Protein AF-0000000074154759 (afdb_homodimer)

Structure (mmCIF, N/CA/C/O backbone):
data_AF-0000000074154759-model_v1
#
loop_
_entity.id
_entity.type
_entity.pdbx_description
1 polymer 'GMP synthase'
#
loop_
_atom_site.group_PDB
_atom_site.id
_atom_site.type_symbol
_atom_site.label_atom_id
_atom_site.label_alt_id
_atom_site.label_comp_id
_atom_site.label_asym_id
_atom_site.label_entity_id
_atom_site.label_seq_id
_atom_site.pdbx_PDB_ins_code
_atom_site.Cartn_x
_atom_site.Cartn_y
_atom_site.Cartn_z
_atom_site.occupancy
_atom_site.B_iso_or_equiv
_atom_site.auth_seq_id
_atom_site.auth_comp_id
_atom_site.auth_asym_id
_atom_site.auth_atom_id
_atom_site.pdbx_PDB_model_num
ATOM 1 N N . MET A 1 1 ? -10.648 -2.057 -8.203 1 88.88 1 MET A N 1
ATOM 2 C CA . MET A 1 1 ? -9.641 -1.154 -7.652 1 88.88 1 MET A CA 1
ATOM 3 C C . MET A 1 1 ? -8.32 -1.276 -8.414 1 88.88 1 MET A C 1
ATOM 5 O O . MET A 1 1 ? -7.918 -2.379 -8.789 1 88.88 1 MET A O 1
ATOM 9 N N . VAL A 1 2 ? -7.684 -0.11 -8.609 1 91 2 VAL A N 1
ATOM 10 C CA . VAL A 1 2 ? -6.406 -0.071 -9.312 1 91 2 VAL A CA 1
ATOM 11 C C . VAL A 1 2 ? -5.352 0.592 -8.43 1 91 2 VAL A C 1
ATOM 13 O O . VAL A 1 2 ? -5.57 1.688 -7.906 1 91 2 VAL A O 1
ATOM 16 N N . LEU A 1 3 ? -4.312 -0.133 -8.219 1 93 3 LEU A N 1
ATOM 17 C CA . LEU A 1 3 ? -3.158 0.415 -7.512 1 93 3 LEU A CA 1
ATOM 18 C C . LEU A 1 3 ? -1.951 0.517 -8.438 1 93 3 LEU A C 1
ATOM 20 O O . LEU A 1 3 ? -1.693 -0.392 -9.234 1 93 3 LEU A O 1
ATOM 24 N N . THR A 1 4 ? -1.245 1.668 -8.352 1 92.81 4 THR A N 1
ATOM 25 C CA . THR A 1 4 ? -0.117 1.892 -9.25 1 92.81 4 THR A CA 1
ATOM 26 C C . THR A 1 4 ? 1.083 2.439 -8.484 1 92.81 4 THR A C 1
ATOM 28 O O . THR A 1 4 ? 0.926 3.262 -7.578 1 92.81 4 THR A O 1
ATOM 31 N N . TYR A 1 5 ? 2.193 1.927 -8.805 1 92.94 5 TYR A N 1
ATOM 32 C CA . TYR A 1 5 ? 3.492 2.473 -8.422 1 92.94 5 TYR A CA 1
ATOM 33 C C . TYR A 1 5 ? 4.305 2.854 -9.656 1 92.94 5 TYR A C 1
ATOM 35 O O . TYR A 1 5 ? 4.367 2.092 -10.625 1 92.94 5 TYR A O 1
ATOM 43 N N . LYS A 1 6 ? 4.91 4.055 -9.609 1 92.56 6 LYS A N 1
ATOM 44 C CA . LYS A 1 6 ? 5.91 4.457 -10.586 1 92.56 6 LYS A CA 1
ATOM 45 C C . LYS A 1 6 ? 7.156 5.012 -9.906 1 92.56 6 LYS A C 1
ATOM 47 O O . LYS A 1 6 ? 7.059 5.785 -8.953 1 92.56 6 LYS A O 1
ATOM 52 N N . PRO A 1 7 ? 8.305 4.578 -10.469 1 86.81 7 PRO A N 1
ATOM 53 C CA . PRO A 1 7 ? 9.531 5.184 -9.938 1 86.81 7 PRO A CA 1
ATOM 54 C C . PRO A 1 7 ? 9.5 6.711 -10 1 86.81 7 PRO A C 1
ATOM 56 O O . PRO A 1 7 ? 10.023 7.375 -9.102 1 86.81 7 PRO A O 1
ATOM 59 N N . SER A 1 8 ? 8.984 7.195 -11.031 1 88.31 8 SER A N 1
ATOM 60 C CA . SER A 1 8 ? 8.773 8.625 -11.188 1 88.31 8 SER A CA 1
ATOM 61 C C . SER A 1 8 ? 7.551 8.914 -12.055 1 88.31 8 SER A C 1
ATOM 63 O O . SER A 1 8 ? 7.047 8.016 -12.734 1 88.31 8 SER A O 1
ATOM 65 N N . HIS A 1 9 ? 7.066 10.117 -11.992 1 85.19 9 HIS A N 1
ATOM 66 C CA . HIS A 1 9 ? 5.906 10.477 -12.797 1 85.19 9 HIS A CA 1
ATOM 67 C C . HIS A 1 9 ? 6.211 10.359 -14.289 1 85.19 9 HIS A C 1
ATOM 69 O O . HIS A 1 9 ? 5.297 10.211 -15.102 1 85.19 9 HIS A O 1
ATOM 75 N N . GLU A 1 10 ? 7.48 10.367 -14.641 1 87.31 10 GLU A N 1
ATOM 76 C CA . GLU A 1 10 ? 7.887 10.344 -16.031 1 87.31 10 GLU A CA 1
ATOM 77 C C . GLU A 1 10 ? 8.133 8.914 -16.516 1 87.31 10 GLU A C 1
ATOM 79 O O . GLU A 1 10 ? 8.453 8.695 -17.688 1 87.31 10 GLU A O 1
ATOM 84 N N . THR A 1 11 ? 7.91 7.945 -15.648 1 90.19 11 THR A N 1
ATOM 85 C CA . THR A 1 11 ? 8.133 6.562 -16.047 1 90.19 11 THR A CA 1
ATOM 86 C C . THR A 1 11 ? 7.277 6.199 -17.266 1 90.19 11 THR A C 1
ATOM 88 O O . THR A 1 11 ? 6.051 6.285 -17.203 1 90.19 11 THR A O 1
ATOM 91 N N . PRO A 1 12 ? 7.914 5.805 -18.328 1 90 12 PRO A N 1
ATOM 92 C CA . PRO A 1 12 ? 7.137 5.461 -19.516 1 90 12 PRO A CA 1
ATOM 93 C C . PRO A 1 12 ? 6.266 4.223 -19.312 1 90 12 PRO A C 1
ATOM 95 O O . PRO A 1 12 ? 6.605 3.35 -18.516 1 90 12 PRO A O 1
ATOM 98 N N . SER A 1 13 ? 5.215 4.16 -20.125 1 88.25 13 SER A N 1
ATOM 99 C CA . SER A 1 13 ? 4.258 3.064 -20.016 1 88.25 13 SER A CA 1
ATOM 100 C C . SER A 1 13 ? 4.93 1.717 -20.266 1 88.25 13 SER A C 1
ATOM 102 O O . SER A 1 13 ? 4.547 0.71 -19.656 1 88.25 13 SER A O 1
ATOM 104 N N . LYS A 1 14 ? 5.953 1.696 -21.141 1 90.81 14 LYS A N 1
ATOM 105 C CA . LYS A 1 14 ? 6.617 0.443 -21.484 1 90.81 14 LYS A CA 1
ATOM 106 C C . LYS A 1 14 ? 7.395 -0.113 -20.297 1 90.81 14 LYS A C 1
ATOM 108 O O . LYS A 1 14 ? 7.754 -1.292 -20.281 1 90.81 14 LYS A O 1
ATOM 113 N N . ASP A 1 15 ? 7.637 0.733 -19.328 1 93.94 15 ASP A N 1
ATOM 114 C CA . ASP A 1 15 ? 8.398 0.323 -18.141 1 93.94 15 ASP A CA 1
ATOM 115 C C . ASP A 1 15 ? 7.473 0.095 -16.953 1 93.94 15 ASP A C 1
ATOM 117 O O . ASP A 1 15 ? 7.926 0.062 -15.805 1 93.94 15 ASP A O 1
ATOM 121 N N . VAL A 1 16 ? 6.152 0.006 -17.234 1 96.31 16 VAL A N 1
ATOM 122 C CA . VAL A 1 16 ? 5.16 -0.319 -16.219 1 96.31 16 VAL A CA 1
ATOM 123 C C . VAL A 1 16 ? 4.535 -1.679 -16.516 1 96.31 16 VAL A C 1
ATOM 125 O O . VAL A 1 16 ? 3.971 -1.884 -17.594 1 96.31 16 VAL A O 1
ATOM 128 N N . VAL A 1 17 ? 4.699 -2.607 -15.641 1 97.69 17 VAL A N 1
ATOM 129 C CA . VAL A 1 17 ? 4.051 -3.908 -15.773 1 97.69 17 VAL A CA 1
ATOM 130 C C . VAL A 1 17 ? 2.604 -3.816 -15.297 1 97.69 17 VAL A C 1
ATOM 132 O O . VAL A 1 17 ? 2.344 -3.479 -14.141 1 97.69 17 VAL A O 1
ATOM 135 N N . LYS A 1 18 ? 1.678 -4.117 -16.172 1 97.81 18 LYS A N 1
ATOM 136 C CA . LYS A 1 18 ? 0.251 -4.078 -15.852 1 97.81 18 LYS A CA 1
ATOM 137 C C . LYS A 1 18 ? -0.306 -5.484 -15.656 1 97.81 18 LYS A C 1
ATOM 139 O O . LYS A 1 18 ? -0.358 -6.273 -16.609 1 97.81 18 LYS A O 1
ATOM 144 N N . LEU A 1 19 ? -0.792 -5.766 -14.43 1 97.75 19 LEU A N 1
ATOM 145 C CA . LEU A 1 19 ? -1.246 -7.109 -14.086 1 97.75 19 LEU A CA 1
ATOM 146 C C . LEU A 1 19 ? -2.715 -7.098 -13.68 1 97.75 19 LEU A C 1
ATOM 148 O O . LEU A 1 19 ? -3.15 -6.211 -12.938 1 97.75 19 LEU A O 1
ATOM 152 N N . MET A 1 20 ? -3.502 -8.023 -14.195 1 97.88 20 MET A N 1
ATOM 153 C CA . MET A 1 20 ? -4.801 -8.367 -13.625 1 97.88 20 MET A CA 1
ATOM 154 C C . MET A 1 20 ? -4.66 -9.453 -12.562 1 97.88 20 MET A C 1
ATOM 156 O O . MET A 1 20 ? -4.215 -10.562 -12.859 1 97.88 20 MET A O 1
ATOM 160 N N . VAL A 1 21 ? -4.965 -9.039 -11.328 1 97.06 21 VAL A N 1
ATOM 161 C CA . VAL A 1 21 ? -4.984 -10.039 -10.273 1 97.06 21 VAL A CA 1
ATOM 162 C C . VAL A 1 21 ? -6.371 -10.672 -10.18 1 97.06 21 VAL A C 1
ATOM 164 O O . VAL A 1 21 ? -7.355 -9.984 -9.906 1 97.06 21 VAL A O 1
ATOM 167 N N . LEU A 1 22 ? -6.449 -11.93 -10.477 1 97.69 22 LEU A N 1
ATOM 168 C CA . LEU A 1 22 ? -7.684 -12.695 -10.312 1 97.69 22 LEU A CA 1
ATOM 169 C C . LEU A 1 22 ? -7.77 -13.297 -8.906 1 97.69 22 LEU A C 1
ATOM 171 O O . LEU A 1 22 ? -7.055 -14.25 -8.594 1 97.69 22 LEU A O 1
ATOM 175 N N . GLU A 1 23 ? -8.617 -12.648 -8.141 1 94.88 23 GLU A N 1
ATOM 176 C CA . GLU A 1 23 ? -8.805 -13.102 -6.762 1 94.88 23 GLU A CA 1
ATOM 177 C C . GLU A 1 23 ? -9.766 -14.289 -6.695 1 94.88 23 GLU A C 1
ATOM 179 O O . GLU A 1 23 ? -10.922 -14.18 -7.113 1 94.88 23 GLU A O 1
ATOM 184 N N . THR A 1 24 ? -9.312 -15.352 -6.086 1 95.69 24 THR A N 1
ATOM 185 C CA . THR A 1 24 ? -10.047 -16.609 -6.18 1 95.69 24 THR A CA 1
ATOM 186 C C . THR A 1 24 ? -10.523 -17.062 -4.801 1 95.69 24 THR A C 1
ATOM 188 O O . THR A 1 24 ? -10.836 -18.234 -4.605 1 95.69 24 THR A O 1
ATOM 191 N N . ASP A 1 25 ? -10.477 -16.172 -3.883 1 87.19 25 ASP A N 1
ATOM 192 C CA . ASP A 1 25 ? -10.984 -16.453 -2.543 1 87.19 25 ASP A CA 1
ATOM 193 C C . ASP A 1 25 ? -11.875 -15.328 -2.041 1 87.19 25 ASP A C 1
ATOM 195 O O . ASP A 1 25 ? -11.914 -14.25 -2.639 1 87.19 25 ASP A O 1
ATOM 199 N N . GLU A 1 26 ? -12.703 -15.625 -1.028 1 71.56 26 GLU A N 1
ATOM 200 C CA . GLU A 1 26 ? -13.594 -14.594 -0.491 1 71.56 26 GLU A CA 1
ATOM 201 C C . GLU A 1 26 ? -12.805 -13.516 0.238 1 71.56 26 GLU A C 1
ATOM 203 O O . GLU A 1 26 ? -11.883 -13.812 1.002 1 71.56 26 GLU A O 1
ATOM 208 N N . PRO A 1 27 ? -13.188 -12.266 -0.217 1 59.5 27 PRO A N 1
ATOM 209 C CA . PRO A 1 27 ? -12.602 -11.18 0.575 1 59.5 27 PRO A CA 1
ATOM 210 C C . PRO A 1 27 ? -13.008 -11.234 2.047 1 59.5 27 PRO A C 1
ATOM 212 O O . PRO A 1 27 ? -14.133 -11.641 2.365 1 59.5 27 PRO A O 1
ATOM 215 N N . HIS A 1 28 ? -12.195 -11.438 2.916 1 56.72 28 HIS A N 1
ATOM 216 C CA . HIS A 1 28 ? -12.57 -11.445 4.324 1 56.72 28 HIS A CA 1
ATOM 217 C C . HIS A 1 28 ? -12.883 -10.039 4.824 1 56.72 28 HIS A C 1
ATOM 219 O O . HIS A 1 28 ? -12.133 -9.102 4.547 1 56.72 28 HIS A O 1
ATOM 225 N N . ALA A 1 29 ? -14.164 -9.734 5.043 1 47.53 29 ALA A N 1
ATOM 226 C CA . ALA A 1 29 ? -14.648 -8.438 5.496 1 47.53 29 ALA A CA 1
ATOM 227 C C . ALA A 1 29 ? -13.883 -7.969 6.73 1 47.53 29 ALA A C 1
ATOM 229 O O . ALA A 1 29 ? -13.672 -6.77 6.918 1 47.53 29 ALA A O 1
ATOM 230 N N . ASP A 1 30 ? -14.094 -8.594 7.875 1 43.84 30 ASP A N 1
ATOM 231 C CA . ASP A 1 30 ? -14.156 -8.125 9.258 1 43.84 30 ASP A CA 1
ATOM 232 C C . ASP A 1 30 ? -12.883 -7.371 9.633 1 43.84 30 ASP A C 1
ATOM 234 O O . ASP A 1 30 ? -12.852 -6.668 10.648 1 43.84 30 ASP A O 1
ATOM 238 N N . THR A 1 31 ? -11.648 -8.008 9.68 1 43.19 31 THR A N 1
ATOM 239 C CA . THR A 1 31 ? -10.766 -7.691 10.797 1 43.19 31 THR A CA 1
ATOM 240 C C . THR A 1 31 ? -9.938 -6.445 10.484 1 43.19 31 THR A C 1
ATOM 242 O O . THR A 1 31 ? -9.57 -6.203 9.336 1 43.19 31 THR A O 1
ATOM 245 N N . ILE A 1 32 ? -10.109 -5.539 11.391 1 43.41 32 ILE A N 1
ATOM 246 C CA . ILE A 1 32 ? -9.102 -4.492 11.508 1 43.41 32 ILE A CA 1
ATOM 247 C C . ILE A 1 32 ? -7.73 -5.051 11.133 1 43.41 32 ILE A C 1
ATOM 249 O O . ILE A 1 32 ? -7.148 -5.836 11.883 1 43.41 32 ILE A O 1
ATOM 253 N N . GLU A 1 33 ? -7.488 -5.188 9.766 1 57.12 33 GLU A N 1
ATOM 254 C CA . GLU A 1 33 ? -6.273 -5.867 9.32 1 57.12 33 GLU A CA 1
ATOM 255 C C . GLU A 1 33 ? -5.043 -4.988 9.523 1 57.12 33 GLU A C 1
ATOM 257 O O . GLU A 1 33 ? -4.98 -3.871 9.008 1 57.12 33 GLU A O 1
ATOM 262 N N . SER A 1 34 ? -4.266 -5.359 10.594 1 53.44 34 SER A N 1
ATOM 263 C CA . SER A 1 34 ? -3.016 -4.664 10.883 1 53.44 34 SER A CA 1
ATOM 264 C C . SER A 1 34 ? -2.133 -4.578 9.641 1 53.44 34 SER A C 1
ATOM 266 O O . SER A 1 34 ? -1.365 -3.627 9.484 1 53.44 34 SER A O 1
ATOM 268 N N . ARG A 1 35 ? -2.404 -5.504 8.711 1 60.44 35 ARG A N 1
ATOM 269 C CA . ARG A 1 35 ? -1.49 -5.574 7.578 1 60.44 35 ARG A CA 1
ATOM 270 C C . ARG A 1 35 ? -2.135 -5 6.32 1 60.44 35 ARG A C 1
ATOM 272 O O . ARG A 1 35 ? -1.486 -4.891 5.277 1 60.44 35 ARG A O 1
ATOM 279 N N . GLY A 1 36 ? -3.324 -4.727 6.469 1 67 36 GLY A N 1
ATOM 280 C CA . GLY A 1 36 ? -4.031 -4.355 5.254 1 67 36 GLY A CA 1
ATOM 281 C C . GLY A 1 36 ? -4.727 -5.527 4.586 1 67 36 GLY A C 1
ATOM 282 O O . GLY A 1 36 ? -4.637 -6.66 5.062 1 67 36 GLY A O 1
ATOM 283 N N . SER A 1 37 ? -5.449 -5.223 3.479 1 74.69 37 SER A N 1
ATOM 284 C CA . SER A 1 37 ? -6.117 -6.266 2.709 1 74.69 37 SER A CA 1
ATOM 285 C C . SER A 1 37 ? -5.113 -7.094 1.913 1 74.69 37 SER A C 1
ATOM 287 O O . SER A 1 37 ? -3.971 -6.672 1.716 1 74.69 37 SER A O 1
ATOM 289 N N . PHE A 1 38 ? -5.508 -8.297 1.526 1 80.56 38 PHE A N 1
ATOM 290 C CA . PHE A 1 38 ? -4.664 -9.156 0.706 1 80.56 38 PHE A CA 1
ATOM 291 C C . PHE A 1 38 ? -4.164 -8.414 -0.524 1 80.56 38 PHE A C 1
ATOM 293 O O . PHE A 1 38 ? -2.98 -8.5 -0.867 1 80.56 38 PHE A O 1
ATOM 300 N N . GLY A 1 39 ? -5.082 -7.688 -1.196 1 81.69 39 GLY A N 1
ATOM 301 C CA . GLY A 1 39 ? -4.715 -6.922 -2.375 1 81.69 39 GLY A CA 1
ATOM 302 C C . GLY A 1 39 ? -3.633 -5.891 -2.102 1 81.69 39 GLY A C 1
ATOM 303 O O . GLY A 1 39 ? -2.711 -5.723 -2.902 1 81.69 39 GLY A O 1
ATOM 304 N N . GLU A 1 40 ? -3.713 -5.242 -0.998 1 83.44 40 GLU A N 1
ATOM 305 C CA . GLU A 1 40 ? -2.715 -4.25 -0.615 1 83.44 40 GLU A CA 1
ATOM 306 C C . GLU A 1 40 ? -1.362 -4.898 -0.341 1 83.44 40 GLU A C 1
ATOM 308 O O . GLU A 1 40 ? -0.319 -4.355 -0.707 1 83.44 40 GLU A O 1
ATOM 313 N N . ILE A 1 41 ? -1.459 -5.996 0.314 1 84.75 41 ILE A N 1
ATOM 314 C CA . ILE A 1 41 ? -0.223 -6.699 0.637 1 84.75 41 ILE A CA 1
ATOM 315 C C . ILE A 1 41 ? 0.45 -7.176 -0.649 1 84.75 41 ILE A C 1
ATOM 317 O O . ILE A 1 41 ? 1.663 -7.023 -0.814 1 84.75 41 ILE A O 1
ATOM 321 N N . LEU A 1 42 ? -0.335 -7.719 -1.476 1 90.56 42 LEU A N 1
ATOM 322 C CA . LEU A 1 42 ? 0.191 -8.164 -2.762 1 90.56 42 LEU A CA 1
ATOM 323 C C . LEU A 1 42 ? 0.827 -7.004 -3.52 1 90.56 42 LEU A C 1
ATOM 325 O O . LEU A 1 42 ? 1.948 -7.121 -4.02 1 90.56 42 LEU A O 1
ATOM 329 N N . PHE A 1 43 ? 0.159 -5.91 -3.549 1 91.94 43 PHE A N 1
ATOM 330 C CA . PHE A 1 43 ? 0.673 -4.73 -4.234 1 91.94 43 PHE A CA 1
ATOM 331 C C . PHE A 1 43 ? 1.977 -4.262 -3.598 1 91.94 43 PHE A C 1
ATOM 333 O O . PHE A 1 43 ? 2.902 -3.85 -4.301 1 91.94 43 PHE A O 1
ATOM 340 N N . HIS A 1 44 ? 1.992 -4.324 -2.324 1 88.56 44 HIS A N 1
ATOM 341 C CA . HIS A 1 44 ? 3.201 -3.936 -1.607 1 88.56 44 HIS A CA 1
ATOM 342 C C . HIS A 1 44 ? 4.406 -4.746 -2.078 1 88.56 44 HIS A C 1
ATOM 344 O O . HIS A 1 44 ? 5.469 -4.188 -2.355 1 88.56 44 HIS A O 1
ATOM 350 N N . HIS A 1 45 ? 4.199 -6.016 -2.17 1 92.62 45 HIS A N 1
ATOM 351 C CA . HIS A 1 45 ? 5.293 -6.871 -2.619 1 92.62 45 HIS A CA 1
ATOM 352 C C . HIS A 1 45 ? 5.688 -6.547 -4.059 1 92.62 45 HIS A C 1
ATOM 354 O O . HIS A 1 45 ? 6.875 -6.477 -4.379 1 92.62 45 HIS A O 1
ATOM 360 N N . MET A 1 46 ? 4.758 -6.312 -4.879 1 94.56 46 MET A N 1
ATOM 361 C CA . MET A 1 46 ? 5.02 -6.055 -6.289 1 94.56 46 MET A CA 1
ATOM 362 C C . MET A 1 46 ? 5.738 -4.723 -6.473 1 94.56 46 MET A C 1
ATOM 364 O O . MET A 1 46 ? 6.672 -4.621 -7.273 1 94.56 46 MET A O 1
ATOM 368 N N . PHE A 1 47 ? 5.254 -3.762 -5.773 1 90.75 47 PHE A N 1
ATOM 369 C CA . PHE A 1 47 ? 5.871 -2.449 -5.914 1 90.75 47 PHE A CA 1
ATOM 370 C C . PHE A 1 47 ? 7.301 -2.467 -5.387 1 90.75 47 PHE A C 1
ATOM 372 O O . PHE A 1 47 ? 8.195 -1.857 -5.98 1 90.75 47 PHE A O 1
ATOM 379 N N . LYS A 1 48 ? 7.562 -3.16 -4.266 1 90.88 48 LYS A N 1
ATOM 380 C CA . LYS A 1 48 ? 8.922 -3.303 -3.746 1 90.88 48 LYS A CA 1
ATOM 381 C C . LYS A 1 48 ? 9.828 -3.99 -4.762 1 90.88 48 LYS A C 1
ATOM 383 O O . LYS A 1 48 ? 10.977 -3.588 -4.949 1 90.88 48 LYS A O 1
ATOM 388 N N . ALA A 1 49 ? 9.297 -4.996 -5.328 1 94.19 49 ALA A N 1
ATOM 389 C CA . ALA A 1 49 ? 10.039 -5.699 -6.371 1 94.19 49 ALA A CA 1
ATOM 390 C C . ALA A 1 49 ? 10.344 -4.773 -7.547 1 94.19 49 ALA A C 1
ATOM 392 O O . ALA A 1 49 ? 11.438 -4.812 -8.109 1 94.19 49 ALA A O 1
ATOM 393 N N . GLY A 1 50 ? 9.391 -3.988 -7.965 1 94.62 50 GLY A N 1
ATOM 394 C CA . GLY A 1 50 ? 9.602 -3.021 -9.031 1 94.62 50 GLY A CA 1
ATOM 395 C C . GLY A 1 50 ? 10.688 -2.016 -8.711 1 94.62 50 GLY A C 1
ATOM 396 O O . GLY A 1 50 ? 11.516 -1.699 -9.57 1 94.62 50 GLY A O 1
ATOM 397 N N . GLN A 1 51 ? 10.695 -1.562 -7.496 1 91.19 51 GLN A N 1
ATOM 398 C CA . GLN A 1 51 ? 11.711 -0.619 -7.027 1 91.19 51 GLN A CA 1
ATOM 399 C C . GLN A 1 51 ? 13.102 -1.238 -7.074 1 91.19 51 GLN A C 1
ATOM 401 O O . GLN A 1 51 ? 14.078 -0.559 -7.398 1 91.19 51 GLN A O 1
ATOM 406 N N . ALA A 1 52 ? 13.18 -2.52 -6.805 1 92 52 ALA A N 1
ATOM 407 C CA . ALA A 1 52 ? 14.461 -3.203 -6.664 1 92 52 ALA A CA 1
ATOM 408 C C . ALA A 1 52 ? 14.961 -3.719 -8.008 1 92 52 ALA A C 1
ATOM 410 O O . ALA A 1 52 ? 16.125 -4.133 -8.133 1 92 52 ALA A O 1
ATOM 411 N N . HIS A 1 53 ? 14.062 -3.703 -9.016 1 94.56 53 HIS A N 1
ATOM 412 C CA . HIS A 1 53 ? 14.43 -4.199 -10.336 1 94.56 53 HIS A CA 1
ATOM 413 C C . HIS A 1 53 ? 15.469 -3.301 -10.992 1 94.56 53 HIS A C 1
ATOM 415 O O . HIS A 1 53 ? 15.539 -2.105 -10.703 1 94.56 53 HIS A O 1
ATOM 421 N N . HIS A 1 54 ? 16.281 -3.902 -11.891 1 93.38 54 HIS A N 1
ATOM 422 C CA . HIS A 1 54 ? 17.312 -3.164 -12.602 1 93.38 54 HIS A CA 1
ATOM 423 C C . HIS A 1 54 ? 17.109 -3.229 -14.109 1 93.38 54 HIS A C 1
ATOM 425 O O . HIS A 1 54 ? 17.375 -4.258 -14.734 1 93.38 54 HIS A O 1
ATOM 431 N N . PRO A 1 55 ? 16.719 -2.064 -14.711 1 93.94 55 PRO A N 1
ATOM 432 C CA . PRO A 1 55 ? 16.281 -0.805 -14.109 1 93.94 55 PRO A CA 1
ATOM 433 C C . PRO A 1 55 ? 14.945 -0.935 -13.383 1 93.94 55 PRO A C 1
ATOM 435 O O . PRO A 1 55 ? 14.227 -1.919 -13.578 1 93.94 55 PRO A O 1
ATOM 438 N N . PRO A 1 56 ? 14.586 0.098 -12.547 1 94.38 56 PRO A N 1
ATOM 439 C CA . PRO A 1 56 ? 13.305 0.038 -11.836 1 94.38 56 PRO A CA 1
ATOM 440 C C . PRO A 1 56 ? 12.109 -0.021 -12.773 1 94.38 56 PRO A C 1
ATOM 442 O O . PRO A 1 56 ? 12.133 0.578 -13.852 1 94.38 56 PRO A O 1
ATOM 445 N N . LEU A 1 57 ? 11.07 -0.729 -12.336 1 95.94 57 LEU A N 1
ATOM 446 C CA . LEU A 1 57 ? 9.836 -0.888 -13.109 1 95.94 57 LEU A CA 1
ATOM 447 C C . LEU A 1 57 ? 8.648 -0.283 -12.367 1 95.94 57 LEU A C 1
ATOM 449 O O . LEU A 1 57 ? 8.57 -0.365 -11.141 1 95.94 57 LEU A O 1
ATOM 453 N N . GLY A 1 58 ? 7.762 0.324 -13.141 1 96.19 58 GLY A N 1
ATOM 454 C CA . GLY A 1 58 ? 6.441 0.621 -12.602 1 96.19 58 GLY A CA 1
ATOM 455 C C . GLY A 1 58 ? 5.543 -0.597 -12.531 1 96.19 58 GLY A C 1
ATOM 456 O O . GLY A 1 58 ? 5.762 -1.582 -13.242 1 96.19 58 GLY A O 1
ATOM 457 N N . ILE A 1 59 ? 4.578 -0.522 -11.617 1 97 59 ILE A N 1
ATOM 458 C CA . ILE A 1 59 ? 3.625 -1.608 -11.422 1 97 59 ILE A CA 1
ATOM 459 C C . ILE A 1 59 ? 2.203 -1.054 -11.422 1 97 59 ILE A C 1
ATOM 461 O O . ILE A 1 59 ? 1.917 -0.06 -10.75 1 97 59 ILE A O 1
ATOM 465 N N . GLU A 1 60 ? 1.379 -1.624 -12.156 1 96.69 60 GLU A N 1
ATOM 466 C CA . GLU A 1 60 ? -0.059 -1.381 -12.094 1 96.69 60 GLU A CA 1
ATOM 467 C C . GLU A 1 60 ? -0.832 -2.684 -11.914 1 96.69 60 GLU A C 1
ATOM 469 O O . GLU A 1 60 ? -0.671 -3.621 -12.695 1 96.69 60 GLU A O 1
ATOM 474 N N . VAL A 1 61 ? -1.63 -2.703 -10.875 1 95.94 61 VAL A N 1
ATOM 475 C CA . VAL A 1 61 ? -2.393 -3.916 -10.594 1 95.94 61 VAL A CA 1
ATOM 476 C C . VAL A 1 61 ? -3.879 -3.582 -10.508 1 95.94 61 VAL A C 1
ATOM 478 O O . VAL A 1 61 ? -4.27 -2.619 -9.844 1 95.94 61 VAL A O 1
ATOM 481 N N . ASP A 1 62 ? -4.668 -4.336 -11.211 1 95.31 62 ASP A N 1
ATOM 482 C CA . ASP A 1 62 ? -6.121 -4.359 -11.07 1 95.31 62 ASP A CA 1
ATOM 483 C C . ASP A 1 62 ? -6.594 -5.672 -10.453 1 95.31 62 ASP A C 1
ATOM 485 O O . ASP A 1 62 ? -5.98 -6.719 -10.656 1 95.31 62 ASP A O 1
ATOM 489 N N . TYR A 1 63 ? -7.629 -5.531 -9.672 1 92.94 63 TYR A N 1
ATOM 490 C CA . TYR A 1 63 ? -8.117 -6.707 -8.969 1 92.94 63 TYR A CA 1
ATOM 491 C C . TYR A 1 63 ? -9.523 -7.074 -9.43 1 92.94 63 TYR A C 1
ATOM 493 O O . TYR A 1 63 ? -10.359 -6.195 -9.648 1 92.94 63 TYR A O 1
ATOM 501 N N . GLN A 1 64 ? -9.734 -8.359 -9.609 1 93.62 64 GLN A N 1
ATOM 502 C CA . GLN A 1 64 ? -11.055 -8.883 -9.938 1 93.62 64 GLN A CA 1
ATOM 503 C C . GLN A 1 64 ? -11.359 -10.148 -9.141 1 93.62 64 GLN A C 1
ATOM 505 O O . GLN A 1 64 ? -10.625 -11.133 -9.227 1 93.62 64 GLN A O 1
ATOM 510 N N . HIS A 1 65 ? -12.398 -10.047 -8.32 1 94 65 HIS A N 1
ATOM 511 C CA . HIS A 1 65 ? -12.914 -11.258 -7.684 1 94 65 HIS A CA 1
ATOM 512 C C . HIS A 1 65 ? -13.656 -12.133 -8.688 1 94 65 HIS A C 1
ATOM 514 O O . HIS A 1 65 ? -14.625 -11.688 -9.312 1 94 65 HIS A O 1
ATOM 520 N N . VAL A 1 66 ? -13.266 -13.438 -8.789 1 96.81 66 VAL A N 1
ATOM 521 C CA . VAL A 1 66 ? -13.758 -14.164 -9.953 1 96.81 66 VAL A CA 1
ATOM 522 C C . VAL A 1 66 ? -14.594 -15.359 -9.5 1 96.81 66 VAL A C 1
ATOM 524 O O . VAL A 1 66 ? -15.078 -16.141 -10.328 1 96.81 66 VAL A O 1
ATOM 527 N N . VAL A 1 67 ? -14.773 -15.516 -8.172 1 96.56 67 VAL A N 1
ATOM 528 C CA . VAL A 1 67 ? -15.602 -16.609 -7.668 1 96.56 67 VAL A CA 1
ATOM 529 C C . VAL A 1 67 ? -17.078 -16.266 -7.848 1 96.56 67 VAL A C 1
ATOM 531 O O . VAL A 1 67 ? -17.703 -15.695 -6.949 1 96.56 67 VAL A O 1
ATOM 534 N N . THR A 1 68 ? -17.688 -16.703 -8.883 1 95.56 68 THR A N 1
ATOM 535 C CA . THR A 1 68 ? -19.031 -16.25 -9.273 1 95.56 68 THR A CA 1
ATOM 536 C C . THR A 1 68 ? -20.062 -16.75 -8.281 1 95.56 68 THR A C 1
ATOM 538 O O . THR A 1 68 ? -21.078 -16.094 -8.055 1 95.56 68 THR A O 1
ATOM 541 N N . GLU A 1 69 ? -19.875 -17.922 -7.742 1 94.19 69 GLU A N 1
ATOM 542 C CA . GLU A 1 69 ? -20.844 -18.453 -6.77 1 94.19 69 GLU A CA 1
ATOM 543 C C . GLU A 1 69 ? -20.828 -17.625 -5.484 1 94.19 69 GLU A C 1
ATOM 545 O O . GLU A 1 69 ? -21.719 -17.766 -4.648 1 94.19 69 GLU A O 1
ATOM 550 N N . LYS A 1 70 ? -19.859 -16.812 -5.355 1 92.75 70 LYS A N 1
ATOM 551 C CA . LYS A 1 70 ? -19.812 -15.898 -4.219 1 92.75 70 LYS A CA 1
ATOM 552 C C . LYS A 1 70 ? -19.938 -14.445 -4.672 1 92.75 70 LYS A C 1
ATOM 554 O O . LYS A 1 70 ? -19.359 -13.547 -4.062 1 92.75 70 LYS A O 1
ATOM 559 N N . GLY A 1 71 ? -20.469 -14.203 -5.82 1 92.56 71 GLY A N 1
ATOM 560 C CA . GLY A 1 71 ? -20.781 -12.867 -6.293 1 92.56 71 GLY A CA 1
ATOM 561 C C . GLY A 1 71 ? -19.688 -12.273 -7.16 1 92.56 71 GLY A C 1
ATOM 562 O O . GLY A 1 71 ? -19.766 -11.117 -7.578 1 92.56 71 GLY A O 1
ATOM 563 N N . GLY A 1 72 ? -18.672 -13.031 -7.445 1 94.5 72 GLY A N 1
ATOM 564 C CA . GLY A 1 72 ? -17.609 -12.562 -8.328 1 94.5 72 GLY A CA 1
ATOM 565 C C . GLY A 1 72 ? -18.016 -12.516 -9.781 1 94.5 72 GLY A C 1
ATOM 566 O O . GLY A 1 72 ? -19.078 -13.023 -10.148 1 94.5 72 GLY A O 1
ATOM 567 N N . ILE A 1 73 ? -17.203 -11.812 -10.562 1 96.06 73 ILE A N 1
ATOM 568 C CA . ILE A 1 73 ? -17.422 -11.688 -11.992 1 96.06 73 ILE A CA 1
ATOM 569 C C . ILE A 1 73 ? -16.156 -12.039 -12.75 1 96.06 73 ILE A C 1
ATOM 571 O O . ILE A 1 73 ? -15.086 -11.469 -12.484 1 96.06 73 ILE A O 1
ATOM 575 N N . LEU A 1 74 ? -16.266 -12.961 -13.648 1 97.25 74 LEU A N 1
ATOM 576 C CA . LEU A 1 74 ? -15.133 -13.297 -14.508 1 97.25 74 LEU A CA 1
ATOM 577 C C . LEU A 1 74 ? -14.922 -12.219 -15.562 1 97.25 74 LEU A C 1
ATOM 579 O O . LEU A 1 74 ? -15.875 -11.781 -16.219 1 97.25 74 LEU A O 1
ATOM 583 N N . PRO A 1 75 ? -13.711 -11.789 -15.703 1 97.5 75 PRO A N 1
ATOM 584 C CA . PRO A 1 75 ? -13.477 -10.867 -16.828 1 97.5 75 PRO A CA 1
ATOM 585 C C . PRO A 1 75 ? -13.656 -11.531 -18.188 1 97.5 75 PRO A C 1
ATOM 587 O O . PRO A 1 75 ? -13.562 -12.758 -18.297 1 97.5 75 PRO A O 1
ATOM 590 N N . THR A 1 76 ? -13.961 -10.68 -19.141 1 97.5 76 THR A N 1
ATOM 591 C CA . THR A 1 76 ? -14 -11.156 -20.516 1 97.5 76 THR A CA 1
ATOM 592 C C . THR A 1 76 ? -12.617 -11.086 -21.156 1 97.5 76 THR A C 1
ATOM 594 O O . THR A 1 76 ? -11.695 -10.484 -20.594 1 97.5 76 THR A O 1
ATOM 597 N N . PHE A 1 77 ? -12.523 -11.758 -22.297 1 98 77 PHE A N 1
ATOM 598 C CA . PHE A 1 77 ? -11.297 -11.68 -23.078 1 98 77 PHE A CA 1
ATOM 599 C C . PHE A 1 77 ? -10.922 -10.234 -23.344 1 98 77 PHE A C 1
ATOM 601 O O . PHE A 1 77 ? -9.758 -9.852 -23.188 1 98 77 PHE A O 1
ATOM 608 N N . ASP A 1 78 ? -11.875 -9.398 -23.641 1 97.38 78 ASP A N 1
ATOM 609 C CA . ASP A 1 78 ? -11.641 -8 -24 1 97.38 78 ASP A CA 1
ATOM 610 C C . ASP A 1 78 ? -11.203 -7.191 -22.781 1 97.38 78 ASP A C 1
ATOM 612 O O . ASP A 1 78 ? -10.406 -6.258 -22.906 1 97.38 78 ASP A O 1
ATOM 616 N N . ASP A 1 79 ? -11.711 -7.586 -21.656 1 96.69 79 ASP A N 1
ATOM 617 C CA . ASP A 1 79 ? -11.328 -6.914 -20.422 1 96.69 79 ASP A CA 1
ATOM 618 C C . ASP A 1 79 ? -9.828 -7.051 -20.156 1 96.69 79 ASP A C 1
ATOM 620 O O . ASP A 1 79 ? -9.234 -6.227 -19.453 1 96.69 79 ASP A O 1
ATOM 624 N N . MET A 1 80 ? -9.203 -8.055 -20.781 1 97.88 80 MET A N 1
ATOM 625 C CA . MET A 1 80 ? -7.812 -8.383 -20.5 1 97.88 80 MET A CA 1
ATOM 626 C C . MET A 1 80 ? -6.875 -7.672 -21.469 1 97.88 80 MET A C 1
ATOM 628 O O . MET A 1 80 ? -5.652 -7.75 -21.328 1 97.88 80 MET A O 1
ATOM 632 N N . ALA A 1 81 ? -7.348 -6.852 -22.375 1 97.19 81 ALA A N 1
ATOM 633 C CA . ALA A 1 81 ? -6.586 -6.277 -23.484 1 97.19 81 ALA A CA 1
ATOM 634 C C . ALA A 1 81 ? -5.504 -5.328 -22.969 1 97.19 81 ALA A C 1
ATOM 636 O O . ALA A 1 81 ? -4.43 -5.23 -23.562 1 97.19 81 ALA A O 1
ATOM 637 N N . ARG A 1 82 ? -5.695 -4.723 -21.938 1 95.19 82 ARG A N 1
ATOM 638 C CA . ARG A 1 82 ? -4.789 -3.666 -21.5 1 95.19 82 ARG A CA 1
ATOM 639 C C . ARG A 1 82 ? -3.688 -4.223 -20.609 1 95.19 82 ARG A C 1
ATOM 641 O O . ARG A 1 82 ? -2.75 -3.51 -20.25 1 95.19 82 ARG A O 1
ATOM 648 N N . PHE A 1 83 ? -3.805 -5.445 -20.25 1 98 83 PHE A N 1
ATOM 649 C CA . PHE A 1 83 ? -2.865 -6 -19.281 1 98 83 PHE A CA 1
ATOM 650 C C . PHE A 1 83 ? -1.734 -6.738 -19.984 1 98 83 PHE A C 1
ATOM 652 O O . PHE A 1 83 ? -1.927 -7.285 -21.078 1 98 83 PHE A O 1
ATOM 659 N N . ASP A 1 84 ? -0.542 -6.715 -19.344 1 98.31 84 ASP A N 1
ATOM 660 C CA . ASP A 1 84 ? 0.616 -7.461 -19.828 1 98.31 84 ASP A CA 1
ATOM 661 C C . ASP A 1 84 ? 0.549 -8.922 -19.406 1 98.31 84 ASP A C 1
ATOM 663 O O . ASP A 1 84 ? 1.202 -9.781 -20 1 98.31 84 ASP A O 1
ATOM 667 N N . GLY A 1 85 ? -0.147 -9.195 -18.344 1 98.62 85 GLY A N 1
ATOM 668 C CA . GLY A 1 85 ? -0.296 -10.539 -17.797 1 98.62 85 GLY A CA 1
ATOM 669 C C . GLY A 1 85 ? -1.287 -10.602 -16.641 1 98.62 85 GLY A C 1
ATOM 670 O O . GLY A 1 85 ? -1.99 -9.625 -16.375 1 98.62 85 GLY A O 1
ATOM 671 N N . LEU A 1 86 ? -1.425 -11.789 -16.047 1 98.75 86 LEU A N 1
ATOM 672 C CA . LEU A 1 86 ? -2.32 -11.977 -14.906 1 98.75 86 LEU A CA 1
ATOM 673 C C . LEU A 1 86 ? -1.604 -12.688 -13.758 1 98.75 86 LEU A C 1
ATOM 675 O O . LEU A 1 86 ? -0.525 -13.25 -13.953 1 98.75 86 LEU A O 1
ATOM 679 N N . LEU A 1 87 ? -2.127 -12.508 -12.617 1 98.5 87 LEU A N 1
ATOM 680 C CA . LEU A 1 87 ? -1.74 -13.258 -11.43 1 98.5 87 LEU A CA 1
ATOM 681 C C . LEU A 1 87 ? -2.959 -13.891 -10.766 1 98.5 87 LEU A C 1
ATOM 683 O O . LEU A 1 87 ? -3.889 -13.195 -10.359 1 98.5 87 LEU A O 1
ATOM 687 N N . ILE A 1 88 ? -2.967 -15.211 -10.734 1 98.38 88 ILE A N 1
ATOM 688 C CA . ILE A 1 88 ? -4.043 -15.93 -10.055 1 98.38 88 ILE A CA 1
ATOM 689 C C . ILE A 1 88 ? -3.635 -16.234 -8.617 1 98.38 88 ILE A C 1
ATOM 691 O O . ILE A 1 88 ? -2.566 -16.797 -8.367 1 98.38 88 ILE A O 1
ATOM 695 N N . THR A 1 89 ? -4.48 -15.891 -7.648 1 96.5 89 THR A N 1
ATOM 696 C CA . THR A 1 89 ? -4.156 -16.016 -6.23 1 96.5 89 THR A CA 1
ATOM 697 C C . THR A 1 89 ? -4.426 -17.438 -5.738 1 96.5 89 THR A C 1
ATOM 699 O O . THR A 1 89 ? -4.891 -18.281 -6.5 1 96.5 89 THR A O 1
ATOM 702 N N . GLY A 1 90 ? -4.055 -17.672 -4.473 1 94.94 90 GLY A N 1
ATOM 703 C CA . GLY A 1 90 ? -4.488 -18.891 -3.809 1 94.94 90 GLY A CA 1
ATOM 704 C C . GLY A 1 90 ? -5.98 -18.922 -3.535 1 94.94 90 GLY A C 1
ATOM 705 O O . GLY A 1 90 ? -6.664 -17.906 -3.664 1 94.94 90 GLY A O 1
ATOM 706 N N . SER A 1 91 ? -6.418 -20.109 -3.148 1 94.5 91 SER A N 1
ATOM 707 C CA . SER A 1 91 ? -7.84 -20.312 -2.887 1 94.5 91 SER A CA 1
ATOM 708 C C . SER A 1 91 ? -8.07 -21.438 -1.896 1 94.5 91 SER A C 1
ATOM 710 O O . SER A 1 91 ? -7.223 -22.328 -1.747 1 94.5 91 SER A O 1
ATOM 712 N N . VAL A 1 92 ? -9.195 -21.344 -1.225 1 90.62 92 VAL A N 1
ATOM 713 C CA . VAL A 1 92 ? -9.625 -22.469 -0.414 1 90.62 92 VAL A CA 1
ATOM 714 C C . VAL A 1 92 ? -10.242 -23.547 -1.311 1 90.62 92 VAL A C 1
ATOM 716 O O . VAL A 1 92 ? -10.422 -24.688 -0.887 1 90.62 92 VAL A O 1
ATOM 719 N N . TYR A 1 93 ? -10.547 -23.25 -2.564 1 95.06 93 TYR A N 1
ATOM 720 C CA . TYR A 1 93 ? -11.102 -24.203 -3.52 1 95.06 93 TYR A CA 1
ATOM 721 C C . TYR A 1 93 ? -10.016 -25.125 -4.066 1 95.06 93 TYR A C 1
ATOM 723 O O . TYR A 1 93 ? -8.828 -24.781 -4.043 1 95.06 93 TYR A O 1
ATOM 731 N N . ASP A 1 94 ? -10.492 -26.219 -4.555 1 96.62 94 ASP A N 1
ATOM 732 C CA . ASP A 1 94 ? -9.578 -27.172 -5.18 1 96.62 94 ASP A CA 1
ATOM 733 C C . ASP A 1 94 ? -9.398 -26.875 -6.668 1 96.62 94 ASP A C 1
ATOM 735 O O . ASP A 1 94 ? -10.375 -26.891 -7.426 1 96.62 94 ASP A O 1
ATOM 739 N N . ALA A 1 95 ? -8.164 -26.688 -7.066 1 98.06 95 ALA A N 1
ATOM 740 C CA . ALA A 1 95 ? -7.887 -26.359 -8.461 1 98.06 95 ALA A CA 1
ATOM 741 C C . ALA A 1 95 ? -8.312 -27.5 -9.383 1 98.06 95 ALA A C 1
ATOM 743 O O . ALA A 1 95 ? -8.539 -27.297 -10.578 1 98.06 95 ALA A O 1
ATOM 744 N N . HIS A 1 96 ? -8.375 -28.703 -8.852 1 97.69 96 HIS A N 1
ATOM 745 C CA . HIS A 1 96 ? -8.781 -29.844 -9.656 1 97.69 96 HIS A CA 1
ATOM 746 C C . HIS A 1 96 ? -10.297 -30.031 -9.609 1 97.69 96 HIS A C 1
ATOM 748 O O . HIS A 1 96 ? -10.828 -30.953 -10.234 1 97.69 96 HIS A O 1
ATOM 754 N N . GLY A 1 97 ? -10.969 -29.188 -8.945 1 96.25 97 GLY A N 1
ATOM 755 C CA . GLY A 1 97 ? -12.406 -29.297 -8.789 1 96.25 97 GLY A CA 1
ATOM 756 C C . GLY A 1 97 ? -13.18 -28.953 -10.047 1 96.25 97 GLY A C 1
ATOM 757 O O . GLY A 1 97 ? -12.586 -28.5 -11.039 1 96.25 97 GLY A O 1
ATOM 758 N N . GLY A 1 98 ? -14.562 -29.203 -9.961 1 97.25 98 GLY A N 1
ATOM 759 C CA . GLY A 1 98 ? -15.422 -28.984 -11.109 1 97.25 98 GLY A CA 1
ATOM 760 C C . GLY A 1 98 ? -16.406 -27.844 -10.922 1 97.25 98 GLY A C 1
ATOM 761 O O . GLY A 1 98 ? -17.438 -27.781 -11.594 1 97.25 98 GLY A O 1
ATOM 762 N N . ASN A 1 99 ? -16.078 -26.953 -9.984 1 97.19 99 ASN A N 1
ATOM 763 C CA . ASN A 1 99 ? -16.922 -25.766 -9.836 1 97.19 99 ASN A CA 1
ATOM 764 C C . ASN A 1 99 ? -17.031 -25 -11.148 1 97.19 99 ASN A C 1
ATOM 766 O O . ASN A 1 99 ? -16.047 -24.828 -11.867 1 97.19 99 ASN A O 1
ATOM 770 N N . GLN A 1 100 ? -18.219 -24.516 -11.406 1 97.75 100 GLN A N 1
ATOM 771 C CA . GLN A 1 100 ? -18.469 -23.875 -12.688 1 97.75 100 GLN A CA 1
ATOM 772 C C . GLN A 1 100 ? -17.531 -22.688 -12.906 1 97.75 100 GLN A C 1
ATOM 774 O O . GLN A 1 100 ? -17.047 -22.469 -14.008 1 97.75 100 GLN A O 1
ATOM 779 N N . TRP A 1 101 ? -17.312 -21.844 -11.859 1 97.56 101 TRP A N 1
ATOM 780 C CA . TRP A 1 101 ? -16.469 -20.672 -12.031 1 97.56 101 TRP A CA 1
ATOM 781 C C . TRP A 1 101 ? -15.039 -21.078 -12.367 1 97.56 101 TRP A C 1
ATOM 783 O O . TRP A 1 101 ? -14.328 -20.359 -13.086 1 97.56 101 TRP A O 1
ATOM 793 N N . ILE A 1 102 ? -14.562 -22.203 -11.883 1 98.31 102 ILE A N 1
ATOM 794 C CA . ILE A 1 102 ? -13.234 -22.719 -12.18 1 98.31 102 ILE A CA 1
ATOM 795 C C . ILE A 1 102 ? -13.156 -23.125 -13.648 1 98.31 102 ILE A C 1
ATOM 797 O O . ILE A 1 102 ? -12.195 -22.797 -14.344 1 98.31 102 ILE A O 1
ATOM 801 N N . LEU A 1 103 ? -14.203 -23.844 -14.062 1 98.56 103 LEU A N 1
ATOM 802 C CA . LEU A 1 103 ? -14.25 -24.281 -15.453 1 98.56 103 LEU A CA 1
ATOM 803 C C . LEU A 1 103 ? -14.312 -23.078 -16.391 1 98.56 103 LEU A C 1
ATOM 805 O O . LEU A 1 103 ? -13.656 -23.062 -17.438 1 98.56 103 LEU A O 1
ATOM 809 N N . ASP A 1 104 ? -15.117 -22.078 -16.031 1 98.44 104 ASP A N 1
ATOM 810 C CA . ASP A 1 104 ? -15.203 -20.859 -16.812 1 98.44 104 ASP A CA 1
ATOM 811 C C . ASP A 1 104 ? -13.859 -20.125 -16.844 1 98.44 104 ASP A C 1
ATOM 813 O O . ASP A 1 104 ? -13.469 -19.594 -17.891 1 98.44 104 ASP A O 1
ATOM 817 N N . LEU A 1 105 ? -13.188 -20.062 -15.703 1 98.69 105 LEU A N 1
ATOM 818 C CA . LEU A 1 105 ? -11.875 -19.438 -15.648 1 98.69 105 LEU A CA 1
ATOM 819 C C . LEU A 1 105 ? -10.883 -20.156 -16.547 1 98.69 105 LEU A C 1
ATOM 821 O O . LEU A 1 105 ? -10.117 -19.531 -17.281 1 98.69 105 LEU A O 1
ATOM 825 N N . LEU A 1 106 ? -10.898 -21.484 -16.531 1 98.75 106 LEU A N 1
ATOM 826 C CA . LEU A 1 106 ? -10.031 -22.266 -17.391 1 98.75 106 LEU A CA 1
ATOM 827 C C . LEU A 1 106 ? -10.281 -21.938 -18.859 1 98.75 106 LEU A C 1
ATOM 829 O O . LEU A 1 106 ? -9.344 -21.859 -19.656 1 98.75 106 LEU A O 1
ATOM 833 N N . SER A 1 107 ? -11.539 -21.781 -19.188 1 98.62 107 SER A N 1
ATOM 834 C CA . SER A 1 107 ? -11.891 -21.422 -20.562 1 98.62 107 SER A CA 1
ATOM 835 C C . SER A 1 107 ? -11.297 -20.078 -20.953 1 98.62 107 SER A C 1
ATOM 837 O O . SER A 1 107 ? -10.742 -19.938 -22.047 1 98.62 107 SER A O 1
ATOM 839 N N . LEU A 1 108 ? -11.43 -19.078 -20.094 1 98.75 108 LEU A N 1
ATOM 840 C CA . LEU A 1 108 ? -10.852 -17.766 -20.344 1 98.75 108 LEU A CA 1
ATOM 841 C C . LEU A 1 108 ? -9.336 -17.859 -20.484 1 98.75 108 LEU A C 1
ATOM 843 O O . LEU A 1 108 ? -8.75 -17.266 -21.391 1 98.75 108 LEU A O 1
ATOM 847 N N . LEU A 1 109 ? -8.719 -18.609 -19.609 1 98.81 109 LEU A N 1
ATOM 848 C CA . LEU A 1 109 ? -7.27 -18.75 -19.625 1 98.81 109 LEU A CA 1
ATOM 849 C C . LEU A 1 109 ? -6.801 -19.406 -20.922 1 98.81 109 LEU A C 1
ATOM 851 O O . LEU A 1 109 ? -5.785 -19 -21.484 1 98.81 109 LEU A O 1
ATOM 855 N N . LYS A 1 110 ? -7.523 -20.391 -21.328 1 98.69 110 LYS A N 1
ATOM 856 C CA . LYS A 1 110 ? -7.188 -21.062 -22.578 1 98.69 110 LYS A CA 1
ATOM 857 C C . LYS A 1 110 ? -7.27 -20.094 -23.766 1 98.69 110 LYS A C 1
ATOM 859 O O . LYS A 1 110 ? -6.41 -20.109 -24.641 1 98.69 110 LYS A O 1
ATOM 864 N N . GLU A 1 111 ? -8.312 -19.328 -23.75 1 98.62 111 GLU A N 1
ATOM 865 C CA . GLU A 1 111 ? -8.477 -18.328 -24.812 1 98.62 111 GLU A CA 1
ATOM 866 C C . GLU A 1 111 ? -7.324 -17.328 -24.812 1 98.62 111 GLU A C 1
ATOM 868 O O . GLU A 1 111 ? -6.762 -17.031 -25.875 1 98.62 111 GLU A O 1
ATOM 873 N N . LEU A 1 112 ? -6.98 -16.828 -23.656 1 98.75 112 LEU A N 1
ATOM 874 C CA . LEU A 1 112 ? -5.867 -15.891 -23.547 1 98.75 112 LEU A CA 1
ATOM 875 C C . LEU A 1 112 ? -4.562 -16.547 -23.984 1 98.75 112 LEU A C 1
ATOM 877 O O . LEU A 1 112 ? -3.77 -15.938 -24.703 1 98.75 112 LEU A O 1
ATOM 881 N N . TRP A 1 113 ? -4.379 -17.781 -23.562 1 98.62 113 TRP A N 1
ATOM 882 C CA . TRP A 1 113 ? -3.158 -18.516 -23.875 1 98.62 113 TRP A CA 1
ATOM 883 C C . TRP A 1 113 ? -2.994 -18.656 -25.391 1 98.62 113 TRP A C 1
ATOM 885 O O . TRP A 1 113 ? -1.887 -18.516 -25.906 1 98.62 113 TRP A O 1
ATOM 895 N N . THR A 1 114 ? -4.031 -18.875 -26.016 1 98.06 114 THR A N 1
ATOM 896 C CA . THR A 1 114 ? -4.016 -19.172 -27.438 1 98.06 114 THR A CA 1
ATOM 897 C C . THR A 1 114 ? -3.938 -17.906 -28.266 1 98.06 114 THR A C 1
ATOM 899 O O . THR A 1 114 ? -3.203 -17.844 -29.266 1 98.06 114 THR A O 1
ATOM 902 N N . LYS A 1 115 ? -4.629 -16.922 -27.859 1 98.19 115 LYS A N 1
ATOM 903 C CA . LYS A 1 115 ? -4.832 -15.766 -28.734 1 98.19 115 LYS A CA 1
ATOM 904 C C . LYS A 1 115 ? -3.875 -14.633 -28.375 1 98.19 115 LYS A C 1
ATOM 906 O O . LYS A 1 115 ? -3.721 -13.68 -29.156 1 98.19 115 LYS A O 1
ATOM 911 N N . ARG A 1 116 ? -3.203 -14.734 -27.281 1 98.06 116 ARG A N 1
ATOM 912 C CA . ARG A 1 116 ? -2.266 -13.695 -26.859 1 98.06 116 ARG A CA 1
ATOM 913 C C . ARG A 1 116 ? -0.886 -14.281 -26.594 1 98.06 116 ARG A C 1
ATOM 915 O O . ARG A 1 116 ? -0.51 -14.469 -25.438 1 98.06 116 ARG A O 1
ATOM 922 N N . PRO A 1 117 ? -0.068 -14.367 -27.594 1 95.88 117 PRO A N 1
ATOM 923 C CA . PRO A 1 117 ? 1.229 -15.031 -27.438 1 95.88 117 PRO A CA 1
ATOM 924 C C . PRO A 1 117 ? 2.186 -14.242 -26.547 1 95.88 117 PRO A C 1
ATOM 926 O O . PRO A 1 117 ? 3.098 -14.82 -25.953 1 95.88 117 PRO A O 1
ATOM 929 N N . ASP A 1 118 ? 1.945 -12.93 -26.328 1 96.62 118 ASP A N 1
ATOM 930 C CA . ASP A 1 118 ? 2.857 -12.102 -25.547 1 96.62 118 ASP A CA 1
ATOM 931 C C . ASP A 1 118 ? 2.355 -11.93 -24.109 1 96.62 118 ASP A C 1
ATOM 933 O O . ASP A 1 118 ? 2.994 -11.258 -23.297 1 96.62 118 ASP A O 1
ATOM 937 N N . PHE A 1 119 ? 1.227 -12.539 -23.812 1 98.31 119 PHE A N 1
ATOM 938 C CA . PHE A 1 119 ? 0.603 -12.414 -22.5 1 98.31 119 PHE A CA 1
ATOM 939 C C . PHE A 1 119 ? 1.288 -13.32 -21.484 1 98.31 119 PHE A C 1
ATOM 941 O O . PHE A 1 119 ? 1.625 -14.469 -21.797 1 98.31 119 PHE A O 1
ATOM 948 N N . HIS A 1 120 ? 1.551 -12.812 -20.281 1 98.75 120 HIS A N 1
ATOM 949 C CA . HIS A 1 120 ? 2.248 -13.578 -19.25 1 98.75 120 HIS A CA 1
ATOM 950 C C . HIS A 1 120 ? 1.272 -14.148 -18.234 1 98.75 120 HIS A C 1
ATOM 952 O O . HIS A 1 120 ? 0.318 -13.477 -17.828 1 98.75 120 HIS A O 1
ATOM 958 N N . PHE A 1 121 ? 1.512 -15.391 -17.828 1 98.88 121 PHE A N 1
ATOM 959 C CA . PHE A 1 121 ? 0.667 -16.094 -16.859 1 98.88 121 PHE A CA 1
ATOM 960 C C . PHE A 1 121 ? 1.429 -16.375 -15.578 1 98.88 121 PHE A C 1
ATOM 962 O O . PHE A 1 121 ? 2.498 -16.984 -15.602 1 98.88 121 PHE A O 1
ATOM 969 N N . THR A 1 122 ? 0.89 -15.867 -14.508 1 98.81 122 THR A N 1
ATOM 970 C CA . THR A 1 122 ? 1.477 -16.141 -13.203 1 98.81 122 THR A CA 1
ATOM 971 C C . THR A 1 122 ? 0.409 -16.594 -12.219 1 98.81 122 THR A C 1
ATOM 973 O O . THR A 1 122 ? -0.768 -16.266 -12.359 1 98.81 122 THR A O 1
ATOM 976 N N . GLY A 1 123 ? 0.792 -17.438 -11.281 1 98.62 123 GLY A N 1
ATOM 977 C CA . GLY A 1 123 ? -0.12 -17.984 -10.289 1 98.62 123 GLY A CA 1
ATOM 978 C C . GLY A 1 123 ? 0.588 -18.5 -9.047 1 98.62 123 GLY A C 1
ATOM 979 O O . GLY A 1 123 ? 1.708 -19 -9.133 1 98.62 123 GLY A O 1
ATOM 980 N N . VAL A 1 124 ? -0.126 -18.359 -7.926 1 98 124 VAL A N 1
ATOM 981 C CA . VAL A 1 124 ? 0.432 -18.859 -6.668 1 98 124 VAL A CA 1
ATOM 982 C C . VAL A 1 124 ? -0.554 -19.812 -6.004 1 98 124 VAL A C 1
ATOM 984 O O . VAL A 1 124 ? -1.768 -19.609 -6.062 1 98 124 VAL A O 1
ATOM 987 N N . CYS A 1 125 ? -0.008 -20.891 -5.422 1 97.5 125 CYS A N 1
ATOM 988 C CA . CYS A 1 125 ? -0.782 -21.922 -4.738 1 97.5 125 CYS A CA 1
ATOM 989 C C . CYS A 1 125 ? -1.886 -22.453 -5.641 1 97.5 125 CYS A C 1
ATOM 991 O O . CYS A 1 125 ? -1.605 -23.094 -6.656 1 97.5 125 CYS A O 1
ATOM 993 N N . PHE A 1 126 ? -3.143 -22.078 -5.398 1 98 126 PHE A N 1
ATOM 994 C CA . PHE A 1 126 ? -4.238 -22.469 -6.277 1 98 126 PHE A CA 1
ATOM 995 C C . PHE A 1 126 ? -3.949 -22.047 -7.715 1 98 126 PHE A C 1
ATOM 997 O O . PHE A 1 126 ? -4.164 -22.828 -8.648 1 98 126 PHE A O 1
ATOM 1004 N N . GLY A 1 127 ? -3.5 -20.859 -7.941 1 98.69 127 GLY A N 1
ATOM 1005 C CA . GLY A 1 127 ? -3.178 -20.359 -9.266 1 98.69 127 GLY A CA 1
ATOM 1006 C C . GLY A 1 127 ? -2.109 -21.172 -9.969 1 98.69 127 GLY A C 1
ATOM 1007 O O . GLY A 1 127 ? -2.186 -21.391 -11.18 1 98.69 127 GLY A O 1
ATOM 1008 N N . HIS A 1 128 ? -1.097 -21.578 -9.203 1 98.81 128 HIS A N 1
ATOM 1009 C CA . HIS A 1 128 ? -0.07 -22.484 -9.711 1 98.81 128 HIS A CA 1
ATOM 1010 C C . HIS A 1 128 ? -0.68 -23.781 -10.203 1 98.81 128 HIS A C 1
ATOM 1012 O O . HIS A 1 128 ? -0.402 -24.219 -11.32 1 98.81 128 HIS A O 1
ATOM 1018 N N . GLN A 1 129 ? -1.496 -24.312 -9.414 1 98.81 129 GLN A N 1
ATOM 1019 C CA . GLN A 1 129 ? -2.127 -25.594 -9.719 1 98.81 129 GLN A CA 1
ATOM 1020 C C . GLN A 1 129 ? -3.064 -25.469 -10.914 1 98.81 129 GLN A C 1
ATOM 1022 O O . GLN A 1 129 ? -3.078 -26.344 -11.789 1 98.81 129 GLN A O 1
ATOM 1027 N N . LEU A 1 130 ? -3.768 -24.359 -10.953 1 98.88 130 LEU A N 1
ATOM 1028 C CA . LEU A 1 130 ? -4.742 -24.172 -12.023 1 98.88 130 LEU A CA 1
ATOM 1029 C C . LEU A 1 130 ? -4.047 -24.016 -13.375 1 98.88 130 LEU A C 1
ATOM 1031 O O . LEU A 1 130 ? -4.496 -24.578 -14.375 1 98.88 130 LEU A O 1
ATOM 1035 N N . LEU A 1 131 ? -3.027 -23.266 -13.398 1 98.88 131 LEU A N 1
ATOM 1036 C CA . LEU A 1 131 ? -2.297 -23.078 -14.648 1 98.88 131 LEU A CA 1
ATOM 1037 C C . LEU A 1 131 ? -1.627 -24.359 -15.094 1 98.88 131 LEU A C 1
ATOM 1039 O O . LEU A 1 131 ? -1.52 -24.625 -16.297 1 98.88 131 LEU A O 1
ATOM 1043 N N . ALA A 1 132 ? -1.171 -25.156 -14.141 1 98.81 132 ALA A N 1
ATOM 1044 C CA . ALA A 1 132 ? -0.668 -26.484 -14.484 1 98.81 132 ALA A CA 1
ATOM 1045 C C . ALA A 1 132 ? -1.769 -27.344 -15.102 1 98.81 132 ALA A C 1
ATOM 1047 O O . ALA A 1 132 ? -1.543 -28.031 -16.094 1 98.81 132 ALA A O 1
ATOM 1048 N N . ARG A 1 133 ? -2.887 -27.281 -14.508 1 98.75 133 ARG A N 1
ATOM 1049 C CA . ARG A 1 133 ? -4.039 -28 -15.031 1 98.75 133 ARG A CA 1
ATOM 1050 C C . ARG A 1 133 ? -4.375 -27.547 -16.438 1 98.75 133 ARG A C 1
ATOM 1052 O O . ARG A 1 133 ? -4.703 -28.359 -17.312 1 98.75 133 ARG A O 1
ATOM 1059 N N . LEU A 1 134 ? -4.359 -26.281 -16.703 1 98.69 134 LEU A N 1
ATOM 1060 C CA . LEU A 1 134 ? -4.59 -25.734 -18.031 1 98.69 134 LEU A CA 1
ATOM 1061 C C . LEU A 1 134 ? -3.705 -26.438 -19.062 1 98.69 134 LEU A C 1
ATOM 1063 O O . LEU A 1 134 ? -4.148 -26.719 -20.172 1 98.69 134 LEU A O 1
ATOM 1067 N N . LEU A 1 135 ? -2.49 -26.75 -18.656 1 98.56 135 LEU A N 1
ATOM 1068 C CA . LEU A 1 135 ? -1.51 -27.328 -19.562 1 98.56 135 LEU A CA 1
ATOM 1069 C C . LEU A 1 135 ? -1.533 -28.844 -19.484 1 98.56 135 LEU A C 1
ATOM 1071 O O . LEU A 1 135 ? -0.607 -29.516 -19.953 1 98.56 135 LEU A O 1
ATOM 1075 N N . GLY A 1 136 ? -2.52 -29.391 -18.766 1 98.19 136 GLY A N 1
ATOM 1076 C CA . GLY A 1 136 ? -2.803 -30.812 -18.844 1 98.19 136 GLY A CA 1
ATOM 1077 C C . GLY A 1 136 ? -2.176 -31.609 -17.719 1 98.19 136 GLY A C 1
ATOM 1078 O O . GLY A 1 136 ? -2.236 -32.844 -17.703 1 98.19 136 GLY A O 1
ATOM 1079 N N . ALA A 1 137 ? -1.528 -30.922 -16.812 1 98.12 137 ALA A N 1
ATOM 1080 C CA . ALA A 1 137 ? -0.958 -31.625 -15.664 1 98.12 137 ALA A CA 1
ATOM 1081 C C . ALA A 1 137 ? -2.053 -32.094 -14.711 1 98.12 137 ALA A C 1
ATOM 1083 O O . ALA A 1 137 ? -3.105 -31.469 -14.594 1 98.12 137 ALA A O 1
ATOM 1084 N N . GLU A 1 138 ? -1.75 -33.188 -14.039 1 97.12 138 GLU A N 1
ATOM 1085 C CA . GLU A 1 138 ? -2.648 -33.656 -13 1 97.12 138 GLU A CA 1
ATOM 1086 C C . GLU A 1 138 ? -2.428 -32.938 -11.688 1 97.12 138 GLU A C 1
ATOM 1088 O O . GLU A 1 138 ? -1.286 -32.688 -11.297 1 97.12 138 GLU A O 1
ATOM 1093 N N . VAL A 1 139 ? -3.488 -32.531 -11.062 1 98.19 139 VAL A N 1
ATOM 1094 C CA . VAL A 1 139 ? -3.49 -31.875 -9.766 1 98.19 139 VAL A CA 1
ATOM 1095 C C . VAL A 1 139 ? -4.355 -32.656 -8.781 1 98.19 139 VAL A C 1
ATOM 1097 O O . VAL A 1 139 ? -5.418 -33.156 -9.148 1 98.19 139 VAL A O 1
ATOM 1100 N N . GLY A 1 140 ? -3.949 -32.75 -7.551 1 97.12 140 GLY A N 1
ATOM 1101 C CA . GLY A 1 140 ? -4.695 -33.469 -6.52 1 97.12 140 GLY A CA 1
ATOM 1102 C C . GLY A 1 140 ? -4.016 -33.438 -5.164 1 97.12 140 GLY A C 1
ATOM 1103 O O . GLY A 1 140 ? -2.986 -32.75 -4.996 1 97.12 140 GLY A O 1
ATOM 1104 N N . PRO A 1 141 ? -4.641 -34.094 -4.215 1 95 141 PRO A N 1
ATOM 1105 C CA . PRO A 1 141 ? -4.043 -34.125 -2.877 1 95 141 PRO A CA 1
ATOM 1106 C C . PRO A 1 141 ? -2.684 -34.812 -2.852 1 95 141 PRO A C 1
ATOM 1108 O O . PRO A 1 141 ? -2.443 -35.719 -3.633 1 95 141 PRO A O 1
ATOM 1111 N N . ALA A 1 142 ? -1.892 -34.312 -1.971 1 92.56 142 ALA A N 1
ATOM 1112 C CA . ALA A 1 142 ? -0.63 -35.031 -1.749 1 92.56 142 ALA A CA 1
ATOM 1113 C C . ALA A 1 142 ? -0.872 -36.5 -1.432 1 92.56 142 ALA A C 1
ATOM 1115 O O . ALA A 1 142 ? -1.787 -36.812 -0.677 1 92.56 142 ALA A O 1
ATOM 1116 N N . PRO A 1 143 ? -0.036 -37.344 -1.991 1 90 143 PRO A N 1
ATOM 1117 C CA . PRO A 1 143 ? -0.228 -38.781 -1.718 1 90 143 PRO A CA 1
ATOM 1118 C C . PRO A 1 143 ? -0.206 -39.094 -0.225 1 90 143 PRO A C 1
ATOM 1120 O O . PRO A 1 143 ? -0.923 -40 0.227 1 90 143 PRO A O 1
ATOM 1123 N N . SER A 1 144 ? 0.568 -38.406 0.544 1 88.62 144 SER A N 1
ATOM 1124 C CA . SER A 1 144 ? 0.669 -38.625 1.982 1 88.62 144 SER A CA 1
ATOM 1125 C C . SER A 1 144 ? -0.549 -38.094 2.715 1 88.62 144 SER A C 1
ATOM 1127 O O . SER A 1 144 ? -0.784 -38.406 3.879 1 88.62 144 SER A O 1
ATOM 1129 N N . GLY A 1 145 ? -1.262 -37.219 2.117 1 87.25 145 GLY A N 1
ATOM 1130 C CA . GLY A 1 145 ? -2.453 -36.625 2.703 1 87.25 145 GLY A CA 1
ATOM 1131 C C . GLY A 1 145 ? -2.145 -35.531 3.701 1 87.25 145 GLY A C 1
ATOM 1132 O O . GLY A 1 145 ? -3.057 -34.938 4.281 1 87.25 145 GLY A O 1
ATOM 1133 N N . ASP A 1 146 ? -0.857 -35.281 3.871 1 89.25 146 ASP A N 1
ATOM 1134 C CA . ASP A 1 146 ? -0.47 -34.281 4.883 1 89.25 146 ASP A CA 1
ATOM 1135 C C . ASP A 1 146 ? -0.32 -32.906 4.27 1 89.25 146 ASP A C 1
ATOM 1137 O O . ASP A 1 146 ? -0.351 -32.75 3.045 1 89.25 146 ASP A O 1
ATOM 1141 N N . TRP A 1 147 ? -0.197 -31.906 5.156 1 92.06 147 TRP A N 1
ATOM 1142 C CA . TRP A 1 147 ? -0.043 -30.516 4.758 1 92.06 147 TRP A CA 1
ATOM 1143 C C . TRP A 1 147 ? 1.43 -30.125 4.691 1 92.06 147 TRP A C 1
ATOM 1145 O O . TRP A 1 147 ? 2.229 -30.547 5.531 1 92.06 147 TRP A O 1
ATOM 1155 N N . GLU A 1 148 ? 1.804 -29.453 3.693 1 93.44 148 GLU A N 1
ATOM 1156 C CA . GLU A 1 148 ? 3.014 -28.641 3.77 1 93.44 148 GLU A CA 1
ATOM 1157 C C . GLU A 1 148 ? 2.705 -27.25 4.289 1 93.44 148 GLU A C 1
ATOM 1159 O O . GLU A 1 148 ? 1.973 -26.484 3.65 1 93.44 148 GLU A O 1
ATOM 1164 N N . LEU A 1 149 ? 3.223 -26.953 5.469 1 90.75 149 LEU A N 1
ATOM 1165 C CA . LEU A 1 149 ? 2.805 -25.781 6.23 1 90.75 149 LEU A CA 1
ATOM 1166 C C . LEU A 1 149 ? 4.012 -25.047 6.809 1 90.75 149 LEU A C 1
ATOM 1168 O O . LEU A 1 149 ? 4.938 -25.688 7.324 1 90.75 149 LEU A O 1
ATOM 1172 N N . GLY A 1 150 ? 3.883 -23.688 6.672 1 87.94 150 GLY A N 1
ATOM 1173 C CA . GLY A 1 150 ? 4.918 -22.875 7.293 1 87.94 150 GLY A CA 1
ATOM 1174 C C . GLY A 1 150 ? 6.055 -22.547 6.348 1 87.94 150 GLY A C 1
ATOM 1175 O O . GLY A 1 150 ? 5.879 -22.531 5.129 1 87.94 150 GLY A O 1
ATOM 1176 N N . HIS A 1 151 ? 7.129 -22.031 6.961 1 90.56 151 HIS A N 1
ATOM 1177 C CA . HIS A 1 151 ? 8.312 -21.641 6.207 1 90.56 151 HIS A CA 1
ATOM 1178 C C . HIS A 1 151 ? 9.141 -22.859 5.816 1 90.56 151 HIS A C 1
ATOM 1180 O O . HIS A 1 151 ? 9.977 -23.328 6.598 1 90.56 151 HIS A O 1
ATOM 1186 N N . CYS A 1 152 ? 9.055 -23.359 4.543 1 92.62 152 CYS A N 1
ATOM 1187 C CA . CYS A 1 152 ? 9.578 -24.656 4.145 1 92.62 152 CYS A CA 1
ATOM 1188 C C . CYS A 1 152 ? 10.758 -24.516 3.193 1 92.62 152 CYS A C 1
ATOM 1190 O O . CYS A 1 152 ? 10.781 -23.594 2.371 1 92.62 152 CYS A O 1
ATOM 1192 N N . LYS A 1 153 ? 11.609 -25.484 3.295 1 95.56 153 LYS A N 1
ATOM 1193 C CA . LYS A 1 153 ? 12.773 -25.547 2.414 1 95.56 153 LYS A CA 1
ATOM 1194 C C . LYS A 1 153 ? 12.375 -26.016 1.021 1 95.56 153 LYS A C 1
ATOM 1196 O O . LYS A 1 153 ? 11.617 -26.984 0.881 1 95.56 153 LYS A O 1
ATOM 1201 N N . ILE A 1 154 ? 12.883 -25.359 -0.027 1 97.94 154 ILE A N 1
ATOM 1202 C CA . ILE A 1 154 ? 12.703 -25.734 -1.425 1 97.94 154 ILE A CA 1
ATOM 1203 C C . ILE A 1 154 ? 14.062 -25.875 -2.096 1 97.94 154 ILE A C 1
ATOM 1205 O O . ILE A 1 154 ? 14.883 -24.953 -2.066 1 97.94 154 ILE A O 1
ATOM 1209 N N . ASP A 1 155 ? 14.305 -27.047 -2.648 1 98.38 155 ASP A N 1
ATOM 1210 C CA . ASP A 1 155 ? 15.508 -27.266 -3.445 1 98.38 155 ASP A CA 1
ATOM 1211 C C . ASP A 1 155 ? 15.375 -26.625 -4.824 1 98.38 155 ASP A C 1
ATOM 1213 O O . ASP A 1 155 ? 14.398 -26.875 -5.535 1 98.38 155 ASP A O 1
ATOM 1217 N N . LEU A 1 156 ? 16.406 -25.875 -5.184 1 97.94 156 LEU A N 1
ATOM 1218 C CA . LEU A 1 156 ? 16.312 -25.094 -6.414 1 97.94 156 LEU A CA 1
ATOM 1219 C C . LEU A 1 156 ? 17.031 -25.781 -7.559 1 97.94 156 LEU A C 1
ATOM 1221 O O . LEU A 1 156 ? 18.109 -26.359 -7.359 1 97.94 156 LEU A O 1
ATOM 1225 N N . THR A 1 157 ? 16.484 -25.734 -8.734 1 97.31 157 THR A N 1
ATOM 1226 C CA . THR A 1 157 ? 17.203 -26.016 -9.969 1 97.31 157 THR A CA 1
ATOM 1227 C C . THR A 1 157 ? 18.031 -24.797 -10.398 1 97.31 157 THR A C 1
ATOM 1229 O O . THR A 1 157 ? 17.984 -23.75 -9.758 1 97.31 157 THR A O 1
ATOM 1232 N N . LYS A 1 158 ? 18.75 -24.953 -11.555 1 94.94 158 LYS A N 1
ATOM 1233 C CA . LYS A 1 158 ? 19.469 -23.828 -12.102 1 94.94 158 LYS A CA 1
ATOM 1234 C C . LYS A 1 158 ? 18.516 -22.688 -12.469 1 94.94 158 LYS A C 1
ATOM 1236 O O . LYS A 1 158 ? 18.828 -21.516 -12.227 1 94.94 158 LYS A O 1
ATOM 1241 N N . THR A 1 159 ? 17.391 -23.062 -12.992 1 95.31 159 THR A N 1
ATOM 1242 C CA . THR A 1 159 ? 16.359 -22.078 -13.328 1 95.31 159 THR A CA 1
ATOM 1243 C C . THR A 1 159 ? 15.875 -21.359 -12.078 1 95.31 159 THR A C 1
ATOM 1245 O O . THR A 1 159 ? 15.711 -20.141 -12.078 1 95.31 159 THR A O 1
ATOM 1248 N N . GLY A 1 160 ? 15.656 -22.141 -11.031 1 97 160 GLY A N 1
ATOM 1249 C CA . GLY A 1 160 ? 15.234 -21.547 -9.781 1 97 160 GLY A CA 1
ATOM 1250 C C . GLY A 1 160 ? 16.234 -20.547 -9.227 1 97 160 GLY A C 1
ATOM 1251 O O . GLY A 1 160 ? 15.859 -19.453 -8.789 1 97 160 GLY A O 1
ATOM 1252 N N . LYS A 1 161 ? 17.516 -20.938 -9.289 1 94.69 161 LYS A N 1
ATOM 1253 C CA . LYS A 1 161 ? 18.562 -20.047 -8.805 1 94.69 161 LYS A CA 1
ATOM 1254 C C . LYS A 1 161 ? 18.578 -18.75 -9.594 1 94.69 161 LYS A C 1
ATOM 1256 O O . LYS A 1 161 ? 18.766 -17.672 -9.023 1 94.69 161 LYS A O 1
ATOM 1261 N N . ARG A 1 162 ? 18.391 -18.875 -10.867 1 94.12 162 ARG A N 1
ATOM 1262 C CA . ARG A 1 162 ? 18.375 -17.688 -11.727 1 94.12 162 ARG A CA 1
ATOM 1263 C C . ARG A 1 162 ? 17.172 -16.812 -11.406 1 94.12 162 ARG A C 1
ATOM 1265 O O . ARG A 1 162 ? 17.312 -15.586 -11.289 1 94.12 162 ARG A O 1
ATOM 1272 N N . LEU A 1 163 ? 16.016 -17.391 -11.266 1 95.44 163 LEU A N 1
ATOM 1273 C CA . LEU A 1 163 ? 14.781 -16.656 -11.039 1 95.44 163 LEU A CA 1
ATOM 1274 C C . LEU A 1 163 ? 14.82 -15.922 -9.695 1 95.44 163 LEU A C 1
ATOM 1276 O O . LEU A 1 163 ? 14.359 -14.789 -9.594 1 95.44 163 LEU A O 1
ATOM 1280 N N . PHE A 1 164 ? 15.383 -16.562 -8.664 1 95.62 164 PHE A N 1
ATOM 1281 C CA . PHE A 1 164 ? 15.375 -15.992 -7.32 1 95.62 164 PHE A CA 1
ATOM 1282 C C . PHE A 1 164 ? 16.688 -15.281 -7.027 1 95.62 164 PHE A C 1
ATOM 1284 O O . PHE A 1 164 ? 16.844 -14.672 -5.965 1 95.62 164 PHE A O 1
ATOM 1291 N N . ARG A 1 165 ? 17.625 -15.352 -7.934 1 92.81 165 ARG A N 1
ATOM 1292 C CA . ARG A 1 165 ? 18.906 -14.672 -7.875 1 92.81 165 ARG A CA 1
ATOM 1293 C C . ARG A 1 165 ? 19.672 -15.047 -6.605 1 92.81 165 ARG A C 1
ATOM 1295 O O . ARG A 1 165 ? 20.125 -14.172 -5.871 1 92.81 165 ARG A O 1
ATOM 1302 N N . VAL A 1 166 ? 19.781 -16.297 -6.406 1 90.81 166 VAL A N 1
ATOM 1303 C CA . VAL A 1 166 ? 20.531 -16.797 -5.262 1 90.81 166 VAL A CA 1
ATOM 1304 C C . VAL A 1 166 ? 21.578 -17.812 -5.734 1 90.81 166 VAL A C 1
ATOM 1306 O O . VAL A 1 166 ? 21.406 -18.438 -6.777 1 90.81 166 VAL A O 1
ATOM 1309 N N . HIS A 1 167 ? 22.641 -17.922 -4.953 1 89.94 167 HIS A N 1
ATOM 1310 C CA . HIS A 1 167 ? 23.688 -18.906 -5.242 1 89.94 167 HIS A CA 1
ATOM 1311 C C . HIS A 1 167 ? 23.453 -20.203 -4.465 1 89.94 167 HIS A C 1
ATOM 1313 O O . HIS A 1 167 ? 23.953 -21.266 -4.844 1 89.94 167 HIS A O 1
ATOM 1319 N N . ASP A 1 168 ? 22.672 -20.109 -3.451 1 91.81 168 ASP A N 1
ATOM 1320 C CA . ASP A 1 168 ? 22.359 -21.281 -2.635 1 91.81 168 ASP A CA 1
ATOM 1321 C C . ASP A 1 168 ? 21.531 -22.297 -3.416 1 91.81 168 ASP A C 1
ATOM 1323 O O . ASP A 1 168 ? 20.828 -21.922 -4.363 1 91.81 168 ASP A O 1
ATOM 1327 N N . ASP A 1 169 ? 21.594 -23.531 -2.992 1 96.19 169 ASP A N 1
ATOM 1328 C CA . ASP A 1 169 ? 20.859 -24.594 -3.656 1 96.19 169 ASP A CA 1
ATOM 1329 C C . ASP A 1 169 ? 19.422 -24.672 -3.131 1 96.19 169 ASP A C 1
ATOM 1331 O O . ASP A 1 169 ? 18.656 -25.531 -3.557 1 96.19 169 ASP A O 1
ATOM 1335 N N . GLU A 1 170 ? 19.141 -23.766 -2.191 1 96.06 170 GLU A N 1
ATOM 1336 C CA . GLU A 1 170 ? 17.812 -23.828 -1.584 1 96.06 170 GLU A CA 1
ATOM 1337 C C . GLU A 1 170 ? 17.312 -22.453 -1.188 1 96.06 170 GLU A C 1
ATOM 1339 O O . GLU A 1 170 ? 18.109 -21.516 -1.065 1 96.06 170 GLU A O 1
ATOM 1344 N N . ILE A 1 171 ? 16.016 -22.297 -1.115 1 95.5 171 ILE A N 1
ATOM 1345 C CA . ILE A 1 171 ? 15.352 -21.141 -0.519 1 95.5 171 ILE A CA 1
ATOM 1346 C C . ILE A 1 171 ? 14.234 -21.609 0.407 1 95.5 171 ILE A C 1
ATOM 1348 O O . ILE A 1 171 ? 13.875 -22.797 0.416 1 95.5 171 ILE A O 1
ATOM 1352 N N . HIS A 1 172 ? 13.859 -20.75 1.251 1 94.19 172 HIS A N 1
ATOM 1353 C CA . HIS A 1 172 ? 12.688 -21 2.084 1 94.19 172 HIS A CA 1
ATOM 1354 C C . HIS A 1 172 ? 11.523 -20.094 1.707 1 94.19 172 HIS A C 1
ATOM 1356 O O . HIS A 1 172 ? 11.719 -18.891 1.504 1 94.19 172 HIS A O 1
ATOM 1362 N N . LEU A 1 173 ? 10.398 -20.703 1.469 1 95.38 173 LEU A N 1
ATOM 1363 C CA . LEU A 1 173 ? 9.18 -19.953 1.175 1 95.38 173 LEU A CA 1
ATOM 1364 C C . LEU A 1 173 ? 8.008 -20.484 1.996 1 95.38 173 LEU A C 1
ATOM 1366 O O . LEU A 1 173 ? 7.973 -21.656 2.354 1 95.38 173 LEU A O 1
ATOM 1370 N N . HIS A 1 174 ? 7.055 -19.609 2.264 1 93.06 174 HIS A N 1
ATOM 1371 C CA . HIS A 1 174 ? 5.91 -19.984 3.088 1 93.06 174 HIS A CA 1
ATOM 1372 C C . HIS A 1 174 ? 4.895 -20.797 2.289 1 93.06 174 HIS A C 1
ATOM 1374 O O . HIS A 1 174 ? 4.5 -20.406 1.192 1 93.06 174 HIS A O 1
ATOM 1380 N N . GLN A 1 175 ? 4.547 -21.922 2.939 1 94.12 175 GLN A N 1
ATOM 1381 C CA . GLN A 1 175 ? 3.625 -22.875 2.328 1 94.12 175 GLN A CA 1
ATOM 1382 C C . GLN A 1 175 ? 2.381 -23.078 3.191 1 94.12 175 GLN A C 1
ATOM 1384 O O . GLN A 1 175 ? 2.449 -22.969 4.418 1 94.12 175 GLN A O 1
ATOM 1389 N N . MET A 1 176 ? 1.258 -23.297 2.578 1 92.88 176 MET A N 1
ATOM 1390 C CA . MET A 1 176 ? 0.018 -23.734 3.217 1 92.88 176 MET A CA 1
ATOM 1391 C C . MET A 1 176 ? -0.883 -24.453 2.221 1 92.88 176 MET A C 1
ATOM 1393 O O . MET A 1 176 ? -1.812 -23.859 1.673 1 92.88 176 MET A O 1
ATOM 1397 N N . HIS A 1 177 ? -0.618 -25.75 2.064 1 94.5 177 HIS A N 1
ATOM 1398 C CA . HIS A 1 177 ? -1.394 -26.5 1.084 1 94.5 177 HIS A CA 1
ATOM 1399 C C . HIS A 1 177 ? -1.321 -28 1.356 1 94.5 177 HIS A C 1
ATOM 1401 O O . HIS A 1 177 ? -0.361 -28.484 1.964 1 94.5 177 HIS A O 1
ATOM 1407 N N . GLN A 1 178 ? -2.326 -28.672 0.872 1 94.38 178 GLN A N 1
ATOM 1408 C CA . GLN A 1 178 ? -2.307 -30.125 0.76 1 94.38 178 GLN A CA 1
ATOM 1409 C C . GLN A 1 178 ? -2.23 -30.562 -0.7 1 94.38 178 GLN A C 1
ATOM 1411 O O . GLN A 1 178 ? -1.442 -31.438 -1.049 1 94.38 178 GLN A O 1
ATOM 1416 N N . ASP A 1 179 ? -3.117 -29.953 -1.563 1 97.19 179 ASP A N 1
ATOM 1417 C CA . ASP A 1 179 ? -3.119 -30.266 -2.988 1 97.19 179 ASP A CA 1
ATOM 1418 C C . ASP A 1 179 ? -1.814 -29.828 -3.65 1 97.19 179 ASP A C 1
ATOM 1420 O O . ASP A 1 179 ? -1.144 -28.906 -3.168 1 97.19 179 ASP A O 1
ATOM 1424 N N . GLN A 1 180 ? -1.45 -30.5 -4.668 1 98.31 180 GLN A N 1
ATOM 1425 C CA . GLN A 1 180 ? -0.215 -30.188 -5.387 1 98.31 180 GLN A CA 1
ATOM 1426 C C . GLN A 1 180 ? -0.313 -30.609 -6.852 1 98.31 180 GLN A C 1
ATOM 1428 O O . GLN A 1 180 ? -1.221 -31.359 -7.227 1 98.31 180 GLN A O 1
ATOM 1433 N N . VAL A 1 181 ? 0.529 -30.078 -7.695 1 98.56 181 VAL A N 1
ATOM 1434 C CA . VAL A 1 181 ? 0.76 -30.594 -9.039 1 98.56 181 VAL A CA 1
ATOM 1435 C C . VAL A 1 181 ? 1.546 -31.906 -8.969 1 98.56 181 VAL A C 1
ATOM 1437 O O . VAL A 1 181 ? 2.672 -31.922 -8.461 1 98.56 181 VAL A O 1
ATOM 1440 N N . MET A 1 182 ? 0.989 -32.938 -9.516 1 96.94 182 MET A N 1
ATOM 1441 C CA . MET A 1 182 ? 1.559 -34.281 -9.32 1 96.94 182 MET A CA 1
ATOM 1442 C C . MET A 1 182 ? 2.779 -34.469 -10.211 1 96.94 182 MET A C 1
ATOM 1444 O O . MET A 1 182 ? 3.746 -35.125 -9.805 1 96.94 182 MET A O 1
ATOM 1448 N N . SER A 1 183 ? 2.707 -34.094 -11.398 1 95.94 183 SER A N 1
ATOM 1449 C CA . SER A 1 183 ? 3.801 -34.094 -12.359 1 95.94 183 SER A CA 1
ATOM 1450 C C . SER A 1 183 ? 3.74 -32.844 -13.266 1 95.94 183 SER A C 1
ATOM 1452 O O . SER A 1 183 ? 2.656 -32.344 -13.562 1 95.94 183 SER A O 1
ATOM 1454 N N . PRO A 1 184 ? 4.926 -32.375 -13.664 1 97.31 184 PRO A N 1
ATOM 1455 C CA . PRO A 1 184 ? 4.902 -31.203 -14.531 1 97.31 184 PRO A CA 1
ATOM 1456 C C . PRO A 1 184 ? 4.195 -31.453 -15.859 1 97.31 184 PRO A C 1
ATOM 1458 O O . PRO A 1 184 ? 4.203 -32.594 -16.359 1 97.31 184 PRO A O 1
ATOM 1461 N N . PRO A 1 185 ? 3.555 -30.406 -16.391 1 97.81 185 PRO A N 1
ATOM 1462 C CA . PRO A 1 185 ? 3.006 -30.562 -17.734 1 97.81 185 PRO A CA 1
ATOM 1463 C C . PRO A 1 185 ? 4.082 -30.844 -18.781 1 97.81 185 PRO A C 1
ATOM 1465 O O . PRO A 1 185 ? 5.254 -30.531 -18.562 1 97.81 185 PRO A O 1
ATOM 1468 N N . THR A 1 186 ? 3.646 -31.531 -19.859 1 96.44 186 THR A N 1
ATOM 1469 C CA . THR A 1 186 ? 4.488 -31.812 -21.016 1 96.44 186 THR A CA 1
ATOM 1470 C C . THR A 1 186 ? 3.861 -31.25 -22.297 1 96.44 186 THR A C 1
ATOM 1472 O O . THR A 1 186 ? 2.705 -30.828 -22.281 1 96.44 186 THR A O 1
ATOM 1475 N N . VAL A 1 187 ? 4.723 -31.25 -23.344 1 96.38 187 VAL A N 1
ATOM 1476 C CA . VAL A 1 187 ? 4.191 -30.828 -24.625 1 96.38 187 VAL A CA 1
ATOM 1477 C C . VAL A 1 187 ? 2.998 -31.688 -25.016 1 96.38 187 VAL A C 1
ATOM 1479 O O . VAL A 1 187 ? 2 -31.203 -25.531 1 96.38 187 VAL A O 1
ATOM 1482 N N . GLU A 1 188 ? 3.105 -32.969 -24.703 1 96.06 188 GLU A N 1
ATOM 1483 C CA . GLU A 1 188 ? 2.029 -33.906 -25.016 1 96.06 188 GLU A CA 1
ATOM 1484 C C . GLU A 1 188 ? 0.789 -33.625 -24.172 1 96.06 188 GLU A C 1
ATOM 1486 O O . GLU A 1 188 ? -0.323 -33.562 -24.703 1 96.06 188 GLU A O 1
ATOM 1491 N N . SER A 1 189 ? 0.985 -33.375 -22.875 1 96.88 189 SER A N 1
ATOM 1492 C CA . SER A 1 189 ? -0.158 -33.156 -22 1 96.88 189 SER A CA 1
ATOM 1493 C C . SER A 1 189 ? -0.849 -31.844 -22.312 1 96.88 189 SER A C 1
ATOM 1495 O O . SER A 1 189 ? -2.043 -31.688 -22.047 1 96.88 189 SER A O 1
ATOM 1497 N N . ALA A 1 190 ? -0.167 -30.875 -22.844 1 96.88 190 ALA A N 1
ATOM 1498 C CA . ALA A 1 190 ? -0.683 -29.531 -23.109 1 96.88 190 ALA A CA 1
ATOM 1499 C C . ALA A 1 190 ? -1.616 -29.531 -24.312 1 96.88 190 ALA A C 1
ATOM 1501 O O . ALA A 1 190 ? -2.322 -28.547 -24.562 1 96.88 190 ALA A O 1
ATOM 1502 N N . ARG A 1 191 ? -1.637 -30.656 -25.078 1 95.62 191 ARG A N 1
ATOM 1503 C CA . ARG A 1 191 ? -2.592 -30.891 -26.156 1 95.62 191 ARG A CA 1
ATOM 1504 C C . ARG A 1 191 ? -2.656 -29.688 -27.094 1 95.62 191 ARG A C 1
ATOM 1506 O O . ARG A 1 191 ? -3.736 -29.156 -27.359 1 95.62 191 ARG A O 1
ATOM 1513 N N . GLY A 1 192 ? -1.44 -29.25 -27.516 1 95.56 192 GLY A N 1
ATOM 1514 C CA . GLY A 1 192 ? -1.376 -28.219 -28.547 1 95.56 192 GLY A CA 1
ATOM 1515 C C . GLY A 1 192 ? -1.166 -26.828 -28 1 95.56 192 GLY A C 1
ATOM 1516 O O . GLY A 1 192 ? -0.956 -25.875 -28.766 1 95.56 192 GLY A O 1
ATOM 1517 N N . LEU A 1 193 ? -1.219 -26.641 -26.703 1 97.25 193 LEU A N 1
ATOM 1518 C CA . LEU A 1 193 ? -1.075 -25.312 -26.094 1 97.25 193 LEU A CA 1
ATOM 1519 C C . LEU A 1 193 ? 0.395 -24.938 -25.969 1 97.25 193 LEU A C 1
ATOM 1521 O O . LEU A 1 193 ? 0.718 -23.766 -25.734 1 97.25 193 LEU A O 1
ATOM 1525 N N . LEU A 1 194 ? 1.221 -25.875 -26.172 1 96.69 194 LEU A N 1
ATOM 1526 C CA . LEU A 1 194 ? 2.654 -25.609 -26.141 1 96.69 194 LEU A CA 1
ATOM 1527 C C . LEU A 1 194 ? 3.309 -26.031 -27.453 1 96.69 194 LEU A C 1
ATOM 1529 O O . LEU A 1 194 ? 3.002 -27.109 -27.984 1 96.69 194 LEU A O 1
ATOM 1533 N N . PRO A 1 195 ? 4.238 -25.188 -27.969 1 94.31 195 PRO A N 1
ATOM 1534 C CA . PRO A 1 195 ? 5.016 -25.641 -29.125 1 94.31 195 PRO A CA 1
ATOM 1535 C C . PRO A 1 195 ? 5.859 -26.875 -28.812 1 94.31 195 PRO A C 1
ATOM 1537 O O . PRO A 1 195 ? 6.188 -27.141 -27.656 1 94.31 195 PRO A O 1
ATOM 1540 N N . GLU A 1 196 ? 6.266 -27.516 -29.828 1 92.81 196 GLU A N 1
ATOM 1541 C CA . GLU A 1 196 ? 7.008 -28.766 -29.703 1 92.81 196 GLU A CA 1
ATOM 1542 C C . GLU A 1 196 ? 8.359 -28.531 -29.031 1 92.81 196 GLU A C 1
ATOM 1544 O O . GLU A 1 196 ? 8.852 -29.391 -28.297 1 92.81 196 GLU A O 1
ATOM 1549 N N . ASP A 1 197 ? 8.875 -27.391 -29.172 1 92.25 197 ASP A N 1
ATOM 1550 C CA . ASP A 1 197 ? 10.219 -27.125 -28.656 1 92.25 197 ASP A CA 1
ATOM 1551 C C . ASP A 1 197 ? 10.148 -26.344 -27.344 1 92.25 197 ASP A C 1
ATOM 1553 O O . ASP A 1 197 ? 11.156 -25.797 -26.875 1 92.25 197 ASP A O 1
ATOM 1557 N N . SER A 1 198 ? 8.914 -26.344 -26.797 1 91.44 198 SER A N 1
ATOM 1558 C CA . SER A 1 198 ? 8.75 -25.609 -25.547 1 91.44 198 SER A CA 1
ATOM 1559 C C . SER A 1 198 ? 9.586 -26.219 -24.422 1 91.44 198 SER A C 1
ATOM 1561 O O . SER A 1 198 ? 9.703 -27.438 -24.328 1 91.44 198 SER A O 1
ATOM 1563 N N . GLN A 1 199 ? 10.164 -25.312 -23.594 1 89.69 199 GLN A N 1
ATOM 1564 C CA . GLN A 1 199 ? 10.891 -25.719 -22.391 1 89.69 199 GLN A CA 1
ATOM 1565 C C . GLN A 1 199 ? 10.078 -25.391 -21.141 1 89.69 199 GLN A C 1
ATOM 1567 O O . GLN A 1 199 ? 9.938 -24.219 -20.766 1 89.69 199 GLN A O 1
ATOM 1572 N N . ILE A 1 200 ? 9.508 -26.438 -20.562 1 95.31 200 ILE A N 1
ATOM 1573 C CA . ILE A 1 200 ? 8.852 -26.281 -19.266 1 95.31 200 ILE A CA 1
ATOM 1574 C C . ILE A 1 200 ? 9.789 -26.75 -18.156 1 9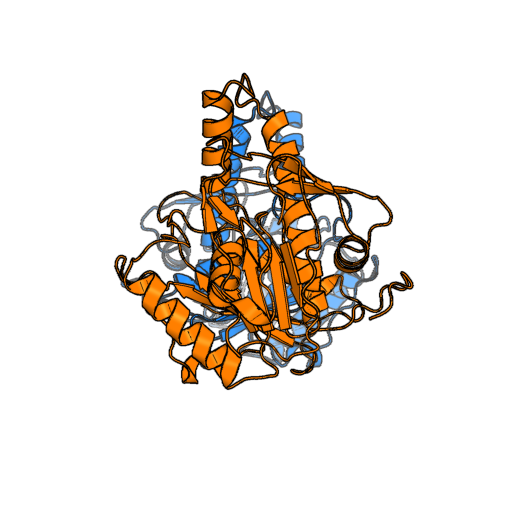5.31 200 ILE A C 1
ATOM 1576 O O . ILE A 1 200 ? 10.258 -27.891 -18.156 1 95.31 200 ILE A O 1
ATOM 1580 N N . THR A 1 201 ? 10.117 -25.891 -17.234 1 97.25 201 THR A N 1
ATOM 1581 C CA . THR A 1 201 ? 11.055 -26.234 -16.172 1 97.25 201 THR A CA 1
ATOM 1582 C C . THR A 1 201 ? 10.367 -26.156 -14.805 1 97.25 201 THR A C 1
ATOM 1584 O O . THR A 1 201 ? 9.586 -25.234 -14.555 1 97.25 201 THR A O 1
ATOM 1587 N N . VAL A 1 202 ? 10.594 -27.188 -14.031 1 98.62 202 VAL A N 1
ATOM 1588 C CA . VAL A 1 202 ? 10.305 -27.078 -12.602 1 98.62 202 VAL A CA 1
ATOM 1589 C C . VAL A 1 202 ? 11.438 -26.344 -11.898 1 98.62 202 VAL A C 1
ATOM 1591 O O . VAL A 1 202 ? 12.578 -26.797 -11.883 1 98.62 202 VAL A O 1
ATOM 1594 N N . TRP A 1 203 ? 11.133 -25.188 -11.312 1 98.25 203 TRP A N 1
ATOM 1595 C CA . TRP A 1 203 ? 12.234 -24.391 -10.812 1 98.25 203 TRP A CA 1
ATOM 1596 C C . TRP A 1 203 ? 12.633 -24.812 -9.406 1 98.25 203 TRP A C 1
ATOM 1598 O O . TRP A 1 203 ? 13.703 -24.453 -8.914 1 98.25 203 TRP A O 1
ATOM 1608 N N . GLY A 1 204 ? 11.766 -25.656 -8.727 1 98.56 204 GLY A N 1
ATOM 1609 C CA . GLY A 1 204 ? 12.094 -26.094 -7.383 1 98.56 204 GLY A CA 1
ATOM 1610 C C . GLY A 1 204 ? 11.227 -27.25 -6.914 1 98.56 204 GLY A C 1
ATOM 1611 O O . GLY A 1 204 ? 10.156 -27.5 -7.477 1 98.56 204 GLY A O 1
ATOM 1612 N N . SER A 1 205 ? 11.727 -27.953 -5.914 1 98.38 205 SER A N 1
ATOM 1613 C CA . SER A 1 205 ? 11.039 -29.094 -5.305 1 98.38 205 SER A CA 1
ATOM 1614 C C . SER A 1 205 ? 11.344 -29.188 -3.814 1 98.38 205 SER A C 1
ATOM 1616 O O . SER A 1 205 ? 12.297 -28.578 -3.328 1 98.38 205 SER A O 1
ATOM 1618 N N . SER A 1 206 ? 10.414 -29.828 -3.15 1 97.44 206 SER A N 1
ATOM 1619 C CA . SER A 1 206 ? 10.641 -30.203 -1.76 1 97.44 206 SER A CA 1
ATOM 1620 C C . SER A 1 206 ? 10.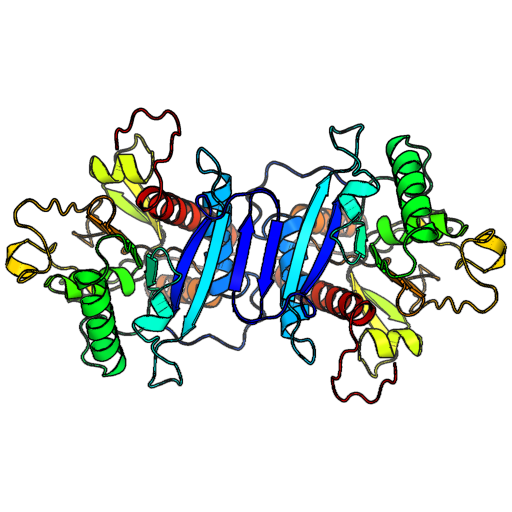375 -31.688 -1.544 1 97.44 206 SER A C 1
ATOM 1622 O O . SER A 1 206 ? 9.945 -32.375 -2.465 1 97.44 206 SER A O 1
ATOM 1624 N N . ARG A 1 207 ? 10.711 -32.125 -0.304 1 94.88 207 ARG A N 1
ATOM 1625 C CA . ARG A 1 207 ? 10.406 -33.531 0.024 1 94.88 207 ARG A CA 1
ATOM 1626 C C . ARG A 1 207 ? 8.914 -33.812 -0.105 1 94.88 207 ARG A C 1
ATOM 1628 O O . ARG A 1 207 ? 8.523 -34.875 -0.551 1 94.88 207 ARG A O 1
ATOM 1635 N N . HIS A 1 208 ? 8.117 -32.875 0.222 1 95.38 208 HIS A N 1
ATOM 1636 C CA . HIS A 1 208 ? 6.664 -33 0.208 1 95.38 208 HIS A CA 1
ATOM 1637 C C . HIS A 1 208 ? 6.105 -32.844 -1.2 1 95.38 208 HIS A C 1
ATOM 1639 O O . HIS A 1 208 ? 5.164 -33.531 -1.592 1 95.38 208 HIS A O 1
ATOM 1645 N N . THR A 1 209 ? 6.617 -31.906 -1.978 1 97.62 209 THR A N 1
ATOM 1646 C CA . THR A 1 209 ? 6.031 -31.453 -3.232 1 97.62 209 THR A CA 1
ATOM 1647 C C . THR A 1 209 ? 7.078 -31.438 -4.344 1 97.62 209 THR A C 1
ATOM 1649 O O . THR A 1 209 ? 7.98 -30.594 -4.344 1 97.62 209 THR A O 1
ATOM 1652 N N . ALA A 1 210 ? 6.906 -32.281 -5.324 1 97.25 210 ALA A N 1
ATOM 1653 C CA . ALA A 1 210 ? 7.891 -32.438 -6.391 1 97.25 210 ALA A CA 1
ATOM 1654 C C . ALA A 1 210 ? 7.859 -31.266 -7.355 1 97.25 210 ALA A C 1
ATOM 1656 O O . ALA A 1 210 ? 8.867 -30.953 -8 1 97.25 210 ALA A O 1
ATOM 1657 N N . VAL A 1 211 ? 6.746 -30.609 -7.5 1 98.44 211 VAL A N 1
ATOM 1658 C CA . VAL A 1 211 ? 6.59 -29.484 -8.414 1 98.44 211 VAL A CA 1
ATOM 1659 C C . VAL A 1 211 ? 6.227 -28.219 -7.633 1 98.44 211 VAL A C 1
ATOM 1661 O O . VAL A 1 211 ? 5.059 -27.828 -7.59 1 98.44 211 VAL A O 1
ATOM 1664 N N . GLN A 1 212 ? 7.199 -27.516 -7.145 1 98.62 212 GLN A N 1
ATOM 1665 C CA . GLN A 1 212 ? 6.988 -26.312 -6.344 1 98.62 212 GLN A CA 1
ATOM 1666 C C . GLN A 1 212 ? 6.711 -25.094 -7.23 1 98.62 212 GLN A C 1
ATOM 1668 O O . GLN A 1 212 ? 6.203 -24.078 -6.758 1 98.62 212 GLN A O 1
ATOM 1673 N N . GLY A 1 213 ? 7.047 -25.188 -8.461 1 98.75 213 GLY A N 1
ATOM 1674 C CA . GLY A 1 213 ? 6.77 -24.125 -9.398 1 98.75 213 GLY A CA 1
ATOM 1675 C C . GLY A 1 213 ? 7.18 -24.438 -10.82 1 98.75 213 GLY A C 1
ATOM 1676 O O . GLY A 1 213 ? 7.949 -25.375 -11.055 1 98.75 213 GLY A O 1
ATOM 1677 N N . LEU A 1 214 ? 6.66 -23.766 -11.734 1 98.81 214 LEU A N 1
ATOM 1678 C CA . LEU A 1 214 ? 6.906 -23.953 -13.164 1 98.81 214 LEU A CA 1
ATOM 1679 C C . LEU A 1 214 ? 7.391 -22.656 -13.805 1 98.81 214 LEU A C 1
ATOM 1681 O O . LEU A 1 214 ? 7.039 -21.562 -13.359 1 98.81 214 LEU A O 1
ATOM 1685 N N . TYR A 1 215 ? 8.172 -22.812 -14.812 1 98.38 215 TYR A N 1
ATOM 1686 C CA . TYR A 1 215 ? 8.672 -21.672 -15.586 1 98.38 215 TYR A CA 1
ATOM 1687 C C . TYR A 1 215 ? 8.711 -22 -17.078 1 98.38 215 TYR A C 1
ATOM 1689 O O . TYR A 1 215 ? 9.203 -23.062 -17.469 1 98.38 215 TYR A O 1
ATOM 1697 N N . ILE A 1 216 ? 8.078 -21.25 -17.828 1 97 216 ILE A N 1
ATOM 1698 C CA . ILE A 1 216 ? 8.203 -21.188 -19.281 1 97 216 ILE A CA 1
ATOM 1699 C C . ILE A 1 216 ? 8.672 -19.797 -19.703 1 97 216 ILE A C 1
ATOM 1701 O O . ILE A 1 216 ? 7.969 -18.812 -19.469 1 97 216 ILE A O 1
ATOM 1705 N N . PRO A 1 217 ? 9.836 -19.625 -20.312 1 94.44 217 PRO A N 1
ATOM 1706 C CA . PRO A 1 217 ? 10.414 -18.312 -20.609 1 94.44 217 PRO A CA 1
ATOM 1707 C C . PRO A 1 217 ? 9.422 -17.391 -21.312 1 94.44 217 PRO A C 1
ATOM 1709 O O . PRO A 1 217 ? 8.805 -17.766 -22.312 1 94.44 217 PRO A O 1
ATOM 1712 N N . ASN A 1 218 ? 9.258 -16.172 -20.719 1 94.25 218 ASN A N 1
ATOM 1713 C CA . ASN A 1 218 ? 8.461 -15.078 -21.25 1 94.25 218 ASN A CA 1
ATOM 1714 C C . ASN A 1 218 ? 6.984 -15.453 -21.359 1 94.25 218 ASN A C 1
ATOM 1716 O O . ASN A 1 218 ? 6.25 -14.898 -22.172 1 94.25 218 ASN A O 1
ATOM 1720 N N . ARG A 1 219 ? 6.605 -16.469 -20.547 1 97.5 219 ARG A N 1
ATOM 1721 C CA . ARG A 1 219 ? 5.227 -16.906 -20.719 1 97.5 219 ARG A CA 1
ATOM 1722 C C . ARG A 1 219 ? 4.586 -17.25 -19.375 1 97.5 219 ARG A C 1
ATOM 1724 O O . ARG A 1 219 ? 3.467 -16.812 -19.094 1 97.5 219 ARG A O 1
ATOM 1731 N N . LEU A 1 220 ? 5.305 -18.047 -18.562 1 98.56 220 LEU A N 1
ATOM 1732 C CA . LEU A 1 220 ? 4.641 -18.562 -17.359 1 98.56 220 LEU A CA 1
ATOM 1733 C C . LEU A 1 220 ? 5.625 -18.672 -16.203 1 98.56 220 LEU A C 1
ATOM 1735 O O . LEU A 1 220 ? 6.75 -19.141 -16.375 1 98.56 220 LEU A O 1
ATOM 1739 N N . PHE A 1 221 ? 5.277 -18.141 -15.102 1 98.62 221 PHE A N 1
ATOM 1740 C CA . PHE A 1 221 ? 5.898 -18.406 -13.805 1 98.62 221 PHE A CA 1
ATOM 1741 C C . PHE A 1 221 ? 4.84 -18.719 -12.75 1 98.62 221 PHE A C 1
ATOM 1743 O O . PHE A 1 221 ? 3.926 -17.922 -12.531 1 98.62 221 PHE A O 1
ATOM 1750 N N . THR A 1 222 ? 4.957 -19.844 -12.055 1 98.81 222 THR A N 1
ATOM 1751 C CA . THR A 1 222 ? 4.027 -20.172 -10.984 1 98.81 222 THR A CA 1
ATOM 1752 C C . THR A 1 222 ? 4.777 -20.656 -9.742 1 98.81 222 THR A C 1
ATOM 1754 O O . THR A 1 222 ? 5.93 -21.078 -9.836 1 98.81 222 THR A O 1
ATOM 1757 N N . SER A 1 223 ? 4.148 -20.516 -8.602 1 98.75 223 SER A N 1
ATOM 1758 C CA . SER A 1 223 ? 4.719 -20.953 -7.336 1 98.75 223 SER A CA 1
ATOM 1759 C C . SER A 1 223 ? 3.664 -21.609 -6.449 1 98.75 223 SER A C 1
ATOM 1761 O O . SER A 1 223 ? 2.582 -21.047 -6.25 1 98.75 223 SER A O 1
ATOM 1763 N N . GLN A 1 224 ? 4.031 -22.781 -5.93 1 98.62 224 GLN A N 1
ATOM 1764 C CA . GLN A 1 224 ? 3.172 -23.391 -4.914 1 98.62 224 GLN A CA 1
ATOM 1765 C C . GLN A 1 224 ? 3.178 -22.562 -3.629 1 98.62 224 GLN A C 1
ATOM 1767 O O . GLN A 1 224 ? 2.162 -22.484 -2.934 1 98.62 224 GLN A O 1
ATOM 1772 N N . ALA A 1 225 ? 4.277 -21.984 -3.395 1 97.06 225 ALA A N 1
ATOM 1773 C CA . ALA A 1 225 ? 4.379 -21.094 -2.242 1 97.06 225 ALA A CA 1
ATOM 1774 C C . ALA A 1 225 ? 3.535 -19.828 -2.443 1 97.06 225 ALA A C 1
ATOM 1776 O O . ALA A 1 225 ? 3.299 -19.406 -3.578 1 97.06 225 ALA A O 1
ATOM 1777 N N . HIS A 1 226 ? 3.119 -19.281 -1.311 1 93.69 226 HIS A N 1
ATOM 1778 C CA . HIS A 1 226 ? 2.297 -18.078 -1.345 1 93.69 226 HIS A CA 1
ATOM 1779 C C . HIS A 1 226 ? 3.158 -16.828 -1.48 1 93.69 226 HIS A C 1
ATOM 1781 O O . HIS A 1 226 ? 4.316 -16.812 -1.06 1 93.69 226 HIS A O 1
ATOM 1787 N N . LEU A 1 227 ? 2.566 -15.828 -2.049 1 91.06 227 LEU A N 1
ATOM 1788 C CA . LEU A 1 227 ? 3.205 -14.531 -2.246 1 91.06 227 LEU A CA 1
ATOM 1789 C C . LEU A 1 227 ? 2.809 -13.555 -1.142 1 91.06 227 LEU A C 1
ATOM 1791 O O . LEU A 1 227 ? 3.633 -12.758 -0.689 1 91.06 227 LEU A O 1
ATOM 1795 N N . ALA A 1 228 ? 1.556 -13.609 -0.762 1 87 228 ALA A N 1
ATOM 1796 C CA . ALA A 1 228 ? 1.02 -12.656 0.203 1 87 228 ALA A CA 1
ATOM 1797 C C . ALA A 1 228 ? 0.223 -13.359 1.294 1 87 228 ALA A C 1
ATOM 1799 O O . ALA A 1 228 ? -0.506 -14.32 1.018 1 87 228 ALA A O 1
ATOM 1800 N N . PHE A 1 229 ? 0.417 -12.867 2.508 1 81.44 229 PHE A N 1
ATOM 1801 C CA . PHE A 1 229 ? -0.324 -13.359 3.66 1 81.44 229 PHE A CA 1
ATOM 1802 C C . PHE A 1 229 ? -1.005 -12.219 4.402 1 81.44 229 PHE A C 1
ATOM 1804 O O . PHE A 1 229 ? -0.334 -11.336 4.941 1 81.44 229 PHE A O 1
ATOM 1811 N N . ASP A 1 230 ? -2.291 -12.266 4.395 1 77.12 230 ASP A N 1
ATOM 1812 C CA . ASP A 1 230 ? -2.988 -11.312 5.254 1 77.12 230 ASP A CA 1
ATOM 1813 C C . ASP A 1 230 ? -3.137 -11.859 6.672 1 77.12 230 ASP A C 1
ATOM 1815 O O . ASP A 1 230 ? -2.691 -12.969 6.961 1 77.12 230 ASP A O 1
ATOM 1819 N N . ASP A 1 231 ? -3.709 -11.039 7.562 1 74.56 231 ASP A N 1
ATOM 1820 C CA . ASP A 1 231 ? -3.812 -11.414 8.969 1 74.56 231 ASP A CA 1
ATOM 1821 C C . ASP A 1 231 ? -4.613 -12.703 9.141 1 74.56 231 ASP A C 1
ATOM 1823 O O . ASP A 1 231 ? -4.301 -13.523 10.008 1 74.56 231 ASP A O 1
ATOM 1827 N N . HIS A 1 232 ? -5.566 -12.875 8.336 1 76.94 232 HIS A N 1
ATOM 1828 C CA . HIS A 1 232 ? -6.395 -14.078 8.414 1 76.94 232 HIS A CA 1
ATOM 1829 C C . HIS A 1 232 ? -5.586 -15.32 8.078 1 76.94 232 HIS A C 1
ATOM 1831 O O . HIS A 1 232 ? -5.684 -16.344 8.766 1 76.94 232 HIS A O 1
ATOM 1837 N N . MET A 1 233 ? -4.863 -15.188 7.09 1 80.12 233 MET A N 1
ATOM 1838 C CA . MET A 1 233 ? -4.031 -16.312 6.668 1 80.12 233 MET A CA 1
ATOM 1839 C C . MET A 1 233 ? -2.977 -16.625 7.723 1 80.12 233 MET A C 1
ATOM 1841 O O . MET A 1 233 ? -2.691 -17.797 7.984 1 80.12 233 MET A O 1
ATOM 1845 N N . VAL A 1 234 ? -2.436 -15.602 8.266 1 77.75 234 VAL A N 1
ATOM 1846 C CA . VAL A 1 234 ? -1.417 -15.789 9.289 1 77.75 234 VAL A CA 1
ATOM 1847 C C . VAL A 1 234 ? -2.021 -16.516 10.492 1 77.75 234 VAL A C 1
ATOM 1849 O O . VAL A 1 234 ? -1.45 -17.484 10.984 1 77.75 234 VAL A O 1
ATOM 1852 N N . LYS A 1 235 ? -3.131 -16.062 10.922 1 78 235 LYS A N 1
ATOM 1853 C CA . LYS A 1 235 ? -3.811 -16.672 12.062 1 78 235 LYS A CA 1
ATOM 1854 C C . LYS A 1 235 ? -4.156 -18.125 11.773 1 78 235 LYS A C 1
ATOM 1856 O O . LYS A 1 235 ? -3.988 -19 12.633 1 78 235 LYS A O 1
ATOM 1861 N N . ARG A 1 236 ? -4.641 -18.328 10.594 1 81.38 236 ARG A N 1
ATOM 1862 C CA . ARG A 1 236 ? -5 -19.688 10.195 1 81.38 236 ARG A CA 1
ATOM 1863 C C . ARG A 1 236 ? -3.783 -20.609 10.211 1 81.38 236 ARG A C 1
ATOM 1865 O O . ARG A 1 236 ? -3.861 -21.75 10.68 1 81.38 236 ARG A O 1
ATOM 1872 N N . GLN A 1 237 ? -2.77 -20.125 9.688 1 81.56 237 GLN A N 1
ATOM 1873 C CA . GLN A 1 237 ? -1.545 -20.922 9.648 1 81.56 237 GLN A CA 1
ATOM 1874 C C . GLN A 1 237 ? -1.066 -21.281 11.055 1 81.56 237 GLN A C 1
ATOM 1876 O O . GLN A 1 237 ? -0.668 -22.406 11.312 1 81.56 237 GLN A O 1
ATOM 1881 N N . ILE A 1 238 ? -1.124 -20.328 11.883 1 77.75 238 ILE A N 1
ATOM 1882 C CA . ILE A 1 238 ? -0.687 -20.531 13.258 1 77.75 238 ILE A CA 1
ATOM 1883 C C . ILE A 1 238 ? -1.578 -21.578 13.93 1 77.75 238 ILE A C 1
ATOM 1885 O O . ILE A 1 238 ? -1.083 -22.5 14.586 1 77.75 238 ILE A O 1
ATOM 1889 N N . GLN A 1 239 ? -2.826 -21.391 13.742 1 82.25 239 GLN A N 1
ATOM 1890 C CA . GLN A 1 239 ? -3.773 -22.328 14.344 1 82.25 239 GLN A CA 1
ATOM 1891 C C . GLN A 1 239 ? -3.537 -23.75 13.836 1 82.25 239 GLN A C 1
ATOM 1893 O O . GLN A 1 239 ? -3.564 -24.703 14.617 1 82.25 239 GLN A O 1
ATOM 1898 N N . MET A 1 240 ? -3.32 -23.859 12.594 1 83.38 240 MET A N 1
ATOM 1899 C CA . MET A 1 240 ? -3.078 -25.172 12 1 83.38 240 MET A CA 1
ATOM 1900 C C . MET A 1 240 ? -1.803 -25.797 12.562 1 83.38 240 MET A C 1
ATOM 1902 O O . MET A 1 240 ? -1.758 -27 12.828 1 83.38 240 MET A O 1
ATOM 1906 N N . ARG A 1 241 ? -0.834 -25 12.75 1 80.69 241 ARG A N 1
ATOM 1907 C CA . ARG A 1 241 ? 0.433 -25.5 13.273 1 80.69 241 ARG A CA 1
ATOM 1908 C C . ARG A 1 241 ? 0.29 -25.922 14.734 1 80.69 241 ARG A C 1
ATOM 1910 O O . ARG A 1 241 ? 0.913 -26.906 15.164 1 80.69 241 ARG A O 1
ATOM 1917 N N . VAL A 1 242 ? -0.502 -25.203 15.422 1 78.81 242 VAL A N 1
ATOM 1918 C CA . VAL A 1 242 ? -0.787 -25.578 16.812 1 78.81 242 VAL A CA 1
ATOM 1919 C C . VAL A 1 242 ? -1.538 -26.906 16.828 1 78.81 242 VAL A C 1
ATOM 1921 O O . VAL A 1 242 ? -1.181 -27.812 17.594 1 78.81 242 VAL A O 1
ATOM 1924 N N . ASP A 1 243 ? -2.516 -26.969 16.031 1 81.94 243 ASP A N 1
ATOM 1925 C CA . ASP A 1 243 ? -3.35 -28.172 15.992 1 81.94 243 ASP A CA 1
ATOM 1926 C C . ASP A 1 243 ? -2.525 -29.391 15.609 1 81.94 243 ASP A C 1
ATOM 1928 O O . ASP A 1 243 ? -2.795 -30.5 16.078 1 81.94 243 ASP A O 1
ATOM 1932 N N . MET A 1 244 ? -1.539 -29.109 14.867 1 80.12 244 MET A N 1
ATOM 1933 C CA . MET A 1 244 ? -0.702 -30.203 14.398 1 80.12 244 MET A CA 1
ATOM 1934 C C . MET A 1 244 ? 0.433 -30.484 15.375 1 80.12 244 MET A C 1
ATOM 1936 O O . MET A 1 244 ? 1.19 -31.438 15.203 1 80.12 244 MET A O 1
ATOM 1940 N N . GLY A 1 245 ? 0.522 -29.641 16.422 1 73.62 245 GLY A N 1
ATOM 1941 C CA . GLY A 1 245 ? 1.501 -29.844 17.484 1 73.62 245 GLY A CA 1
ATOM 1942 C C . GLY A 1 245 ? 2.887 -29.344 17.109 1 73.62 245 GLY A C 1
ATOM 1943 O O . GLY A 1 245 ? 3.869 -29.703 17.766 1 73.62 245 GLY A O 1
ATOM 1944 N N . SER A 1 246 ? 2.982 -28.641 16.141 1 70.19 246 SER A N 1
ATOM 1945 C CA . SER A 1 246 ? 4.285 -28.172 15.672 1 70.19 246 SER A CA 1
ATOM 1946 C C . SER A 1 246 ? 4.75 -26.953 16.453 1 70.19 246 SER A C 1
ATOM 1948 O O . SER A 1 246 ? 5.945 -26.641 16.484 1 70.19 246 SER A O 1
ATOM 1950 N N . ILE A 1 247 ? 3.879 -26.156 17.031 1 68.62 247 ILE A N 1
ATOM 1951 C CA . ILE A 1 247 ? 4.238 -25.016 17.875 1 68.62 247 ILE A CA 1
ATOM 1952 C C . ILE A 1 247 ? 3.361 -25.016 19.125 1 68.62 247 ILE A C 1
ATOM 1954 O O . ILE A 1 247 ? 2.242 -25.531 19.109 1 68.62 247 ILE A O 1
ATOM 1958 N N . GLN A 1 248 ? 4.051 -24.766 20.234 1 61.31 248 GLN A N 1
ATOM 1959 C CA . GLN A 1 248 ? 3.312 -24.844 21.5 1 61.31 248 GLN A CA 1
ATOM 1960 C C . GLN A 1 248 ? 2.428 -23.609 21.688 1 61.31 248 GLN A C 1
ATOM 1962 O O . GLN A 1 248 ? 1.315 -23.719 22.203 1 61.31 248 GLN A O 1
ATOM 1967 N N . ASP A 1 249 ? 3.176 -22.328 21.828 1 54.81 249 ASP A N 1
ATOM 1968 C CA . ASP A 1 249 ? 2.307 -21.203 22.156 1 54.81 249 ASP A CA 1
ATOM 1969 C C . ASP A 1 249 ? 2.484 -20.047 21.156 1 54.81 249 ASP A C 1
ATOM 1971 O O . ASP A 1 249 ? 3.506 -19.969 20.484 1 54.81 249 ASP A O 1
ATOM 1975 N N . LEU A 1 250 ? 1.311 -19.375 20.844 1 55.62 250 LEU A N 1
ATOM 1976 C CA . LEU A 1 250 ? 1.174 -18.172 20.031 1 55.62 250 LEU A CA 1
ATOM 1977 C C . LEU A 1 250 ? 2.119 -17.078 20.516 1 55.62 250 LEU A C 1
ATOM 1979 O O . LEU A 1 250 ? 1.948 -15.906 20.172 1 55.62 250 LEU A O 1
ATOM 1983 N N . ASP A 1 251 ? 3.197 -17.484 21.078 1 53.91 251 ASP A N 1
ATOM 1984 C CA . ASP A 1 251 ? 3.961 -16.406 21.703 1 53.91 251 ASP A CA 1
ATOM 1985 C C . ASP A 1 251 ? 4.344 -15.336 20.688 1 53.91 251 ASP A C 1
ATOM 1987 O O . ASP A 1 251 ? 4.566 -15.641 19.516 1 53.91 251 ASP A O 1
ATOM 1991 N N . HIS A 1 252 ? 4.398 -13.945 21.094 1 52.69 252 HIS A N 1
ATOM 1992 C CA . HIS A 1 252 ? 4.684 -12.68 20.422 1 52.69 252 HIS A CA 1
ATOM 1993 C C . HIS A 1 252 ? 5.961 -12.766 19.594 1 52.69 252 HIS A C 1
ATOM 1995 O O . HIS A 1 252 ? 6 -12.281 18.453 1 52.69 252 HIS A O 1
ATOM 2001 N N . ALA A 1 253 ? 7.109 -13.172 20.156 1 48.44 253 ALA A N 1
ATOM 2002 C CA . ALA A 1 253 ? 8.383 -13.281 19.438 1 48.44 253 ALA A CA 1
ATOM 2003 C C . ALA A 1 253 ? 8.234 -14.133 18.172 1 48.44 253 ALA A C 1
ATOM 2005 O O . ALA A 1 253 ? 8.812 -13.82 17.141 1 48.44 253 ALA A O 1
ATOM 2006 N N . ASP A 1 254 ? 7.328 -15.023 18.219 1 54.81 254 ASP A N 1
ATOM 2007 C CA . ASP A 1 254 ? 7.148 -15.945 17.109 1 54.81 254 ASP A CA 1
ATOM 2008 C C . ASP A 1 254 ? 6.34 -15.289 15.984 1 54.81 254 ASP A C 1
ATOM 2010 O O . ASP A 1 254 ? 6.617 -15.516 14.797 1 54.81 254 ASP A O 1
ATOM 2014 N N . ARG A 1 255 ? 5.719 -14.234 16.391 1 62.06 255 ARG A N 1
ATOM 2015 C CA . ARG A 1 255 ? 4.906 -13.555 15.383 1 62.06 255 ARG A CA 1
ATOM 2016 C C . ARG A 1 255 ? 5.75 -12.586 14.562 1 62.06 255 ARG A C 1
ATOM 2018 O O . ARG A 1 255 ? 5.598 -12.5 13.344 1 62.06 255 ARG A O 1
ATOM 2025 N N . ALA A 1 256 ? 6.629 -11.945 15.297 1 60.31 256 ALA A N 1
ATOM 2026 C CA . ALA A 1 256 ? 7.496 -11 14.594 1 60.31 256 ALA A CA 1
ATOM 2027 C C . ALA A 1 256 ? 8.391 -11.719 13.586 1 60.31 256 ALA A C 1
ATOM 2029 O O . ALA A 1 256 ? 8.555 -11.258 12.461 1 60.31 256 ALA A O 1
ATOM 2030 N N . ALA A 1 257 ? 8.977 -12.82 14.023 1 64.38 257 ALA A N 1
ATOM 2031 C CA . ALA A 1 257 ? 9.828 -13.602 13.133 1 64.38 257 ALA A CA 1
ATOM 2032 C C . ALA A 1 257 ? 9.039 -14.148 11.945 1 64.38 257 ALA A C 1
ATOM 2034 O O . ALA A 1 257 ? 9.508 -14.109 10.805 1 64.38 257 ALA A O 1
ATOM 2035 N N . GLU A 1 258 ? 7.934 -14.602 12.297 1 68.81 258 GLU A N 1
ATOM 2036 C CA . GLU A 1 258 ? 7.09 -15.156 11.25 1 68.81 258 GLU A CA 1
ATOM 2037 C C . GLU A 1 258 ? 6.691 -14.086 10.234 1 68.81 258 GLU A C 1
ATOM 2039 O O . GLU A 1 258 ? 6.711 -14.336 9.023 1 68.81 258 GLU A O 1
ATOM 2044 N N . THR A 1 259 ? 6.469 -12.961 10.75 1 68.19 259 THR A N 1
ATOM 2045 C CA . THR A 1 259 ? 6.074 -11.867 9.867 1 68.19 259 THR A CA 1
ATOM 2046 C C . THR A 1 259 ? 7.238 -11.438 8.984 1 68.19 259 THR A C 1
ATOM 2048 O O . THR A 1 259 ? 7.043 -11.086 7.816 1 68.19 259 THR A O 1
ATOM 2051 N N . GLY A 1 260 ? 8.43 -11.477 9.562 1 70.44 260 GLY A N 1
ATOM 2052 C CA . GLY A 1 260 ? 9.617 -11.172 8.781 1 70.44 260 GLY A CA 1
ATOM 2053 C C . GLY A 1 260 ? 9.836 -12.148 7.637 1 70.44 260 GLY A C 1
ATOM 2054 O O . GLY A 1 260 ? 10.172 -11.734 6.523 1 70.44 260 GLY A O 1
ATOM 2055 N N . HIS A 1 261 ? 9.594 -13.336 7.934 1 77.88 261 HIS A N 1
ATOM 2056 C CA . HIS A 1 261 ? 9.727 -14.352 6.898 1 77.88 261 HIS A CA 1
ATOM 2057 C C . HIS A 1 261 ? 8.695 -14.156 5.797 1 77.88 261 HIS A C 1
ATOM 2059 O O . HIS A 1 261 ? 9 -14.305 4.613 1 77.88 261 HIS A O 1
ATOM 2065 N N . LEU A 1 262 ? 7.57 -13.82 6.23 1 78.5 262 LEU A N 1
ATOM 2066 C CA . LEU A 1 262 ? 6.492 -13.625 5.27 1 78.5 262 LEU A CA 1
ATOM 2067 C C . LEU A 1 262 ? 6.809 -12.469 4.324 1 78.5 262 LEU A C 1
ATOM 2069 O O . LEU A 1 262 ? 6.586 -12.578 3.113 1 78.5 262 LEU A O 1
ATOM 2073 N N . GLU A 1 263 ? 7.348 -11.453 4.898 1 80.25 263 GLU A N 1
ATOM 2074 C CA . GLU A 1 263 ? 7.707 -10.289 4.09 1 80.25 263 GLU A CA 1
ATOM 2075 C C . GLU A 1 263 ? 8.797 -10.633 3.082 1 80.25 263 GLU A C 1
ATOM 2077 O O . GLU A 1 263 ? 8.695 -10.289 1.904 1 80.25 263 GLU A O 1
ATOM 2082 N N . HIS A 1 264 ? 9.742 -11.289 3.547 1 82.5 264 HIS A N 1
ATOM 2083 C CA . HIS A 1 264 ? 10.852 -11.672 2.682 1 82.5 264 HIS A CA 1
ATOM 2084 C C . HIS A 1 264 ? 10.391 -12.578 1.55 1 82.5 264 HIS A C 1
ATOM 2086 O O . HIS A 1 264 ? 10.773 -12.383 0.394 1 82.5 264 HIS A O 1
ATOM 2092 N N . ASP A 1 265 ? 9.625 -13.531 1.878 1 89 265 ASP A N 1
ATOM 2093 C CA . ASP A 1 265 ? 9.156 -14.516 0.903 1 89 265 ASP A CA 1
ATOM 2094 C C . ASP A 1 265 ? 8.32 -13.844 -0.187 1 89 265 ASP A C 1
ATOM 2096 O O . ASP A 1 265 ? 8.484 -14.148 -1.371 1 89 265 ASP A O 1
ATOM 2100 N N . GLY A 1 266 ? 7.434 -13.023 0.248 1 91.62 266 GLY A N 1
ATOM 2101 C CA . GLY A 1 266 ? 6.609 -12.305 -0.707 1 91.62 266 GLY A CA 1
ATOM 2102 C C . GLY A 1 266 ? 7.418 -11.469 -1.684 1 91.62 266 GLY A C 1
ATOM 2103 O O . GLY A 1 266 ? 7.137 -11.469 -2.885 1 91.62 266 GLY A O 1
ATOM 2104 N N . ASP A 1 267 ? 8.43 -10.859 -1.13 1 92.69 267 ASP A N 1
ATOM 2105 C CA . ASP A 1 267 ? 9.305 -10.047 -1.972 1 92.69 267 ASP A CA 1
ATOM 2106 C C . ASP A 1 267 ? 10.039 -10.906 -2.996 1 92.69 267 ASP A C 1
ATOM 2108 O O . ASP A 1 267 ? 10.195 -10.508 -4.152 1 92.69 267 ASP A O 1
ATOM 2112 N N . ALA A 1 268 ? 10.477 -12.07 -2.574 1 94.75 268 ALA A N 1
ATOM 2113 C CA . ALA A 1 268 ? 11.219 -12.961 -3.455 1 94.75 268 ALA A CA 1
ATOM 2114 C C . ALA A 1 268 ? 10.352 -13.445 -4.609 1 94.75 268 ALA A C 1
ATOM 2116 O O . ALA A 1 268 ? 10.781 -13.453 -5.766 1 94.75 268 ALA A O 1
ATOM 2117 N N . ILE A 1 269 ? 9.18 -13.836 -4.332 1 96.75 269 ILE A N 1
ATOM 2118 C CA . ILE A 1 269 ? 8.273 -14.336 -5.355 1 96.75 269 ILE A CA 1
ATOM 2119 C C . ILE A 1 269 ? 7.895 -13.203 -6.309 1 96.75 269 ILE A C 1
ATOM 2121 O O . ILE A 1 269 ? 7.879 -13.391 -7.527 1 96.75 269 ILE A O 1
ATOM 2125 N N . ALA A 1 270 ? 7.586 -12.055 -5.754 1 97.56 270 ALA A N 1
ATOM 2126 C CA . ALA A 1 270 ? 7.238 -10.898 -6.574 1 97.56 270 ALA A CA 1
ATOM 2127 C C . ALA A 1 270 ? 8.367 -10.547 -7.539 1 97.56 270 ALA A C 1
ATOM 2129 O O . ALA A 1 270 ? 8.125 -10.258 -8.711 1 97.56 270 ALA A O 1
ATOM 2130 N N . ALA A 1 271 ? 9.586 -10.555 -7.047 1 96.81 271 ALA A N 1
ATOM 2131 C CA . ALA A 1 271 ? 10.742 -10.258 -7.887 1 96.81 271 ALA A CA 1
ATOM 2132 C C . ALA A 1 271 ? 10.875 -11.266 -9.023 1 96.81 271 ALA A C 1
ATOM 2134 O O . ALA A 1 271 ? 11.141 -10.891 -10.172 1 96.81 271 ALA A O 1
ATOM 2135 N N . ALA A 1 272 ? 10.664 -12.508 -8.688 1 97.31 272 ALA A N 1
ATOM 2136 C CA . ALA A 1 272 ? 10.727 -13.547 -9.711 1 97.31 272 ALA A CA 1
ATOM 2137 C C . ALA A 1 272 ? 9.648 -13.344 -10.766 1 97.31 272 ALA A C 1
ATOM 2139 O O . ALA A 1 272 ? 9.883 -13.547 -11.961 1 97.31 272 ALA A O 1
ATOM 2140 N N . ILE A 1 273 ? 8.477 -12.969 -10.328 1 97.81 273 ILE A N 1
ATOM 2141 C CA . ILE A 1 273 ? 7.379 -12.688 -11.25 1 97.81 273 ILE A CA 1
ATOM 2142 C C . ILE A 1 273 ? 7.789 -11.578 -12.219 1 97.81 273 ILE A C 1
ATOM 2144 O O . ILE A 1 273 ? 7.602 -11.703 -13.43 1 97.81 273 ILE A O 1
ATOM 2148 N N . LEU A 1 274 ? 8.367 -10.531 -11.719 1 97.25 274 LEU A N 1
ATOM 2149 C CA . LEU A 1 274 ? 8.711 -9.398 -12.57 1 97.25 274 LEU A CA 1
ATOM 2150 C C . LEU A 1 274 ? 9.805 -9.781 -13.57 1 97.25 274 LEU A C 1
ATOM 2152 O O . LEU A 1 274 ? 9.844 -9.258 -14.688 1 97.25 274 LEU A O 1
ATOM 2156 N N . ARG A 1 275 ? 10.633 -10.719 -13.18 1 95.94 275 ARG A N 1
ATOM 2157 C CA . ARG A 1 275 ? 11.695 -11.172 -14.07 1 95.94 275 ARG A CA 1
ATOM 2158 C C . ARG A 1 275 ? 11.133 -11.961 -15.242 1 95.94 275 ARG A C 1
ATOM 2160 O O . ARG A 1 275 ? 11.82 -12.164 -16.25 1 95.94 275 ARG A O 1
ATOM 2167 N N . LEU A 1 276 ? 9.922 -12.43 -15.078 1 96.19 276 LEU A N 1
ATOM 2168 C CA . LEU A 1 276 ? 9.234 -13.023 -16.219 1 96.19 276 LEU A CA 1
ATOM 2169 C C . LEU A 1 276 ? 8.938 -11.977 -17.281 1 96.19 276 LEU A C 1
ATOM 2171 O O . LEU A 1 276 ? 8.977 -12.281 -18.484 1 96.19 276 LEU A O 1
ATOM 2175 N N . PHE A 1 277 ? 8.641 -10.766 -16.828 1 95.62 277 PHE A N 1
ATOM 2176 C CA . PHE A 1 277 ? 8.18 -9.711 -17.719 1 95.62 277 PHE A CA 1
ATOM 2177 C C . PHE A 1 277 ? 9.359 -8.953 -18.312 1 95.62 277 PHE A C 1
ATOM 2179 O O . PHE A 1 277 ? 9.312 -8.547 -19.484 1 95.62 277 PHE A O 1
ATOM 2186 N N . HIS A 1 278 ? 10.336 -8.664 -17.484 1 93.31 278 HIS A N 1
ATOM 2187 C CA . HIS A 1 278 ? 11.492 -7.875 -17.891 1 93.31 278 HIS A CA 1
ATOM 2188 C C . HIS A 1 278 ? 12.789 -8.484 -17.375 1 93.31 278 HIS A C 1
ATOM 2190 O O . HIS A 1 278 ? 12.844 -8.953 -16.234 1 93.31 278 HIS A O 1
ATOM 2196 N N . PHE A 1 279 ? 13.766 -8.438 -18.234 1 88.19 279 PHE A N 1
ATOM 2197 C CA . PHE A 1 279 ? 15.086 -8.867 -17.797 1 88.19 279 PHE A CA 1
ATOM 2198 C C . PHE A 1 279 ? 15.602 -7.961 -16.672 1 88.19 279 PHE A C 1
ATOM 2200 O O . PHE A 1 279 ? 15.531 -6.734 -16.781 1 88.19 279 PHE A O 1
ATOM 2207 N N . ASP A 1 280 ? 16 -8.602 -15.609 1 89.5 280 ASP A N 1
ATOM 2208 C CA . ASP A 1 280 ? 16.578 -7.883 -14.469 1 89.5 280 ASP A CA 1
ATOM 2209 C C . ASP A 1 280 ? 18.094 -7.809 -14.57 1 89.5 280 ASP A C 1
ATOM 2211 O O . ASP A 1 280 ? 18.781 -8.781 -14.273 1 89.5 280 ASP A O 1
ATOM 2215 N N . ASP A 1 281 ? 18.594 -6.723 -14.969 1 87.19 281 ASP A N 1
ATOM 2216 C CA . ASP A 1 281 ? 20.031 -6.559 -15.164 1 87.19 281 ASP A CA 1
ATOM 2217 C C . ASP A 1 281 ? 20.734 -6.27 -13.836 1 87.19 281 ASP A C 1
ATOM 2219 O O . ASP A 1 281 ? 21.312 -5.191 -13.656 1 87.19 281 ASP A O 1
ATOM 2223 N N . ASP A 1 282 ? 20.75 -7.328 -12.977 1 80.69 282 ASP A N 1
ATOM 2224 C CA . ASP A 1 282 ? 21.234 -7.145 -11.609 1 80.69 282 ASP A CA 1
ATOM 2225 C C . ASP A 1 282 ? 22.719 -7.461 -11.5 1 80.69 282 ASP A C 1
ATOM 2227 O O . ASP A 1 282 ? 23.297 -7.406 -10.406 1 80.69 282 ASP A O 1
ATOM 2231 N N . GLY A 1 283 ? 23.328 -7.766 -12.57 1 75.69 283 GLY A N 1
ATOM 2232 C CA . GLY A 1 283 ? 24.75 -8.047 -12.586 1 75.69 283 GLY A CA 1
ATOM 2233 C C . GLY A 1 283 ? 25.078 -9.484 -12.234 1 75.69 283 GLY A C 1
ATOM 2234 O O . GLY A 1 283 ? 26.25 -9.859 -12.188 1 75.69 283 GLY A O 1
ATOM 2235 N N . MET A 1 284 ? 24.188 -10.383 -11.859 1 70.06 284 MET A N 1
ATOM 2236 C CA . MET A 1 284 ? 24.453 -11.734 -11.375 1 70.06 284 MET A CA 1
ATOM 2237 C C . MET A 1 284 ? 24.688 -12.695 -12.539 1 70.06 284 MET A C 1
ATOM 2239 O O . MET A 1 284 ? 24.953 -13.875 -12.32 1 70.06 284 MET A O 1
ATOM 2243 N N . ASP A 1 285 ? 25.125 -12.32 -13.523 1 65.69 285 ASP A N 1
ATOM 2244 C CA . ASP A 1 285 ? 25.547 -13.109 -14.68 1 65.69 285 ASP A CA 1
ATOM 2245 C C . ASP A 1 285 ? 24.531 -14.219 -14.984 1 65.69 285 ASP A C 1
ATOM 2247 O O . ASP A 1 285 ? 24.906 -15.273 -15.492 1 65.69 285 ASP A O 1
ATOM 2251 N N . TYR A 1 286 ? 23.453 -14.266 -14.289 1 60.28 286 TYR A N 1
ATOM 2252 C CA . TYR A 1 286 ? 22.469 -15.242 -14.734 1 60.28 286 TYR A CA 1
ATOM 2253 C C . TYR A 1 286 ? 21.859 -14.836 -16.078 1 60.28 286 TYR A C 1
ATOM 2255 O O . TYR A 1 286 ? 21.625 -13.648 -16.312 1 60.28 286 TYR A O 1
ATOM 2263 N N . GLY A 1 287 ? 22.344 -15.477 -17.141 1 50.06 287 GLY A N 1
ATOM 2264 C CA . GLY A 1 287 ? 21.797 -15.195 -18.453 1 50.06 287 GLY A CA 1
ATOM 2265 C C . GLY A 1 287 ? 20.281 -15.258 -18.5 1 50.06 287 GLY A C 1
ATOM 2266 O O . GLY A 1 287 ? 19.641 -15.656 -17.516 1 50.06 287 GLY A O 1
ATOM 2267 N N . ASN A 1 288 ? 19.688 -14.586 -19.625 1 47.62 288 ASN A N 1
ATOM 2268 C CA . ASN A 1 288 ? 18.25 -14.68 -19.875 1 47.62 288 ASN A CA 1
ATOM 2269 C C . ASN A 1 288 ? 17.812 -16.141 -19.984 1 47.62 288 ASN A C 1
ATOM 2271 O O . ASN A 1 288 ? 18.562 -16.984 -20.469 1 47.62 288 ASN A O 1
ATOM 2275 N N . MET B 1 1 ? 9.062 8.773 -6.016 1 88.81 1 MET B N 1
ATOM 2276 C CA . MET B 1 1 ? 8.125 7.66 -6.125 1 88.81 1 MET B CA 1
ATOM 2277 C C . MET B 1 1 ? 6.688 8.172 -6.191 1 88.81 1 MET B C 1
ATOM 2279 O O . MET B 1 1 ? 6.324 9.117 -5.496 1 88.81 1 MET B O 1
ATOM 2283 N N . VAL B 1 2 ? 5.906 7.477 -7.035 1 91.19 2 VAL B N 1
ATOM 2284 C CA . VAL B 1 2 ? 4.5 7.84 -7.199 1 91.19 2 VAL B CA 1
ATOM 2285 C C . VAL B 1 2 ? 3.617 6.633 -6.906 1 91.19 2 VAL B C 1
ATOM 2287 O O . VAL B 1 2 ? 3.83 5.551 -7.465 1 91.19 2 VAL B O 1
ATOM 2290 N N . LEU B 1 3 ? 2.736 6.824 -5.988 1 93.06 3 LEU B N 1
ATOM 2291 C CA . LEU B 1 3 ? 1.729 5.809 -5.699 1 93.06 3 LEU B CA 1
ATOM 2292 C C . LEU B 1 3 ? 0.334 6.309 -6.062 1 93.06 3 LEU B C 1
ATOM 2294 O O . LEU B 1 3 ? -0.002 7.469 -5.805 1 93.06 3 LEU B O 1
ATOM 2298 N N . THR B 1 4 ? -0.454 5.418 -6.711 1 92.88 4 THR B N 1
ATOM 2299 C CA . THR B 1 4 ? -1.778 5.828 -7.172 1 92.88 4 THR B CA 1
ATOM 2300 C C . THR B 1 4 ? -2.818 4.766 -6.832 1 92.88 4 THR B C 1
ATOM 2302 O O . THR B 1 4 ? -2.545 3.566 -6.926 1 92.88 4 THR B O 1
ATOM 2305 N N . TYR B 1 5 ? -3.91 5.223 -6.383 1 92.88 5 TYR B N 1
ATOM 2306 C CA . TYR B 1 5 ? -5.133 4.441 -6.258 1 92.88 5 TYR B CA 1
ATOM 2307 C C . TYR B 1 5 ? -6.25 5.035 -7.109 1 92.88 5 TYR B C 1
ATOM 2309 O O . TYR B 1 5 ? -6.453 6.25 -7.117 1 92.88 5 TYR B O 1
ATOM 2317 N N . LYS B 1 6 ? -6.957 4.148 -7.836 1 92.5 6 LYS B N 1
ATOM 2318 C CA . LYS B 1 6 ? -8.203 4.516 -8.508 1 92.5 6 LYS B CA 1
ATOM 2319 C C . LYS B 1 6 ? -9.305 3.506 -8.219 1 92.5 6 LYS B C 1
ATOM 2321 O O . LYS B 1 6 ? -9.07 2.297 -8.227 1 92.5 6 LYS B O 1
ATOM 2326 N N . PRO B 1 7 ? -10.492 4.086 -7.977 1 86.88 7 PRO B N 1
ATOM 2327 C CA . PRO B 1 7 ? -11.617 3.158 -7.824 1 86.88 7 PRO B CA 1
ATOM 2328 C C . PRO B 1 7 ? -11.766 2.215 -9.016 1 86.88 7 PRO B C 1
ATOM 2330 O O . PRO B 1 7 ? -12.141 1.051 -8.844 1 86.88 7 PRO B O 1
ATOM 2333 N N . SER B 1 8 ? -11.562 2.732 -10.133 1 88.38 8 SER B N 1
ATOM 2334 C CA . SER B 1 8 ? -11.547 1.941 -11.359 1 88.38 8 SER B CA 1
ATOM 2335 C C . SER B 1 8 ? -10.602 2.545 -12.391 1 88.38 8 SER B C 1
ATOM 2337 O O . SER B 1 8 ? -10.18 3.693 -12.258 1 88.38 8 SER B O 1
ATOM 2339 N N . HIS B 1 9 ? -10.25 1.764 -13.383 1 85.31 9 HIS B N 1
ATOM 2340 C CA . HIS B 1 9 ? -9.359 2.26 -14.422 1 85.31 9 HIS B CA 1
ATOM 2341 C C . HIS B 1 9 ? -9.984 3.422 -15.18 1 85.31 9 HIS B C 1
ATOM 2343 O O . HIS B 1 9 ? -9.281 4.234 -15.781 1 85.31 9 HIS B O 1
ATOM 2349 N N . GLU B 1 10 ? -11.297 3.543 -15.094 1 87.5 10 GLU B N 1
ATOM 2350 C CA . GLU B 1 10 ? -12.023 4.566 -15.844 1 87.5 10 GLU B CA 1
ATOM 2351 C C . GLU B 1 10 ? -12.211 5.828 -15.016 1 87.5 10 GLU B C 1
ATOM 2353 O O . GLU B 1 10 ? -12.773 6.816 -15.492 1 87.5 10 GLU B O 1
ATOM 2358 N N . THR B 1 11 ? -11.695 5.832 -13.805 1 90.44 11 THR B N 1
ATOM 2359 C CA . THR B 1 11 ? -11.859 7.012 -12.953 1 90.44 11 THR B CA 1
ATOM 2360 C C . THR B 1 11 ? -11.266 8.242 -13.633 1 90.44 11 THR B C 1
ATOM 2362 O O . THR B 1 11 ? -10.078 8.273 -13.953 1 90.44 11 THR B O 1
ATOM 2365 N N . PRO B 1 12 ? -12.086 9.25 -13.836 1 90.12 12 PRO B N 1
ATOM 2366 C CA . PRO B 1 12 ? -11.57 10.453 -14.492 1 90.12 12 PRO B CA 1
ATOM 2367 C C . PRO B 1 12 ? -10.547 11.203 -13.641 1 90.12 12 PRO B C 1
ATOM 2369 O O . PRO B 1 12 ? -10.594 11.125 -12.406 1 90.12 12 PRO B O 1
ATOM 2372 N N . SER B 1 13 ? -9.719 11.953 -14.336 1 88.31 13 SER B N 1
ATOM 2373 C CA . SER B 1 13 ? -8.648 12.68 -13.672 1 88.31 13 SER B CA 1
ATOM 2374 C C . SER B 1 13 ? -9.203 13.672 -12.648 1 88.31 13 SER B C 1
ATOM 2376 O O . SER B 1 13 ? -8.586 13.914 -11.609 1 88.31 13 SER B O 1
ATOM 2378 N N . LYS B 1 14 ? -10.406 14.242 -12.93 1 90.62 14 LYS B N 1
ATOM 2379 C CA . LYS B 1 14 ? -10.992 15.242 -12.039 1 90.62 14 LYS B CA 1
ATOM 2380 C C . LYS B 1 14 ? -11.398 14.625 -10.711 1 90.62 14 LYS B C 1
ATOM 2382 O O . LYS B 1 14 ? -11.617 15.336 -9.727 1 90.62 14 LYS B O 1
ATOM 2387 N N . ASP B 1 15 ? -11.508 13.312 -10.695 1 93.94 15 ASP B N 1
ATOM 2388 C CA . ASP B 1 15 ? -11.914 12.609 -9.484 1 93.94 15 ASP B CA 1
ATOM 2389 C C . ASP B 1 15 ? -10.719 11.961 -8.789 1 93.94 15 ASP B C 1
ATOM 2391 O O . ASP B 1 15 ? -10.891 11.07 -7.953 1 93.94 15 ASP B O 1
ATOM 2395 N N . VAL B 1 16 ? -9.5 12.375 -9.211 1 96.31 16 VAL B N 1
ATOM 2396 C CA . VAL B 1 16 ? -8.266 11.93 -8.57 1 96.31 16 VAL B CA 1
ATOM 2397 C C . VAL B 1 16 ? -7.582 13.109 -7.883 1 96.31 16 VAL B C 1
ATOM 2399 O O . VAL B 1 16 ? -7.27 14.117 -8.523 1 96.31 16 VAL B O 1
ATOM 2402 N N . VAL B 1 17 ? -7.426 13.039 -6.598 1 97.69 17 VAL B N 1
ATOM 2403 C CA . VAL B 1 17 ? -6.695 14.055 -5.852 1 97.69 17 VAL B CA 1
ATOM 2404 C C . VAL B 1 17 ? -5.195 13.797 -5.965 1 97.69 17 VAL B C 1
ATOM 2406 O O . VAL B 1 17 ? -4.707 12.734 -5.559 1 97.69 17 VAL B O 1
ATOM 2409 N N . LYS B 1 18 ? -4.469 14.734 -6.492 1 97.81 18 LYS B N 1
ATOM 2410 C CA . LYS B 1 18 ? -3.023 14.633 -6.66 1 97.81 18 LYS B CA 1
ATOM 2411 C C . LYS B 1 18 ? -2.289 15.461 -5.609 1 97.81 18 LYS B C 1
ATOM 2413 O O . LYS B 1 18 ? -2.373 16.688 -5.609 1 97.81 18 LYS B O 1
ATOM 2418 N N . LEU B 1 19 ? -1.508 14.773 -4.754 1 97.75 19 LEU B N 1
ATOM 2419 C CA . LEU B 1 19 ? -0.842 15.438 -3.641 1 97.75 19 LEU B CA 1
ATOM 2420 C C . LEU B 1 19 ? 0.672 15.281 -3.74 1 97.75 19 LEU B C 1
ATOM 2422 O O . LEU B 1 19 ? 1.169 14.203 -4.059 1 97.75 19 LEU B O 1
ATOM 2426 N N . MET B 1 20 ? 1.411 16.375 -3.551 1 97.88 20 MET B N 1
ATOM 2427 C CA . MET B 1 20 ? 2.836 16.297 -3.24 1 97.88 20 MET B CA 1
ATOM 2428 C C . MET B 1 20 ? 3.062 16.203 -1.736 1 97.88 20 MET B C 1
ATOM 2430 O O . MET B 1 20 ? 2.684 17.094 -0.983 1 97.88 20 MET B O 1
ATOM 2434 N N . VAL B 1 21 ? 3.6 15.023 -1.361 1 97 21 VAL B N 1
ATOM 2435 C CA . VAL B 1 21 ? 3.971 14.883 0.042 1 97 21 VAL B CA 1
ATOM 2436 C C . VAL B 1 21 ? 5.402 15.375 0.253 1 97 21 VAL B C 1
ATOM 2438 O O . VAL B 1 21 ? 6.3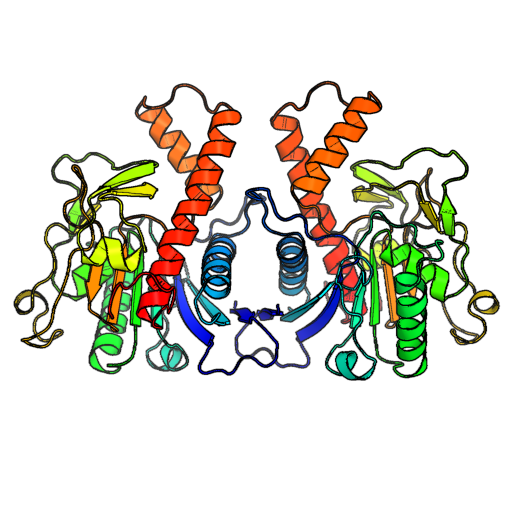44 14.828 -0.326 1 97 21 VAL B O 1
ATOM 2441 N N . LEU B 1 22 ? 5.543 16.422 1.009 1 97.62 22 LEU B N 1
ATOM 2442 C CA . LEU B 1 22 ? 6.855 16.938 1.399 1 97.62 22 LEU B CA 1
ATOM 2443 C C . LEU B 1 22 ? 7.328 16.281 2.691 1 97.62 22 LEU B C 1
ATOM 2445 O O . LEU B 1 22 ? 6.812 16.578 3.771 1 97.62 22 LEU B O 1
ATOM 2449 N N . GLU B 1 23 ? 8.266 15.367 2.484 1 94.88 23 GLU B N 1
ATOM 2450 C CA . GLU B 1 23 ? 8.82 14.656 3.633 1 94.88 23 GLU B CA 1
ATOM 2451 C C . GLU B 1 23 ? 9.883 15.477 4.34 1 94.88 23 GLU B C 1
ATOM 2453 O O . GLU B 1 23 ? 10.891 15.852 3.736 1 94.88 23 GLU B O 1
ATOM 2458 N N . THR B 1 24 ? 9.703 15.672 5.621 1 95.62 24 THR B N 1
ATOM 2459 C CA . THR B 1 24 ? 10.523 16.641 6.34 1 95.62 24 THR B CA 1
ATOM 2460 C C . THR B 1 24 ? 11.352 15.953 7.422 1 95.62 24 THR B C 1
ATOM 2462 O O . THR B 1 24 ? 11.812 16.609 8.367 1 95.62 24 THR B O 1
ATOM 2465 N N . ASP B 1 25 ? 11.445 14.68 7.332 1 87 25 ASP B N 1
ATOM 2466 C CA . ASP B 1 25 ? 12.281 13.914 8.258 1 87 25 ASP B CA 1
ATOM 2467 C C . ASP B 1 25 ? 13.156 12.906 7.508 1 87 25 ASP B C 1
ATOM 2469 O O . ASP B 1 25 ? 12.953 12.672 6.312 1 87 25 ASP B O 1
ATOM 2473 N N . GLU B 1 26 ? 14.203 12.43 8.18 1 71.62 26 GLU B N 1
ATOM 2474 C CA . GLU B 1 26 ? 15.094 11.469 7.539 1 71.62 26 GLU B CA 1
ATOM 2475 C C . GLU B 1 26 ? 14.391 10.125 7.324 1 71.62 26 GLU B C 1
ATOM 2477 O O . GLU B 1 26 ? 13.695 9.633 8.219 1 71.62 26 GLU B O 1
ATOM 2482 N N . PRO B 1 27 ? 14.547 9.719 6.012 1 59.62 27 PRO B N 1
ATOM 2483 C CA . PRO B 1 27 ? 14.047 8.359 5.797 1 59.62 27 PRO B CA 1
ATOM 2484 C C . PRO B 1 27 ? 14.766 7.32 6.656 1 59.62 27 PRO B C 1
ATOM 2486 O O . PRO B 1 27 ? 15.969 7.457 6.922 1 59.62 27 PRO B O 1
ATOM 2489 N N . HIS B 1 28 ? 14.18 6.719 7.504 1 56.78 28 HIS B N 1
ATOM 2490 C CA . HIS B 1 28 ? 14.852 5.695 8.297 1 56.78 28 HIS B CA 1
ATOM 2491 C C . HIS B 1 28 ? 15.133 4.449 7.461 1 56.78 28 HIS B C 1
ATOM 2493 O O . HIS B 1 28 ? 14.258 3.982 6.723 1 56.78 28 HIS B O 1
ATOM 2499 N N . ALA B 1 29 ? 16.422 4.242 7.129 1 46.75 29 ALA B N 1
ATOM 2500 C CA . ALA B 1 29 ? 16.875 3.113 6.32 1 46.75 29 ALA B CA 1
ATOM 2501 C C . ALA B 1 29 ? 16.297 1.8 6.844 1 46.75 29 ALA B C 1
ATOM 2503 O O . ALA B 1 29 ? 15.953 0.91 6.062 1 46.75 29 ALA B O 1
ATOM 2504 N N . ASP B 1 30 ? 16.875 1.241 7.875 1 43.59 30 ASP B N 1
ATOM 2505 C CA . ASP B 1 30 ? 17.219 -0.126 8.266 1 43.59 30 ASP B CA 1
ATOM 2506 C C . ASP B 1 30 ? 15.977 -1.016 8.266 1 43.59 30 ASP B C 1
ATOM 2508 O O . ASP B 1 30 ? 16.078 -2.244 8.289 1 43.59 30 ASP B O 1
ATOM 2512 N N . THR B 1 31 ? 14.961 -0.804 9.156 1 42.78 31 THR B N 1
ATOM 2513 C CA . THR B 1 31 ? 14.359 -1.976 9.781 1 42.78 31 THR B CA 1
ATOM 2514 C C . THR B 1 31 ? 13.305 -2.592 8.867 1 42.78 31 THR B C 1
ATOM 2516 O O . THR B 1 31 ? 12.648 -1.884 8.102 1 42.78 31 THR B O 1
ATOM 2519 N N . ILE B 1 32 ? 13.539 -3.842 8.688 1 43.81 32 ILE B N 1
ATOM 2520 C CA . ILE B 1 32 ? 12.453 -4.703 8.219 1 43.81 32 ILE B CA 1
ATOM 2521 C C . ILE B 1 32 ? 11.125 -4.199 8.773 1 43.81 32 ILE B C 1
ATOM 2523 O O . ILE B 1 32 ? 10.852 -4.332 9.961 1 43.81 32 ILE B O 1
ATOM 2527 N N . GLU B 1 33 ? 10.555 -3.082 8.125 1 56.69 33 GLU B N 1
ATOM 2528 C CA . GLU B 1 33 ? 9.359 -2.455 8.672 1 56.69 33 GLU B CA 1
ATOM 2529 C C . GLU B 1 33 ? 8.117 -3.311 8.422 1 56.69 33 GLU B C 1
ATOM 2531 O O . GLU B 1 33 ? 7.805 -3.635 7.273 1 56.69 33 GLU B O 1
ATOM 2536 N N . SER B 1 34 ? 7.672 -3.965 9.523 1 52.91 34 SER B N 1
ATOM 2537 C CA . SER B 1 34 ? 6.461 -4.773 9.469 1 52.91 34 SER B CA 1
ATOM 2538 C C . SER B 1 34 ? 5.305 -3.996 8.852 1 52.91 34 SER B C 1
ATOM 2540 O O . SER B 1 34 ? 4.422 -4.582 8.219 1 52.91 34 SER B O 1
ATOM 2542 N N . ARG B 1 35 ? 5.453 -2.648 8.906 1 60.06 35 ARG B N 1
ATOM 2543 C CA . ARG B 1 35 ? 4.309 -1.852 8.477 1 60.06 35 ARG B CA 1
ATOM 2544 C C . ARG B 1 35 ? 4.574 -1.2 7.121 1 60.06 35 ARG B C 1
ATOM 2546 O O . ARG B 1 35 ? 3.688 -0.561 6.551 1 60.06 35 ARG B O 1
ATOM 2553 N N . GLY B 1 36 ? 5.723 -1.353 6.73 1 66.94 36 GLY B N 1
ATOM 2554 C CA . GLY B 1 36 ? 6.074 -0.596 5.539 1 66.94 36 GLY B CA 1
ATOM 2555 C C . GLY B 1 36 ? 6.719 0.741 5.852 1 66.94 36 GLY B C 1
ATOM 2556 O O . GLY B 1 36 ? 6.852 1.115 7.02 1 66.94 36 GLY B O 1
ATOM 2557 N N . SER B 1 37 ? 7.121 1.46 4.781 1 74.56 37 SER B N 1
ATOM 2558 C CA . SER B 1 37 ? 7.699 2.791 4.938 1 74.56 37 SER B CA 1
ATOM 2559 C C . SER B 1 37 ? 6.633 3.816 5.309 1 74.56 37 SER B C 1
ATOM 2561 O O . SER B 1 37 ? 5.438 3.564 5.145 1 74.56 37 SER B O 1
ATOM 2563 N N . PHE B 1 38 ? 7.047 4.934 5.871 1 80.44 38 PHE B N 1
ATOM 2564 C CA . PHE B 1 38 ? 6.133 6.02 6.215 1 80.44 38 PHE B CA 1
ATOM 2565 C C . PHE B 1 38 ? 5.277 6.402 5.012 1 80.44 38 PHE B C 1
ATOM 2567 O O . PHE B 1 38 ? 4.066 6.586 5.141 1 80.44 38 PHE B O 1
ATOM 2574 N N . GLY B 1 39 ? 5.941 6.531 3.84 1 81.75 39 GLY B N 1
ATOM 2575 C CA . GLY B 1 39 ? 5.223 6.879 2.623 1 81.75 39 GLY B CA 1
ATOM 2576 C C . GLY B 1 39 ? 4.133 5.887 2.27 1 81.75 39 GLY B C 1
ATOM 2577 O O . GLY B 1 39 ? 3.037 6.277 1.863 1 81.75 39 GLY B O 1
ATOM 2578 N N . GLU B 1 40 ? 4.395 4.645 2.443 1 83.5 40 GLU B N 1
ATOM 2579 C CA . GLU B 1 40 ? 3.412 3.6 2.164 1 83.5 40 GLU B CA 1
ATOM 2580 C C . GLU B 1 40 ? 2.24 3.668 3.139 1 83.5 40 GLU B C 1
ATOM 2582 O O . GLU B 1 40 ? 1.087 3.475 2.748 1 83.5 40 GLU B O 1
ATOM 2587 N N . ILE B 1 41 ? 2.602 3.904 4.344 1 84.94 41 ILE B N 1
ATOM 2588 C CA . ILE B 1 41 ? 1.559 3.986 5.359 1 84.94 41 ILE B CA 1
ATOM 2589 C C . ILE B 1 41 ? 0.658 5.188 5.082 1 84.94 41 ILE B C 1
ATOM 2591 O O . ILE B 1 41 ? -0.569 5.078 5.145 1 84.94 41 ILE B O 1
ATOM 2595 N N . LEU B 1 42 ? 1.285 6.254 4.809 1 90.62 42 LEU B N 1
ATOM 2596 C CA . LEU B 1 42 ? 0.524 7.449 4.469 1 90.62 42 LEU B CA 1
ATOM 2597 C C . LEU B 1 42 ? -0.391 7.195 3.275 1 90.62 42 LEU B C 1
ATOM 2599 O O . LEU B 1 42 ? -1.579 7.523 3.318 1 90.62 42 LEU B O 1
ATOM 2603 N N . PHE B 1 43 ? 0.133 6.578 2.287 1 91.94 43 PHE B N 1
ATOM 2604 C CA . PHE B 1 43 ? -0.649 6.27 1.095 1 91.94 43 PHE B CA 1
ATOM 2605 C C . PHE B 1 43 ? -1.812 5.344 1.436 1 91.94 43 PHE B C 1
ATOM 2607 O O . PHE B 1 43 ? -2.914 5.504 0.909 1 91.94 43 PHE B O 1
ATOM 2614 N N . HIS B 1 44 ? -1.528 4.426 2.268 1 88.56 44 HIS B N 1
ATOM 2615 C CA . HIS B 1 44 ? -2.572 3.502 2.697 1 88.56 44 HIS B CA 1
ATOM 2616 C C . HIS B 1 44 ? -3.758 4.25 3.297 1 88.56 44 HIS B C 1
ATOM 2618 O O . HIS B 1 44 ? -4.91 3.979 2.951 1 88.56 44 HIS B O 1
ATOM 2624 N N . HIS B 1 45 ? -3.447 5.168 4.156 1 92.62 45 HIS B N 1
ATOM 2625 C CA . HIS B 1 45 ? -4.516 5.945 4.773 1 92.62 45 HIS B CA 1
ATOM 2626 C C . HIS B 1 45 ? -5.27 6.773 3.738 1 92.62 45 HIS B C 1
ATOM 2628 O O . HIS B 1 45 ? -6.5 6.836 3.762 1 92.62 45 HIS B O 1
ATOM 2634 N N . MET B 1 46 ? -4.586 7.34 2.838 1 94.56 46 MET B N 1
ATOM 2635 C CA . MET B 1 46 ? -5.199 8.203 1.83 1 94.56 46 MET B CA 1
ATOM 2636 C C . MET B 1 46 ? -6.074 7.391 0.882 1 94.56 46 MET B C 1
ATOM 2638 O O . MET B 1 46 ? -7.176 7.816 0.526 1 94.56 46 MET B O 1
ATOM 2642 N N . PHE B 1 47 ? -5.539 6.289 0.507 1 90.81 47 PHE B N 1
ATOM 2643 C CA . PHE B 1 47 ? -6.289 5.445 -0.414 1 90.81 47 PHE B CA 1
ATOM 2644 C C . PHE B 1 47 ? -7.559 4.922 0.248 1 90.81 47 PHE B C 1
ATOM 2646 O O . PHE B 1 47 ? -8.617 4.863 -0.383 1 90.81 47 PHE B O 1
ATOM 2653 N N . LYS B 1 48 ? -7.488 4.52 1.504 1 90.88 48 LYS B N 1
ATOM 2654 C CA . LYS B 1 48 ? -8.672 4.074 2.242 1 90.88 48 LYS B CA 1
ATOM 2655 C C . LYS B 1 48 ? -9.703 5.191 2.342 1 90.88 48 LYS B C 1
ATOM 2657 O O . LYS B 1 48 ? -10.906 4.945 2.188 1 90.88 48 LYS B O 1
ATOM 2662 N N . ALA B 1 49 ? -9.219 6.328 2.629 1 94.19 49 ALA B N 1
ATOM 2663 C CA . ALA B 1 49 ? -10.109 7.484 2.689 1 94.19 49 ALA B CA 1
ATOM 2664 C C . ALA B 1 49 ? -10.773 7.734 1.338 1 94.19 49 ALA B C 1
ATOM 2666 O O . ALA B 1 49 ? -11.961 8.062 1.274 1 94.19 49 ALA B O 1
ATOM 2667 N N . GLY B 1 50 ? -10.031 7.641 0.263 1 94.56 50 GLY B N 1
ATOM 2668 C CA . GLY B 1 50 ? -10.586 7.793 -1.071 1 94.56 50 GLY B CA 1
ATOM 2669 C C . GLY B 1 50 ? -11.68 6.785 -1.38 1 94.56 50 GLY B C 1
ATOM 2670 O O . GLY B 1 50 ? -12.719 7.141 -1.949 1 94.56 50 GLY B O 1
ATOM 2671 N N . GLN B 1 51 ? -11.445 5.57 -0.966 1 91.19 51 GLN B N 1
ATOM 2672 C CA . GLN B 1 51 ? -12.422 4.5 -1.151 1 91.19 51 GLN B CA 1
ATOM 2673 C C . GLN B 1 51 ? -13.711 4.785 -0.388 1 91.19 51 GLN B C 1
ATOM 2675 O O . GLN B 1 51 ? -14.805 4.484 -0.871 1 91.19 51 GLN B O 1
ATOM 2680 N N . ALA B 1 52 ? -13.578 5.414 0.756 1 91.94 52 ALA B N 1
ATOM 2681 C CA . ALA B 1 52 ? -14.711 5.613 1.659 1 91.94 52 ALA B CA 1
ATOM 2682 C C . ALA B 1 52 ? -15.453 6.906 1.334 1 91.94 52 ALA B C 1
ATOM 2684 O O . ALA B 1 52 ? -16.547 7.141 1.836 1 91.94 52 ALA B O 1
ATOM 2685 N N . HIS B 1 53 ? -14.828 7.75 0.485 1 94.62 53 HIS B N 1
ATOM 2686 C CA . HIS B 1 53 ? -15.438 9.031 0.13 1 94.62 53 HIS B CA 1
ATOM 2687 C C . HIS B 1 53 ? -16.703 8.828 -0.709 1 94.62 53 HIS B C 1
ATOM 2689 O O . HIS B 1 53 ? -16.828 7.816 -1.409 1 94.62 53 HIS B O 1
ATOM 2695 N N . HIS B 1 54 ? -17.609 9.805 -0.617 1 93.44 54 HIS B N 1
ATOM 2696 C CA . HIS B 1 54 ? -18.859 9.742 -1.364 1 93.44 54 HIS B CA 1
ATOM 2697 C C . HIS B 1 54 ? -19.016 10.938 -2.295 1 93.44 54 HIS B C 1
ATOM 2699 O O . HIS B 1 54 ? -19.312 12.047 -1.841 1 93.44 54 HIS B O 1
ATOM 2705 N N . PRO B 1 55 ? -18.922 10.68 -3.621 1 93.94 55 PRO B N 1
ATOM 2706 C CA . PRO B 1 55 ? -18.484 9.461 -4.301 1 93.94 55 PRO B CA 1
ATOM 2707 C C . PRO B 1 55 ? -17.016 9.141 -4.066 1 93.94 55 PRO B C 1
ATOM 2709 O O . PRO B 1 55 ? -16.25 10 -3.613 1 93.94 55 PRO B O 1
ATOM 2712 N N . PRO B 1 56 ? -16.578 7.871 -4.426 1 94.38 56 PRO B N 1
ATOM 2713 C CA . PRO B 1 56 ? -15.172 7.512 -4.238 1 94.38 56 PRO B CA 1
ATOM 2714 C C . PRO B 1 56 ? -14.219 8.383 -5.055 1 94.38 56 PRO B C 1
ATOM 2716 O O . PRO B 1 56 ? -14.562 8.805 -6.164 1 94.38 56 PRO B O 1
ATOM 2719 N N . LEU B 1 57 ? -13.039 8.641 -4.488 1 96 57 LEU B N 1
ATOM 2720 C CA . LEU B 1 57 ? -12.016 9.453 -5.133 1 96 57 LEU B CA 1
ATOM 2721 C C . LEU B 1 57 ? -10.758 8.633 -5.41 1 96 57 LEU B C 1
ATOM 2723 O O . LEU B 1 57 ? -10.391 7.77 -4.613 1 96 57 LEU B O 1
ATOM 2727 N N . GLY B 1 58 ? -10.141 8.914 -6.551 1 96.19 58 GLY B N 1
ATOM 2728 C CA . GLY B 1 58 ? -8.766 8.461 -6.754 1 96.19 58 GLY B CA 1
ATOM 2729 C C . GLY B 1 58 ? -7.75 9.297 -6.004 1 96.19 58 GLY B C 1
ATOM 2730 O O . GLY B 1 58 ? -8.023 10.445 -5.648 1 96.19 58 GLY B O 1
ATOM 2731 N N . ILE B 1 59 ? -6.617 8.664 -5.711 1 97 59 ILE B N 1
ATOM 2732 C CA . ILE B 1 59 ? -5.531 9.328 -4.996 1 97 59 ILE B CA 1
ATOM 2733 C C . ILE B 1 59 ? -4.219 9.125 -5.75 1 97 59 ILE B C 1
ATOM 2735 O O . ILE B 1 59 ? -3.893 8.008 -6.148 1 97 59 ILE B O 1
ATOM 2739 N N . GLU B 1 60 ? -3.525 10.133 -5.969 1 96.62 60 GLU B N 1
ATOM 2740 C CA . GLU B 1 60 ? -2.148 10.086 -6.449 1 96.62 60 GLU B CA 1
ATOM 2741 C C . GLU B 1 60 ? -1.217 10.883 -5.539 1 96.62 60 GLU B C 1
ATOM 2743 O O . GLU B 1 60 ? -1.452 12.062 -5.281 1 96.62 60 GLU B O 1
ATOM 2748 N N . VAL B 1 61 ? -0.199 10.195 -5.062 1 95.94 61 VAL B N 1
ATOM 2749 C CA . VAL B 1 61 ? 0.736 10.859 -4.16 1 95.94 61 VAL B CA 1
ATOM 2750 C C . VAL B 1 61 ? 2.156 10.734 -4.707 1 95.94 61 VAL B C 1
ATOM 2752 O O . VAL B 1 61 ? 2.582 9.648 -5.109 1 95.94 61 VAL B O 1
ATOM 2755 N N . ASP B 1 62 ? 2.838 11.844 -4.754 1 95.38 62 ASP B N 1
ATOM 2756 C CA . ASP B 1 62 ? 4.277 11.914 -4.988 1 95.38 62 ASP B CA 1
ATOM 2757 C C . ASP B 1 62 ? 5.02 12.352 -3.73 1 95.38 62 ASP B C 1
ATOM 2759 O O . ASP B 1 62 ? 4.492 13.125 -2.928 1 95.38 62 ASP B O 1
ATOM 2763 N N . TYR B 1 63 ? 6.191 11.781 -3.594 1 92.88 63 TYR B N 1
ATOM 2764 C CA . TYR B 1 63 ? 6.953 12.07 -2.385 1 92.88 63 TYR B CA 1
ATOM 2765 C C . TYR B 1 63 ? 8.242 12.805 -2.719 1 92.88 63 TYR B C 1
ATOM 2767 O O . TYR B 1 63 ? 8.906 12.492 -3.711 1 92.88 63 TYR B O 1
ATOM 2775 N N . GLN B 1 64 ? 8.539 13.805 -1.908 1 93.75 64 GLN B N 1
ATOM 2776 C CA . GLN B 1 64 ? 9.797 14.531 -2.029 1 93.75 64 GLN B CA 1
ATOM 2777 C C . GLN B 1 64 ? 10.414 14.797 -0.658 1 93.75 64 GLN B C 1
ATOM 2779 O O . GLN B 1 64 ? 9.789 15.422 0.201 1 93.75 64 GLN B O 1
ATOM 2784 N N . HIS B 1 65 ? 11.594 14.227 -0.456 1 94 65 HIS B N 1
ATOM 2785 C CA . HIS B 1 65 ? 12.375 14.594 0.723 1 94 65 HIS B CA 1
ATOM 2786 C C . HIS B 1 65 ? 12.945 16 0.587 1 94 65 HIS B C 1
ATOM 2788 O O . HIS B 1 65 ? 13.688 16.281 -0.356 1 94 65 HIS B O 1
ATOM 2794 N N . VAL B 1 66 ? 12.688 16.875 1.6 1 96.88 66 VAL B N 1
ATOM 2795 C CA . VAL B 1 66 ? 12.977 18.281 1.312 1 96.88 66 VAL B CA 1
ATOM 2796 C C . VAL B 1 66 ? 14.016 18.812 2.297 1 96.88 66 VAL B C 1
ATOM 2798 O O . VAL B 1 66 ? 14.367 19.984 2.258 1 96.88 66 VAL B O 1
ATOM 2801 N N . VAL B 1 67 ? 14.516 17.922 3.178 1 96.62 67 VAL B N 1
ATOM 2802 C CA . VAL B 1 67 ? 15.555 18.344 4.117 1 96.62 67 VAL B CA 1
ATOM 2803 C C . VAL B 1 67 ? 16.906 18.406 3.404 1 96.62 67 VAL B C 1
ATOM 2805 O O . VAL B 1 67 ? 17.656 17.438 3.389 1 96.62 67 VAL B O 1
ATOM 2808 N N . THR B 1 68 ? 17.297 19.547 2.965 1 95.69 68 THR B N 1
ATOM 2809 C CA . THR B 1 68 ? 18.453 19.688 2.082 1 95.69 68 THR B CA 1
ATOM 2810 C C . THR B 1 68 ? 19.75 19.375 2.826 1 95.69 68 THR B C 1
ATOM 2812 O O . THR B 1 68 ? 20.703 18.891 2.232 1 95.69 68 THR B O 1
ATOM 2815 N N . GLU B 1 69 ? 19.828 19.719 4.082 1 94.44 69 GLU B N 1
ATOM 2816 C CA . GLU B 1 69 ? 21.031 19.422 4.852 1 94.44 69 GLU B CA 1
ATOM 2817 C C . GLU B 1 69 ? 21.219 17.922 5.027 1 94.44 69 GLU B C 1
ATOM 2819 O O . GLU B 1 69 ? 22.297 17.484 5.441 1 94.44 69 GLU B O 1
ATOM 2824 N N . LYS B 1 70 ? 20.219 17.203 4.719 1 92.81 70 LYS B N 1
ATOM 2825 C CA . LYS B 1 70 ? 20.328 15.742 4.742 1 92.81 70 LYS B CA 1
ATOM 2826 C C . LYS B 1 70 ? 20.203 15.156 3.34 1 92.81 70 LYS B C 1
ATOM 2828 O O . LYS B 1 70 ? 19.688 14.047 3.17 1 92.81 70 LYS B O 1
ATOM 2833 N N . GLY B 1 71 ? 20.422 15.922 2.328 1 92.69 71 GLY B N 1
ATOM 2834 C CA . GLY B 1 71 ? 20.469 15.445 0.956 1 92.69 71 GLY B CA 1
ATOM 2835 C C . GLY B 1 71 ? 19.141 15.594 0.228 1 92.69 71 GLY B C 1
ATOM 2836 O O . GLY B 1 71 ? 19.016 15.164 -0.92 1 92.69 71 GLY B O 1
ATOM 2837 N N . GLY B 1 72 ? 18.172 16.188 0.853 1 94.56 72 GLY B N 1
ATOM 2838 C CA . GLY B 1 72 ? 16.891 16.422 0.2 1 94.56 72 GLY B CA 1
ATOM 2839 C C . GLY B 1 72 ? 16.953 17.531 -0.828 1 94.56 72 GLY B C 1
ATOM 2840 O O . GLY B 1 72 ? 17.953 18.266 -0.912 1 94.56 72 GLY B O 1
ATOM 2841 N N . ILE B 1 73 ? 15.898 17.578 -1.639 1 96.12 73 ILE B N 1
ATOM 2842 C CA . ILE B 1 73 ? 15.773 18.594 -2.668 1 96.12 73 ILE B CA 1
ATOM 2843 C C . ILE B 1 73 ? 14.398 19.25 -2.574 1 96.12 73 ILE B C 1
ATOM 2845 O O . ILE B 1 73 ? 13.367 18.562 -2.594 1 96.12 73 ILE B O 1
ATOM 2849 N N . LEU B 1 74 ? 14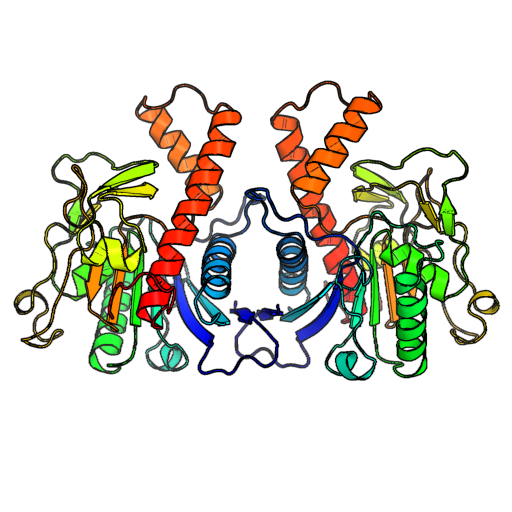.406 20.531 -2.461 1 97.25 74 LEU B N 1
ATOM 2850 C CA . LEU B 1 74 ? 13.148 21.281 -2.473 1 97.25 74 LEU B CA 1
ATOM 2851 C C . LEU B 1 74 ? 12.578 21.359 -3.885 1 97.25 74 LEU B C 1
ATOM 2853 O O . LEU B 1 74 ? 13.297 21.656 -4.836 1 97.25 74 LEU B O 1
ATOM 2857 N N . PRO B 1 75 ? 11.32 21.047 -4.012 1 97.5 75 PRO B N 1
ATOM 2858 C CA . PRO B 1 75 ? 10.734 21.266 -5.336 1 97.5 75 PRO B CA 1
ATOM 2859 C C . PRO B 1 75 ? 10.656 22.734 -5.719 1 97.5 75 PRO B C 1
ATOM 2861 O O . PRO B 1 75 ? 10.68 23.609 -4.84 1 97.5 75 PRO B O 1
ATOM 2864 N N . THR B 1 76 ? 10.641 22.938 -7.016 1 97.56 76 THR B N 1
ATOM 2865 C CA . THR B 1 76 ? 10.414 24.297 -7.516 1 97.56 76 THR B CA 1
ATOM 2866 C C . THR B 1 76 ? 8.922 24.578 -7.645 1 97.56 76 THR B C 1
ATOM 2868 O O . THR B 1 76 ? 8.094 23.672 -7.539 1 97.56 76 THR B O 1
ATOM 2871 N N . PHE B 1 77 ? 8.648 25.844 -7.82 1 98.06 77 PHE B N 1
ATOM 2872 C CA . PHE B 1 77 ? 7.266 26.25 -8.078 1 98.06 77 PHE B CA 1
ATOM 2873 C C . PHE B 1 77 ? 6.684 25.469 -9.25 1 98.06 77 PHE B C 1
ATOM 2875 O O . PHE B 1 77 ? 5.555 24.984 -9.172 1 98.06 77 PHE B O 1
ATOM 2882 N N . ASP B 1 78 ? 7.441 25.281 -10.281 1 97.44 78 ASP B N 1
ATOM 2883 C CA . ASP B 1 78 ? 6.984 24.609 -11.492 1 97.44 78 ASP B CA 1
ATOM 2884 C C . ASP B 1 78 ? 6.754 23.125 -11.25 1 97.44 78 ASP B C 1
ATOM 2886 O O . ASP B 1 78 ? 5.855 22.516 -11.852 1 97.44 78 ASP B O 1
ATOM 2890 N N . ASP B 1 79 ? 7.555 22.578 -10.391 1 96.69 79 ASP B N 1
ATOM 2891 C CA . ASP B 1 79 ? 7.398 21.172 -10.047 1 96.69 79 ASP B CA 1
ATOM 2892 C C . ASP B 1 79 ? 6.02 20.906 -9.438 1 96.69 79 ASP B C 1
ATOM 2894 O O . ASP B 1 79 ? 5.52 19.781 -9.492 1 96.69 79 ASP B O 1
ATOM 2898 N N . MET B 1 80 ? 5.391 21.953 -8.914 1 97.94 80 MET B N 1
ATOM 2899 C CA . MET B 1 80 ? 4.145 21.812 -8.164 1 97.94 80 MET B CA 1
ATOM 2900 C C . MET B 1 80 ? 2.938 21.969 -9.086 1 97.94 80 MET B C 1
ATOM 2902 O O . MET B 1 80 ? 1.798 21.781 -8.656 1 97.94 80 MET B O 1
ATOM 2906 N N . ALA B 1 81 ? 3.092 22.156 -10.367 1 97.19 81 ALA B N 1
ATOM 2907 C CA . ALA B 1 81 ? 2.037 22.531 -11.305 1 97.19 81 ALA B CA 1
ATOM 2908 C C . ALA B 1 81 ? 1.007 21.422 -11.445 1 97.19 81 ALA B C 1
ATOM 2910 O O . ALA B 1 81 ? -0.183 21.688 -11.633 1 97.19 81 ALA B O 1
ATOM 2911 N N . ARG B 1 82 ? 1.356 20.266 -11.312 1 95.19 82 ARG B N 1
ATOM 2912 C CA . ARG B 1 82 ? 0.467 19.156 -11.625 1 95.19 82 ARG B CA 1
ATOM 2913 C C . ARG B 1 82 ? -0.325 18.734 -10.391 1 95.19 82 ARG B C 1
ATOM 2915 O O . ARG B 1 82 ? -1.228 17.891 -10.492 1 95.19 82 ARG B O 1
ATOM 2922 N N . PHE B 1 83 ? 0.005 19.266 -9.281 1 98 83 PHE B N 1
ATOM 2923 C CA . PHE B 1 83 ? -0.615 18.797 -8.047 1 98 83 PHE B CA 1
ATOM 2924 C C . PHE B 1 83 ? -1.794 19.688 -7.664 1 98 83 PHE B C 1
ATOM 2926 O O . PHE B 1 83 ? -1.805 20.875 -7.977 1 98 83 PHE B O 1
ATOM 2933 N N . ASP B 1 84 ? -2.797 19.062 -7.012 1 98.31 84 ASP B N 1
ATOM 2934 C CA . ASP B 1 84 ? -3.949 19.797 -6.48 1 98.31 84 ASP B CA 1
ATOM 2935 C C . ASP B 1 84 ? -3.627 20.422 -5.125 1 98.31 84 ASP B C 1
ATOM 2937 O O . ASP B 1 84 ? -4.309 21.359 -4.691 1 98.31 84 ASP B O 1
ATOM 2941 N N . GLY B 1 85 ? -2.684 19.875 -4.43 1 98.62 85 GLY B N 1
ATOM 2942 C CA . GLY B 1 85 ? -2.266 20.344 -3.115 1 98.62 85 GLY B CA 1
ATOM 2943 C C . GLY B 1 85 ? -1.033 19.641 -2.592 1 98.62 85 GLY B C 1
ATOM 2944 O O . GLY B 1 85 ? -0.394 18.875 -3.32 1 98.62 85 GLY B O 1
ATOM 2945 N N . LEU B 1 86 ? -0.628 19.969 -1.363 1 98.75 86 LEU B N 1
ATOM 2946 C CA . LEU B 1 86 ? 0.521 19.328 -0.73 1 98.75 86 LEU B CA 1
ATOM 2947 C C . LEU B 1 86 ? 0.172 18.844 0.675 1 98.75 86 LEU B C 1
ATOM 2949 O O . LEU B 1 86 ? -0.856 19.234 1.231 1 98.75 86 LEU B O 1
ATOM 2953 N N . LEU B 1 87 ? 0.916 17.938 1.124 1 98.5 87 LEU B N 1
ATOM 2954 C CA . LEU B 1 87 ? 0.901 17.484 2.51 1 98.5 87 LEU B CA 1
ATOM 2955 C C . LEU B 1 87 ? 2.301 17.531 3.113 1 98.5 87 LEU B C 1
ATOM 2957 O O . LEU B 1 87 ? 3.219 16.875 2.615 1 98.5 87 LEU B O 1
ATOM 2961 N N . ILE B 1 88 ? 2.465 18.359 4.125 1 98.38 88 ILE B N 1
ATOM 2962 C CA . ILE B 1 88 ? 3.74 18.438 4.828 1 98.38 88 ILE B CA 1
ATOM 2963 C C . ILE B 1 88 ? 3.715 17.5 6.035 1 98.38 88 ILE B C 1
ATOM 2965 O O . ILE B 1 88 ? 2.803 17.562 6.863 1 98.38 88 ILE B O 1
ATOM 2969 N N . THR B 1 89 ? 4.727 16.641 6.184 1 96.5 89 THR B N 1
ATOM 2970 C CA . THR B 1 89 ? 4.758 15.625 7.227 1 96.5 89 THR B CA 1
ATOM 2971 C C . THR B 1 89 ? 5.289 16.203 8.531 1 96.5 89 THR B C 1
ATOM 2973 O O . THR B 1 89 ? 5.648 17.375 8.594 1 96.5 89 THR B O 1
ATOM 2976 N N . GLY B 1 90 ? 5.25 15.359 9.578 1 94.88 90 GLY B N 1
ATOM 2977 C CA . GLY B 1 90 ? 5.953 15.703 10.797 1 94.88 90 GLY B CA 1
ATOM 2978 C C . GLY B 1 90 ? 7.465 15.68 10.648 1 94.88 90 GLY B C 1
ATOM 2979 O O . GLY B 1 90 ? 7.984 15.188 9.641 1 94.88 90 GLY B O 1
ATOM 2980 N N . SER B 1 91 ? 8.109 16.219 11.68 1 94.5 91 SER B N 1
ATOM 2981 C CA . SER B 1 91 ? 9.57 16.312 11.656 1 94.5 91 SER B CA 1
ATOM 2982 C C . SER B 1 91 ? 10.141 16.328 13.07 1 94.5 91 SER B C 1
ATOM 2984 O O . SER B 1 91 ? 9.453 16.688 14.023 1 94.5 91 SER B O 1
ATOM 2986 N N . VAL B 1 92 ? 11.375 15.883 13.141 1 90.62 92 VAL B N 1
ATOM 2987 C CA . VAL B 1 92 ? 12.102 16.047 14.391 1 90.62 92 VAL B CA 1
ATOM 2988 C C . VAL B 1 92 ? 12.602 17.484 14.508 1 90.62 92 VAL B C 1
ATOM 2990 O O . VAL B 1 92 ? 12.992 17.938 15.586 1 90.62 92 VAL B O 1
ATOM 2993 N N . TYR B 1 93 ? 12.562 18.266 13.438 1 95.06 93 TYR B N 1
ATOM 2994 C CA . TYR B 1 93 ? 12.977 19.672 13.438 1 95.06 93 TYR B CA 1
ATOM 2995 C C . TYR B 1 93 ? 11.898 20.562 14.047 1 95.06 93 TYR B C 1
ATOM 2997 O O . TYR B 1 93 ? 10.727 20.188 14.078 1 95.06 93 TYR B O 1
ATOM 3005 N N . ASP B 1 94 ? 12.375 21.703 14.461 1 96.69 94 ASP B N 1
ATOM 3006 C CA . ASP B 1 94 ? 11.445 22.688 15 1 96.69 94 ASP B CA 1
ATOM 3007 C C . ASP B 1 94 ? 10.898 23.594 13.891 1 96.69 94 ASP B C 1
ATOM 3009 O O . ASP B 1 94 ? 11.664 24.281 13.219 1 96.69 94 ASP B O 1
ATOM 3013 N N . ALA B 1 95 ? 9.586 23.625 13.797 1 98.12 95 ALA B N 1
ATOM 3014 C CA . ALA B 1 95 ? 8.953 24.438 12.766 1 98.12 95 ALA B CA 1
ATOM 3015 C C . ALA B 1 95 ? 9.273 25.922 12.953 1 98.12 95 ALA B C 1
ATOM 3017 O O . ALA B 1 95 ? 9.203 26.703 12.008 1 98.12 95 ALA B O 1
ATOM 3018 N N . HIS B 1 96 ? 9.586 26.312 14.164 1 97.69 96 HIS B N 1
ATOM 3019 C CA . HIS B 1 96 ? 9.922 27.703 14.445 1 97.69 96 HIS B CA 1
ATOM 3020 C C . HIS B 1 96 ? 11.414 27.953 14.258 1 97.69 96 HIS B C 1
ATOM 3022 O O . HIS B 1 96 ? 11.883 29.078 14.438 1 97.69 96 HIS B O 1
ATOM 3028 N N . GLY B 1 97 ? 12.133 26.969 13.867 1 96.31 97 GLY B N 1
ATOM 3029 C CA . GLY B 1 97 ? 13.57 27.094 13.719 1 96.31 97 GLY B CA 1
ATOM 3030 C C . GLY B 1 97 ? 13.984 27.891 12.492 1 96.31 97 GLY B C 1
ATOM 3031 O O . GLY B 1 97 ? 13.141 28.266 11.68 1 96.31 97 GLY B O 1
ATOM 3032 N N . GLY B 1 98 ? 15.375 28.156 12.422 1 97.25 98 GLY B N 1
ATOM 3033 C CA . GLY B 1 98 ? 15.922 28.984 11.352 1 97.25 98 GLY B CA 1
ATOM 3034 C C . GLY B 1 98 ? 16.781 28.203 10.383 1 97.25 98 GLY B C 1
ATOM 3035 O O . GLY B 1 98 ? 17.641 28.766 9.695 1 97.25 98 GLY B O 1
ATOM 3036 N N . ASN B 1 99 ? 16.578 26.875 10.367 1 97.19 99 ASN B N 1
ATOM 3037 C CA . ASN B 1 99 ? 17.312 26.094 9.375 1 97.19 99 ASN B CA 1
ATOM 3038 C C . ASN B 1 99 ? 17.031 26.578 7.957 1 97.19 99 ASN B C 1
ATOM 3040 O O . ASN B 1 99 ? 15.883 26.906 7.621 1 97.19 99 ASN B O 1
ATOM 3044 N N . GLN B 1 100 ? 18.062 26.594 7.156 1 97.81 100 GLN B N 1
ATOM 3045 C CA . GLN B 1 100 ? 17.938 27.156 5.824 1 97.81 100 GLN B CA 1
ATOM 3046 C C . GLN B 1 100 ? 16.844 26.453 5.016 1 97.81 100 GLN B C 1
ATOM 3048 O O . GLN B 1 100 ? 16.094 27.094 4.289 1 97.81 100 GLN B O 1
ATOM 3053 N N . TRP B 1 101 ? 16.797 25.109 5.078 1 97.56 101 TRP B N 1
ATOM 3054 C CA . TRP B 1 101 ? 15.805 24.375 4.289 1 97.56 101 TRP B CA 1
ATOM 3055 C C . TRP B 1 101 ? 14.391 24.734 4.719 1 97.56 101 TRP B C 1
ATOM 3057 O O . TRP B 1 101 ? 13.469 24.734 3.904 1 97.56 101 TRP B O 1
ATOM 3067 N N . ILE B 1 102 ? 14.172 25.047 5.98 1 98.38 102 ILE B N 1
ATOM 3068 C CA . ILE B 1 102 ? 12.859 25.453 6.484 1 98.38 102 ILE B CA 1
ATOM 3069 C C . ILE B 1 102 ? 12.492 26.828 5.91 1 98.38 102 ILE B C 1
ATOM 3071 O O . ILE B 1 102 ? 11.367 27.031 5.453 1 98.38 102 ILE B O 1
ATOM 3075 N N . LEU B 1 103 ? 13.5 27.703 5.953 1 98.62 103 LEU B N 1
ATOM 3076 C CA . LEU B 1 103 ? 13.266 29.047 5.406 1 98.62 103 LEU B CA 1
ATOM 3077 C C . LEU B 1 103 ? 12.977 28.969 3.912 1 98.62 103 LEU B C 1
ATOM 3079 O O . LEU B 1 103 ? 12.102 29.688 3.414 1 98.62 103 LEU B O 1
ATOM 3083 N N . ASP B 1 104 ? 13.727 28.141 3.199 1 98.44 104 ASP B N 1
ATOM 3084 C CA . ASP B 1 104 ? 13.492 27.938 1.773 1 98.44 104 ASP B CA 1
ATOM 3085 C C . ASP B 1 104 ? 12.102 27.359 1.521 1 98.44 104 ASP B C 1
ATOM 3087 O O . ASP B 1 104 ? 11.422 27.734 0.569 1 98.44 104 ASP B O 1
ATOM 3091 N N . LEU B 1 105 ? 11.719 26.375 2.328 1 98.69 105 LEU B N 1
ATOM 3092 C CA . LEU B 1 105 ? 10.391 25.781 2.191 1 98.69 105 LEU B CA 1
ATOM 3093 C C . LEU B 1 105 ? 9.305 26.828 2.42 1 98.69 105 LEU B C 1
ATOM 3095 O O . LEU B 1 105 ? 8.32 26.875 1.674 1 98.69 105 LEU B O 1
ATOM 3099 N N . LEU B 1 106 ? 9.461 27.672 3.422 1 98.75 106 LEU B N 1
ATOM 3100 C CA . LEU B 1 106 ? 8.5 28.734 3.682 1 98.75 106 LEU B CA 1
ATOM 3101 C C . LEU B 1 106 ? 8.367 29.656 2.473 1 98.75 106 LEU B C 1
ATOM 3103 O O . LEU B 1 106 ? 7.266 30.094 2.141 1 98.75 106 LEU B O 1
ATOM 3107 N N . SER B 1 107 ? 9.484 29.922 1.851 1 98.62 107 SER B N 1
ATOM 3108 C CA . SER B 1 107 ? 9.469 30.766 0.658 1 98.62 107 SER B CA 1
ATOM 3109 C C . SER B 1 107 ? 8.664 30.125 -0.461 1 98.62 107 SER B C 1
ATOM 3111 O O . SER B 1 107 ? 7.859 30.797 -1.115 1 98.62 107 SER B O 1
ATOM 3113 N N . LEU B 1 108 ? 8.883 28.828 -0.699 1 98.75 108 LEU B N 1
ATOM 3114 C CA . LEU B 1 108 ? 8.125 28.109 -1.711 1 98.75 108 LEU B CA 1
ATOM 3115 C C . LEU B 1 108 ? 6.633 28.109 -1.373 1 98.75 108 LEU B C 1
ATOM 3117 O O . LEU B 1 108 ? 5.797 28.359 -2.244 1 98.75 10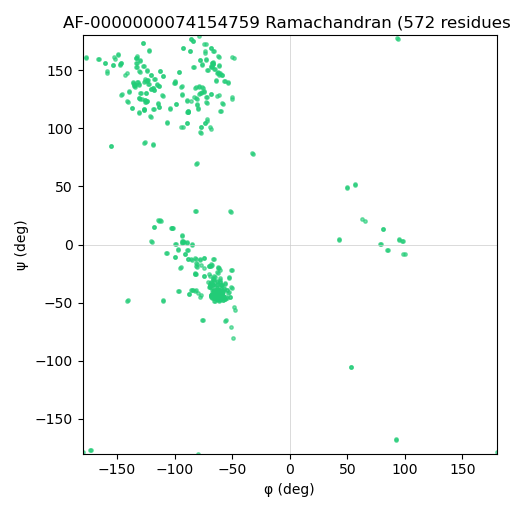8 LEU B O 1
ATOM 3121 N N . LEU B 1 109 ? 6.32 27.875 -0.134 1 98.81 109 LEU B N 1
ATOM 3122 C CA . LEU B 1 109 ? 4.93 27.812 0.309 1 98.81 109 LEU B CA 1
ATOM 3123 C C . LEU B 1 109 ? 4.246 29.172 0.107 1 98.81 109 LEU B C 1
ATOM 3125 O O . LEU B 1 109 ? 3.088 29.219 -0.313 1 98.81 109 LEU B O 1
ATOM 3129 N N . LYS B 1 110 ? 4.965 30.203 0.438 1 98.69 110 LYS B N 1
ATOM 3130 C CA . LYS B 1 110 ? 4.418 31.531 0.248 1 98.69 110 LYS B CA 1
ATOM 3131 C C . LYS B 1 110 ? 4.121 31.812 -1.225 1 98.69 110 LYS B C 1
ATOM 3133 O O . LYS B 1 110 ? 3.086 32.375 -1.558 1 98.69 110 LYS B O 1
ATOM 3138 N N . GLU B 1 111 ? 5.035 31.422 -2.053 1 98.62 111 GLU B N 1
ATOM 3139 C CA . GLU B 1 111 ? 4.836 31.578 -3.488 1 98.62 111 GLU B CA 1
ATOM 3140 C C . GLU B 1 111 ? 3.611 30.812 -3.971 1 98.62 111 GLU B C 1
ATOM 3142 O O . GLU B 1 111 ? 2.787 31.359 -4.715 1 98.62 111 GLU B O 1
ATOM 3147 N N . LEU B 1 112 ? 3.498 29.578 -3.562 1 98.75 112 LEU B N 1
ATOM 3148 C CA . LEU B 1 112 ? 2.348 28.766 -3.934 1 98.75 112 LEU B CA 1
ATOM 3149 C C . LEU B 1 112 ? 1.055 29.375 -3.402 1 98.75 112 LEU B C 1
ATOM 3151 O O . LEU B 1 112 ? 0.054 29.438 -4.121 1 98.75 112 LEU B O 1
ATOM 3155 N N . TRP B 1 113 ? 1.111 29.828 -2.166 1 98.62 113 TRP B N 1
ATOM 3156 C CA . TRP B 1 113 ? -0.061 30.422 -1.523 1 98.62 113 TRP B CA 1
ATOM 3157 C C . TRP B 1 113 ? -0.558 31.641 -2.301 1 98.62 113 TRP B C 1
ATOM 3159 O O . TRP B 1 113 ? -1.766 31.828 -2.469 1 98.62 113 TRP B O 1
ATOM 3169 N N . THR B 1 114 ? 0.332 32.344 -2.777 1 98.06 114 THR B N 1
ATOM 3170 C CA . THR B 1 114 ? 0.017 33.625 -3.416 1 98.06 114 THR B CA 1
ATOM 3171 C C . THR B 1 114 ? -0.391 33.406 -4.871 1 98.06 114 THR B C 1
ATOM 3173 O O . THR B 1 114 ? -1.335 34.031 -5.355 1 98.06 114 THR B O 1
ATOM 3176 N N . LYS B 1 115 ? 0.257 32.531 -5.523 1 98.25 115 LYS B N 1
ATOM 3177 C CA . LYS B 1 115 ? 0.125 32.469 -6.977 1 98.25 115 LYS B CA 1
ATOM 3178 C C . LYS B 1 115 ? -0.842 31.375 -7.391 1 98.25 115 LYS B C 1
ATOM 3180 O O . LYS B 1 115 ? -1.271 31.312 -8.547 1 98.25 115 LYS B O 1
ATOM 3185 N N . ARG B 1 116 ? -1.225 30.547 -6.477 1 98.06 116 ARG B N 1
ATOM 3186 C CA . ARG B 1 116 ? -2.145 29.453 -6.785 1 98.06 116 ARG B CA 1
ATOM 3187 C C . ARG B 1 116 ? -3.35 29.469 -5.852 1 98.06 116 ARG B C 1
ATOM 3189 O O . ARG B 1 116 ? -3.418 28.688 -4.902 1 98.06 116 ARG B O 1
ATOM 3196 N N . PRO B 1 117 ? -4.367 30.203 -6.219 1 95.88 117 PRO B N 1
ATOM 3197 C CA . PRO B 1 117 ? -5.512 30.359 -5.32 1 95.88 117 PRO B CA 1
ATOM 3198 C C . PRO B 1 117 ? -6.309 29.062 -5.145 1 95.88 117 PRO B C 1
ATOM 3200 O O . PRO B 1 117 ? -6.988 28.891 -4.133 1 95.88 117 PRO B O 1
ATOM 3203 N N . ASP B 1 118 ? -6.164 28.078 -6.059 1 96.62 118 ASP B N 1
ATOM 3204 C CA . ASP B 1 118 ? -6.949 26.844 -5.992 1 96.62 118 ASP B CA 1
ATOM 3205 C C . ASP B 1 118 ? -6.145 25.719 -5.355 1 96.62 118 ASP B C 1
ATOM 3207 O O . ASP B 1 118 ? -6.641 24.594 -5.223 1 96.62 118 ASP B O 1
ATOM 3211 N N . PHE B 1 119 ? -4.926 26 -4.969 1 98.38 119 PHE B N 1
ATOM 3212 C CA . PHE B 1 119 ? -4.027 25.016 -4.398 1 98.38 119 PHE B CA 1
ATOM 3213 C C . PHE B 1 119 ? -4.355 24.766 -2.93 1 98.38 119 PHE B C 1
ATOM 3215 O O . PHE B 1 119 ? -4.633 25.703 -2.186 1 98.38 119 PHE B O 1
ATOM 3222 N N . HIS B 1 120 ? -4.383 23.5 -2.508 1 98.75 120 HIS B N 1
ATOM 3223 C CA . HIS B 1 120 ? -4.734 23.141 -1.136 1 98.75 120 HIS B CA 1
ATOM 3224 C C . HIS B 1 120 ? -3.492 22.859 -0.303 1 98.75 120 HIS B C 1
ATOM 3226 O O . HIS B 1 120 ? -2.547 22.234 -0.79 1 98.75 120 HIS B O 1
ATOM 3232 N N . PHE B 1 121 ? -3.496 23.328 0.941 1 98.88 121 PHE B N 1
ATOM 3233 C CA . PHE B 1 121 ? -2.383 23.156 1.866 1 98.88 121 PHE B CA 1
ATOM 3234 C C . PHE B 1 121 ? -2.785 22.281 3.049 1 98.88 121 PHE B C 1
ATOM 3236 O O . PHE B 1 121 ? -3.758 22.578 3.744 1 98.88 121 PHE B O 1
ATOM 3243 N N . THR B 1 122 ? -2.072 21.203 3.193 1 98.81 122 THR B N 1
ATOM 3244 C CA . THR B 1 122 ? -2.305 20.328 4.336 1 98.81 122 THR B CA 1
ATOM 3245 C C . THR B 1 122 ? -0.993 20.016 5.047 1 98.81 122 THR B C 1
ATOM 3247 O O . THR B 1 122 ? 0.075 20.031 4.43 1 98.81 122 THR B O 1
ATOM 3250 N N . GLY B 1 123 ? -1.053 19.828 6.344 1 98.62 123 GLY B N 1
ATOM 3251 C CA . GLY B 1 123 ? 0.119 19.516 7.148 1 98.62 123 GLY B CA 1
ATOM 3252 C C . GLY B 1 123 ? -0.221 18.844 8.469 1 98.62 123 GLY B C 1
ATOM 3253 O O . GLY B 1 123 ? -1.27 19.125 9.055 1 98.62 123 GLY B O 1
ATOM 3254 N N . VAL B 1 124 ? 0.721 18 8.898 1 98 124 VAL B N 1
ATOM 3255 C CA . VAL B 1 124 ? 0.527 17.312 10.172 1 98 124 VAL B CA 1
ATOM 3256 C C . VAL B 1 124 ? 1.739 17.531 11.07 1 98 124 VAL B C 1
ATOM 3258 O O . VAL B 1 124 ? 2.877 17.578 10.594 1 98 124 VAL B O 1
ATOM 3261 N N . CYS B 1 125 ? 1.462 17.734 12.359 1 97.5 125 CYS B N 1
ATOM 3262 C CA . CYS B 1 125 ? 2.482 17.984 13.367 1 97.5 125 CYS B CA 1
ATOM 3263 C C . CYS B 1 125 ? 3.395 19.125 12.961 1 97.5 125 CYS B C 1
ATOM 3265 O O . CYS B 1 125 ? 2.957 20.281 12.891 1 97.5 125 CYS B O 1
ATOM 3267 N N . PHE B 1 126 ? 4.621 18.828 12.547 1 98 126 PHE B N 1
ATOM 3268 C CA . PHE B 1 126 ? 5.516 19.859 12.039 1 98 126 PHE B CA 1
ATOM 3269 C C . PHE B 1 126 ? 4.855 20.641 10.906 1 98 126 PHE B C 1
ATOM 3271 O O . PHE B 1 126 ? 4.93 21.875 10.859 1 98 126 PHE B O 1
ATOM 3278 N N . GLY B 1 127 ? 4.238 19.984 9.969 1 98.69 127 GLY B N 1
ATOM 3279 C CA . GLY B 1 127 ? 3.564 20.625 8.852 1 98.69 127 GLY B CA 1
ATOM 3280 C C . GLY B 1 127 ? 2.455 21.562 9.281 1 98.69 127 GLY B C 1
ATOM 3281 O O . GLY B 1 127 ? 2.264 22.625 8.68 1 98.69 127 GLY B O 1
ATOM 3282 N N . HIS B 1 128 ? 1.7 21.141 10.297 1 98.81 128 HIS B N 1
ATOM 3283 C CA . HIS B 1 128 ? 0.688 22 10.906 1 98.81 128 HIS B CA 1
ATOM 3284 C C . HIS B 1 128 ? 1.307 23.297 11.445 1 98.81 128 HIS B C 1
ATOM 3286 O O . HIS B 1 128 ? 0.825 24.391 11.148 1 98.81 128 HIS B O 1
ATOM 3292 N N . GLN B 1 129 ? 2.34 23.125 12.133 1 98.81 129 GLN B N 1
ATOM 3293 C CA . GLN B 1 129 ? 3.018 24.25 12.766 1 98.81 129 GLN B CA 1
ATOM 3294 C C . GLN B 1 129 ? 3.633 25.172 11.719 1 98.81 129 GLN B C 1
ATOM 3296 O O . GLN B 1 129 ? 3.535 26.406 11.828 1 98.81 129 GLN B O 1
ATOM 3301 N N . LEU B 1 130 ? 4.176 24.562 10.688 1 98.88 130 LEU B N 1
ATOM 3302 C CA . LEU B 1 130 ? 4.848 25.344 9.664 1 98.88 130 LEU B CA 1
ATOM 3303 C C . LEU B 1 130 ? 3.844 26.188 8.875 1 98.88 130 LEU B C 1
ATOM 3305 O O . LEU B 1 130 ? 4.105 27.359 8.578 1 98.88 130 LEU B O 1
ATOM 3309 N N . LEU B 1 131 ? 2.771 25.609 8.531 1 98.88 131 LEU B N 1
ATOM 3310 C CA . LEU B 1 131 ? 1.753 26.344 7.785 1 98.88 131 LEU B CA 1
ATOM 3311 C C . LEU B 1 131 ? 1.14 27.438 8.641 1 98.88 131 LEU B C 1
ATOM 3313 O O . LEU B 1 131 ? 0.781 28.5 8.117 1 98.88 131 LEU B O 1
ATOM 3317 N N . ALA B 1 132 ? 1.01 27.188 9.922 1 98.81 132 ALA B N 1
ATOM 3318 C CA . ALA B 1 132 ? 0.586 28.25 10.828 1 98.81 132 ALA B CA 1
ATOM 3319 C C . ALA B 1 132 ? 1.6 29.391 10.844 1 98.81 132 ALA B C 1
ATOM 3321 O O . ALA B 1 132 ? 1.223 30.578 10.797 1 98.81 132 ALA B O 1
ATOM 3322 N N . ARG B 1 133 ? 2.807 29.031 10.898 1 98.75 133 ARG B N 1
ATOM 3323 C CA . ARG B 1 133 ? 3.879 30.016 10.852 1 98.75 133 ARG B CA 1
ATOM 3324 C C . ARG B 1 133 ? 3.824 30.828 9.555 1 98.75 133 ARG B C 1
ATOM 3326 O O . ARG B 1 133 ? 4.023 32.031 9.57 1 98.75 133 ARG B O 1
ATOM 3333 N N . LEU B 1 134 ? 3.613 30.188 8.461 1 98.69 134 LEU B N 1
ATOM 3334 C CA . LEU B 1 134 ? 3.469 30.875 7.176 1 98.69 134 LEU B CA 1
ATOM 3335 C C . LEU B 1 134 ? 2.449 32 7.27 1 98.69 134 LEU B C 1
ATOM 3337 O O . LEU B 1 134 ? 2.652 33.062 6.695 1 98.69 134 LEU B O 1
ATOM 3341 N N . LEU B 1 135 ? 1.407 31.781 8.031 1 98.56 135 LEU B N 1
ATOM 3342 C CA . LEU B 1 135 ? 0.312 32.719 8.141 1 98.56 135 LEU B CA 1
ATOM 3343 C C . LEU B 1 135 ? 0.517 33.656 9.328 1 98.56 135 LEU B C 1
ATOM 3345 O O . LEU B 1 135 ? -0.415 34.344 9.75 1 98.56 135 LEU B O 1
ATOM 3349 N N . GLY B 1 136 ? 1.691 33.562 9.945 1 98.25 136 GLY B N 1
ATOM 3350 C CA . GLY B 1 136 ? 2.102 34.594 10.906 1 98.25 136 GLY B CA 1
ATOM 3351 C C . GLY B 1 136 ? 1.841 34.188 12.344 1 98.25 136 GLY B C 1
ATOM 3352 O O . GLY B 1 136 ? 2.035 34.969 13.266 1 98.25 136 GLY B O 1
ATOM 3353 N N . ALA B 1 137 ? 1.352 32.969 12.547 1 98.12 137 ALA B N 1
ATOM 3354 C CA . ALA B 1 137 ? 1.144 32.5 13.914 1 98.12 137 ALA B CA 1
ATOM 3355 C C . ALA B 1 137 ? 2.475 32.219 14.609 1 98.12 137 ALA B C 1
ATOM 3357 O O . ALA B 1 137 ? 3.451 31.859 13.953 1 98.12 137 ALA B O 1
ATOM 3358 N N . GLU B 1 138 ? 2.449 32.406 15.898 1 97.06 138 GLU B N 1
ATOM 3359 C CA . GLU B 1 138 ? 3.615 32.031 16.688 1 97.06 138 GLU B CA 1
ATOM 3360 C C . GLU B 1 138 ? 3.629 30.547 17 1 97.06 138 GLU B C 1
ATOM 3362 O O . GLU B 1 138 ? 2.592 29.953 17.328 1 97.06 138 GLU B O 1
ATOM 3367 N N . VAL B 1 139 ? 4.762 29.938 16.844 1 98.19 139 VAL B N 1
ATOM 3368 C CA . VAL B 1 139 ? 4.996 28.531 17.141 1 98.19 139 VAL B CA 1
ATOM 3369 C C . VAL B 1 139 ? 6.148 28.391 18.125 1 98.19 139 VAL B C 1
ATOM 3371 O O . VAL B 1 139 ? 7.145 29.109 18.031 1 98.19 139 VAL B O 1
ATOM 3374 N N . GLY B 1 140 ? 6.047 27.484 19.062 1 97.12 140 GLY B N 1
ATOM 3375 C CA . GLY B 1 140 ? 7.082 27.25 20.047 1 97.12 140 GLY B CA 1
ATOM 3376 C C . GLY B 1 140 ? 6.738 26.141 21.016 1 97.12 140 GLY B C 1
ATOM 3377 O O . GLY B 1 140 ? 5.715 25.469 20.859 1 97.12 140 GLY B O 1
ATOM 3378 N N . PRO B 1 141 ? 7.637 25.922 21.953 1 95 141 PRO B N 1
ATOM 3379 C CA . PRO B 1 141 ? 7.379 24.859 22.938 1 95 141 PRO B CA 1
ATOM 3380 C C . PRO B 1 141 ? 6.141 25.141 23.797 1 95 141 PRO B C 1
ATOM 3382 O O . PRO B 1 141 ? 5.82 26.312 24.047 1 95 141 PRO B O 1
ATOM 3385 N N . ALA B 1 142 ? 5.527 24.062 24.141 1 92.44 142 ALA B N 1
ATOM 3386 C CA . ALA B 1 142 ? 4.438 24.219 25.109 1 92.44 142 ALA B CA 1
ATOM 3387 C C . ALA B 1 142 ? 4.902 24.969 26.359 1 92.44 142 ALA B C 1
ATOM 3389 O O . ALA B 1 142 ? 6.004 24.719 26.859 1 92.44 142 ALA B O 1
ATOM 3390 N N . PRO B 1 143 ? 4.059 25.859 26.859 1 89.88 143 PRO B N 1
ATOM 3391 C CA . PRO B 1 143 ? 4.461 26.594 28.047 1 89.88 143 PRO B CA 1
ATOM 3392 C C . PRO B 1 143 ? 4.832 25.688 29.219 1 89.88 143 PRO B C 1
ATOM 3394 O O . PRO B 1 143 ? 5.73 26.016 30 1 89.88 143 PRO B O 1
ATOM 3397 N N . SER B 1 144 ? 4.191 24.562 29.344 1 88.38 144 SER B N 1
ATOM 3398 C CA . SER B 1 144 ? 4.461 23.625 30.438 1 88.38 144 SER B CA 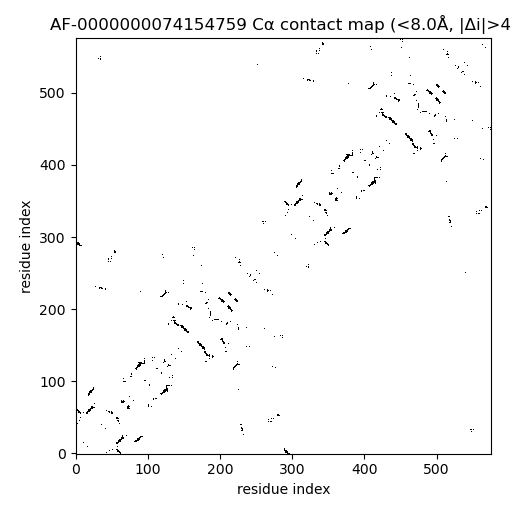1
ATOM 3399 C C . SER B 1 144 ? 5.75 22.844 30.188 1 88.38 144 SER B C 1
ATOM 3401 O O . SER B 1 144 ? 6.293 22.234 31.094 1 88.38 144 SER B O 1
ATOM 3403 N N . GLY B 1 145 ? 6.199 22.828 29 1 87.19 145 GLY B N 1
ATOM 3404 C CA . GLY B 1 145 ? 7.426 22.141 28.641 1 87.19 145 GLY B CA 1
ATOM 3405 C C . GLY B 1 145 ? 7.242 20.641 28.5 1 87.19 145 GLY B C 1
ATOM 3406 O O . GLY B 1 145 ? 8.195 19.906 28.203 1 87.19 145 GLY B O 1
ATOM 3407 N N . ASP B 1 146 ? 6.012 20.188 28.719 1 89.25 146 ASP B N 1
ATOM 3408 C CA . ASP B 1 146 ? 5.77 18.75 28.688 1 89.25 146 ASP B CA 1
ATOM 3409 C C . ASP B 1 146 ? 5.328 18.297 27.297 1 89.25 146 ASP B C 1
ATOM 3411 O O . ASP B 1 146 ? 5.059 19.125 26.422 1 89.25 146 ASP B O 1
ATOM 3415 N N . TRP B 1 147 ? 5.309 16.969 27.125 1 92.12 147 TRP B N 1
ATOM 3416 C CA . TRP B 1 147 ? 4.918 16.344 25.875 1 92.12 147 TRP B CA 1
ATOM 3417 C C . TRP B 1 147 ? 3.436 15.977 25.875 1 92.12 147 TRP B C 1
ATOM 3419 O O . TRP B 1 147 ? 2.906 15.539 26.906 1 92.12 147 TRP B O 1
ATOM 3429 N N . GLU B 1 148 ? 2.773 16.234 24.844 1 93.44 148 GLU B N 1
ATOM 3430 C CA . GLU B 1 148 ? 1.534 15.523 24.562 1 93.44 148 GLU B CA 1
ATOM 3431 C C . GLU B 1 148 ? 1.801 14.258 23.75 1 93.44 148 GLU B C 1
ATOM 3433 O O . GLU B 1 148 ? 2.281 14.328 22.625 1 93.44 148 GLU B O 1
ATOM 3438 N N . LEU B 1 149 ? 1.537 13.117 24.391 1 90.75 149 LEU B N 1
ATOM 3439 C CA . LEU B 1 149 ? 1.986 11.828 23.875 1 90.75 149 LEU B CA 1
ATOM 3440 C C . LEU B 1 149 ? 0.873 10.789 23.969 1 90.75 149 LEU B C 1
ATOM 3442 O O . LEU B 1 149 ? 0.169 10.711 24.969 1 90.75 149 LEU B O 1
ATOM 3446 N N . GLY B 1 150 ? 0.827 10.031 22.828 1 87.94 150 GLY B N 1
ATOM 3447 C CA . GLY B 1 150 ? -0.117 8.922 22.844 1 87.94 150 GLY B CA 1
ATOM 3448 C C . GLY B 1 150 ? -1.475 9.289 22.281 1 87.94 150 GLY B C 1
ATOM 3449 O O . GLY B 1 150 ? -1.589 10.227 21.484 1 87.94 150 GLY B O 1
ATOM 3450 N N . HIS B 1 151 ? -2.422 8.375 22.516 1 90.62 151 HIS B N 1
ATOM 3451 C CA . HIS B 1 151 ? -3.787 8.562 22.031 1 90.62 151 HIS B CA 1
ATOM 3452 C C . HIS B 1 151 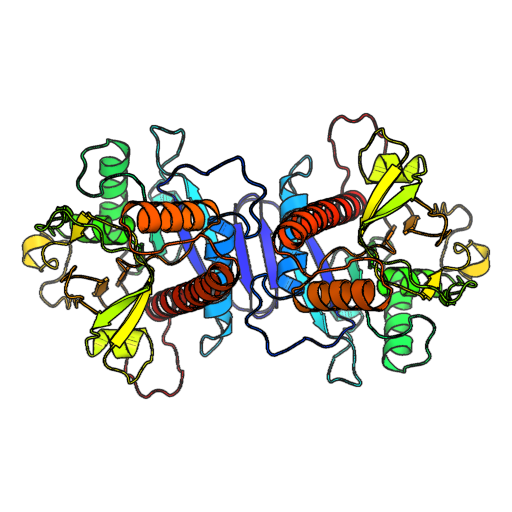? -4.547 9.555 22.906 1 90.62 151 HIS B C 1
ATOM 3454 O O . HIS B 1 151 ? -5.129 9.18 23.922 1 90.62 151 HIS B O 1
ATOM 3460 N N . CYS B 1 152 ? -4.711 10.852 22.469 1 92.69 152 CYS B N 1
ATOM 3461 C CA . CYS B 1 152 ? -5.16 11.945 23.328 1 92.69 152 CYS B CA 1
ATOM 3462 C C . CYS B 1 152 ? -6.539 12.438 22.906 1 92.69 152 CYS B C 1
ATOM 3464 O O . CYS B 1 152 ? -6.859 12.453 21.719 1 92.69 152 CYS B O 1
ATOM 3466 N N . LYS B 1 153 ? -7.238 12.891 23.891 1 95.62 153 LYS B N 1
ATOM 3467 C CA . LYS B 1 153 ? -8.555 13.469 23.672 1 95.62 153 LYS B CA 1
ATOM 3468 C C . LYS B 1 153 ? -8.453 14.875 23.078 1 95.62 153 LYS B C 1
ATOM 3470 O O . LYS B 1 153 ? -7.652 15.688 23.547 1 95.62 153 LYS B O 1
ATOM 3475 N N . ILE B 1 154 ? -9.258 15.172 22.047 1 97.94 154 ILE B N 1
ATOM 3476 C CA . ILE B 1 154 ? -9.375 16.484 21.422 1 97.94 154 ILE B CA 1
ATOM 3477 C C . ILE B 1 154 ? -10.828 16.938 21.438 1 97.94 154 ILE B C 1
ATOM 3479 O O . ILE B 1 154 ? -11.711 16.234 20.953 1 97.94 154 ILE B O 1
ATOM 3483 N N . ASP B 1 155 ? -11.062 18.094 22.031 1 98.31 155 ASP B N 1
ATOM 3484 C CA . ASP B 1 155 ? -12.391 18.703 21.984 1 98.31 155 ASP B CA 1
ATOM 3485 C C . ASP B 1 155 ? -12.648 19.344 20.625 1 98.31 155 ASP B C 1
ATOM 3487 O O . ASP B 1 155 ? -11.844 20.141 20.141 1 98.31 155 ASP B O 1
ATOM 3491 N N . LEU B 1 156 ? -13.82 19 20.078 1 97.94 156 LEU B N 1
ATOM 3492 C CA . LEU B 1 156 ? -14.094 19.422 18.703 1 97.94 156 LEU B CA 1
ATOM 3493 C C . LEU B 1 156 ? -14.992 20.656 18.688 1 97.94 156 LEU B C 1
ATOM 3495 O O . LEU B 1 156 ? -15.914 20.766 19.5 1 97.94 156 LEU B O 1
ATOM 3499 N N . THR B 1 157 ? -14.719 21.562 17.812 1 97.31 157 THR B N 1
ATOM 3500 C CA . THR B 1 157 ? -15.68 22.609 17.422 1 97.31 157 THR B CA 1
ATOM 3501 C C . THR B 1 157 ? -16.703 22.047 16.438 1 97.31 157 THR B C 1
ATOM 3503 O O . THR B 1 157 ? -16.625 20.891 16.031 1 97.31 157 THR B O 1
ATOM 3506 N N . LYS B 1 158 ? -17.656 22.938 16.016 1 94.94 158 LYS B N 1
ATOM 3507 C CA . LYS B 1 158 ? -18.609 22.531 14.992 1 94.94 158 LYS B CA 1
ATOM 3508 C C . LYS B 1 158 ? -17.891 22.172 13.695 1 94.94 158 LYS B C 1
ATOM 3510 O O . LYS B 1 158 ? -18.266 21.188 13.031 1 94.94 158 LYS B O 1
ATOM 3515 N N . THR B 1 159 ? -16.891 22.938 13.383 1 95.31 159 THR B N 1
ATOM 3516 C CA . THR B 1 159 ? -16.094 22.656 12.195 1 95.31 159 THR B CA 1
ATOM 3517 C C . THR B 1 159 ? -15.398 21.297 12.312 1 95.31 159 THR B C 1
ATOM 3519 O O . THR B 1 159 ? -15.375 20.531 11.359 1 95.31 159 THR B O 1
ATOM 3522 N N . GLY B 1 160 ? -14.859 21.062 13.492 1 97 160 GLY B N 1
ATOM 3523 C CA . GLY B 1 160 ? -14.219 19.766 13.719 1 97 160 GLY B CA 1
ATOM 3524 C C . GLY B 1 160 ? -15.164 18.594 13.547 1 97 160 GLY B C 1
ATOM 3525 O O . GLY B 1 160 ? -14.812 17.609 12.906 1 97 160 GLY B O 1
ATOM 3526 N N . LYS B 1 161 ? -16.375 18.766 14.102 1 94.69 161 LYS B N 1
ATOM 3527 C CA . LYS B 1 161 ? -17.375 17.719 13.977 1 94.69 161 LYS B CA 1
ATOM 3528 C C . LYS B 1 161 ? -17.719 17.453 12.508 1 94.69 161 LYS B C 1
ATOM 3530 O O . LYS B 1 161 ? -17.859 16.312 12.094 1 94.69 161 LYS B O 1
ATOM 3535 N N . ARG B 1 162 ? -17.812 18.516 11.773 1 94.12 162 ARG B N 1
ATOM 3536 C CA . ARG B 1 162 ? -18.109 18.391 10.352 1 94.12 162 ARG B CA 1
ATOM 3537 C C . ARG B 1 162 ? -16.969 17.719 9.602 1 94.12 162 ARG B C 1
ATOM 3539 O O . ARG B 1 162 ? -17.203 16.812 8.797 1 94.12 162 ARG B O 1
ATOM 3546 N N . LEU B 1 163 ? -15.766 18.109 9.867 1 95.44 163 LEU B N 1
ATOM 3547 C CA . LEU B 1 163 ? -14.602 17.594 9.164 1 95.44 163 LEU B CA 1
ATOM 3548 C C . LEU B 1 163 ? -14.406 16.109 9.453 1 95.44 163 LEU B C 1
ATOM 3550 O O . LEU B 1 163 ? -14.047 15.344 8.555 1 95.44 163 LEU B O 1
ATOM 3554 N N . PHE B 1 164 ? -14.633 15.688 10.695 1 95.75 164 PHE B N 1
ATOM 3555 C CA . PHE B 1 164 ? -14.375 14.305 11.094 1 95.75 164 PHE B CA 1
ATOM 3556 C C . PHE B 1 164 ? -15.656 13.477 11.047 1 95.75 164 PHE B C 1
ATOM 3558 O O . PHE B 1 164 ? -15.625 12.273 11.281 1 95.75 164 PHE B O 1
ATOM 3565 N N . ARG B 1 165 ? -16.766 14.109 10.758 1 92.94 165 ARG B N 1
ATOM 3566 C CA . ARG B 1 165 ? -18.078 13.484 10.578 1 92.94 165 ARG B CA 1
ATOM 3567 C C . ARG B 1 165 ? -18.469 12.688 11.82 1 92.94 165 ARG B C 1
ATOM 3569 O O . ARG B 1 165 ? -18.828 11.516 11.727 1 92.94 165 ARG B O 1
ATOM 3576 N N . VAL B 1 166 ? -18.391 13.336 12.906 1 90.88 166 VAL B N 1
ATOM 3577 C CA . VAL B 1 166 ? -18.781 12.719 14.164 1 90.88 166 VAL B CA 1
ATOM 3578 C C . VAL B 1 166 ? -19.797 13.609 14.875 1 90.88 166 VAL B C 1
ATOM 3580 O O . VAL B 1 166 ? -19.828 14.828 14.664 1 90.88 166 VAL B O 1
ATOM 3583 N N . HIS B 1 167 ? -20.625 12.984 15.695 1 90.06 167 HIS B N 1
ATOM 3584 C CA . HIS B 1 167 ? -21.594 13.727 16.5 1 90.06 167 HIS B CA 1
ATOM 3585 C C . HIS B 1 167 ? -21.047 14.008 17.891 1 90.06 167 HIS B C 1
ATOM 3587 O O . HIS B 1 167 ? -21.516 14.93 18.578 1 90.06 167 HIS B O 1
ATOM 3593 N N . ASP B 1 168 ? -20.078 13.266 18.281 1 91.75 168 ASP B N 1
ATOM 3594 C CA . ASP B 1 168 ? -19.469 13.453 19.594 1 91.75 168 ASP B CA 1
ATOM 3595 C C . ASP B 1 168 ? -18.734 14.789 19.672 1 91.75 168 ASP B C 1
ATOM 3597 O O . ASP B 1 168 ? -18.312 15.336 18.641 1 91.75 168 ASP B O 1
ATOM 3601 N N . ASP B 1 169 ? -18.562 15.266 20.875 1 96.12 169 ASP B N 1
ATOM 3602 C CA . ASP B 1 169 ? -17.891 16.531 21.094 1 96.12 169 ASP B CA 1
ATOM 3603 C C . ASP B 1 169 ? -16.375 16.359 21.141 1 96.12 169 ASP B C 1
ATOM 3605 O O . ASP B 1 169 ? -15.633 17.312 21.328 1 96.12 169 ASP B O 1
ATOM 3609 N N . GLU B 1 170 ? -15.977 15.086 20.984 1 96.06 170 GLU B N 1
ATOM 3610 C CA . GLU B 1 170 ? -14.547 14.812 21.094 1 96.06 170 GLU B CA 1
ATOM 3611 C C . GLU B 1 170 ? -14.125 13.672 20.188 1 96.06 170 GLU B C 1
ATOM 3613 O O . GLU B 1 170 ? -14.969 12.883 19.734 1 96.06 170 GLU B O 1
ATOM 3618 N N . ILE B 1 171 ? -12.859 13.672 19.812 1 95.5 171 ILE B N 1
ATOM 3619 C CA . ILE B 1 171 ? -12.211 12.539 19.156 1 95.5 171 ILE B CA 1
ATOM 3620 C C . ILE B 1 171 ? -10.859 12.273 19.812 1 95.5 171 ILE B C 1
ATOM 3622 O O . ILE B 1 171 ? -10.383 13.07 20.625 1 95.5 171 ILE B O 1
ATOM 3626 N N . HIS B 1 172 ? -10.398 11.117 19.594 1 94.31 172 HIS B N 1
ATOM 3627 C CA . HIS B 1 172 ? -9.047 10.789 20.031 1 94.31 172 HIS B CA 1
ATOM 3628 C C . HIS B 1 172 ? -8.109 10.602 18.844 1 94.31 172 HIS B C 1
ATOM 3630 O O . HIS B 1 172 ? -8.469 9.961 17.859 1 94.31 172 HIS B O 1
ATOM 3636 N N . LEU B 1 173 ? -7 11.297 18.906 1 95.38 173 LEU B N 1
ATOM 3637 C CA . LEU B 1 173 ? -5.973 11.164 17.875 1 95.38 173 LEU B CA 1
ATOM 3638 C C . LEU B 1 173 ? -4.59 11.016 18.5 1 95.38 173 LEU B C 1
ATOM 3640 O O . LEU B 1 173 ? -4.348 11.508 19.609 1 95.38 173 LEU B O 1
ATOM 3644 N N . HIS B 1 174 ? -3.701 10.367 17.797 1 93 174 HIS B N 1
ATOM 3645 C CA . HIS B 1 174 ? -2.363 10.109 18.312 1 93 174 HIS B CA 1
ATOM 3646 C C . HIS B 1 174 ? -1.481 11.352 18.188 1 93 174 HIS B C 1
ATOM 3648 O O . HIS B 1 174 ? -1.395 11.953 17.125 1 93 174 HIS B O 1
ATOM 3654 N N . GLN B 1 175 ? -0.875 11.625 19.359 1 94.06 175 GLN B N 1
ATOM 3655 C CA . GLN B 1 175 ? -0.025 12.805 19.484 1 94.06 175 GLN B CA 1
ATOM 3656 C C . GLN B 1 175 ? 1.4 12.414 19.875 1 94.06 175 GLN B C 1
ATOM 3658 O O . GLN B 1 175 ? 1.612 11.422 20.562 1 94.06 175 GLN B O 1
ATOM 3663 N N . MET B 1 176 ? 2.361 13.148 19.391 1 92.81 176 MET B N 1
ATOM 3664 C CA . MET B 1 176 ? 3.756 13.086 19.828 1 92.81 176 MET B CA 1
ATOM 3665 C C . MET B 1 176 ? 4.469 14.406 19.547 1 92.81 176 MET B C 1
ATOM 3667 O O . MET B 1 176 ? 5.191 14.531 18.562 1 92.81 176 MET B O 1
ATOM 3671 N N . HIS B 1 177 ? 4.316 15.336 20.5 1 94.5 177 HIS B N 1
ATOM 3672 C CA . HIS B 1 177 ? 4.918 16.656 20.281 1 94.5 177 HIS B CA 1
ATOM 3673 C C . HIS B 1 177 ? 5.074 17.406 21.594 1 94.5 177 HIS B C 1
ATOM 3675 O O . HIS B 1 177 ? 4.344 17.156 22.547 1 94.5 177 HIS B O 1
ATOM 3681 N N . GLN B 1 178 ? 6.008 18.312 21.547 1 94.31 178 GLN B N 1
ATOM 3682 C CA . GLN B 1 178 ? 6.117 19.344 22.578 1 94.31 178 GLN B CA 1
ATOM 3683 C C . GLN B 1 178 ? 5.746 20.719 22.031 1 94.31 178 GLN B C 1
ATOM 3685 O O . GLN B 1 178 ? 4.984 21.453 22.656 1 94.31 178 GLN B O 1
ATOM 3690 N N . ASP B 1 179 ? 6.344 21.062 20.828 1 97.19 179 ASP B N 1
ATOM 3691 C CA . ASP B 1 179 ? 6.051 22.344 20.188 1 97.19 179 ASP B CA 1
ATOM 3692 C C . ASP B 1 179 ? 4.586 22.406 19.75 1 97.19 179 ASP B C 1
ATOM 3694 O O . ASP B 1 179 ? 3.955 21.375 19.516 1 97.19 179 ASP B O 1
ATOM 3698 N N . GLN B 1 180 ? 4.062 23.562 19.719 1 98.31 180 GLN B N 1
ATOM 3699 C CA . GLN B 1 180 ? 2.67 23.781 19.344 1 98.31 180 GLN B CA 1
ATOM 3700 C C . GLN B 1 180 ? 2.471 25.172 18.734 1 98.31 180 GLN B C 1
ATOM 3702 O O . GLN B 1 180 ? 3.34 26.031 18.844 1 98.31 180 GLN B O 1
ATOM 3707 N N . VAL B 1 181 ? 1.404 25.359 18 1 98.56 181 VAL B N 1
ATOM 3708 C CA . VAL B 1 181 ? 0.923 26.672 17.609 1 98.56 181 VAL B CA 1
ATOM 3709 C C . VAL B 1 181 ? 0.321 27.391 18.828 1 98.56 181 VAL B C 1
ATOM 3711 O O . VAL B 1 181 ? -0.649 26.906 19.406 1 98.56 181 VAL B O 1
ATOM 3714 N N . MET B 1 182 ? 0.848 28.531 19.141 1 96.88 182 MET B N 1
ATOM 3715 C CA . MET B 1 182 ? 0.486 29.188 20.391 1 96.88 182 MET B CA 1
ATOM 3716 C C . MET B 1 182 ? -0.878 29.859 20.281 1 96.88 182 MET B C 1
ATOM 3718 O O . MET B 1 182 ? -1.646 29.875 21.25 1 96.88 182 MET B O 1
ATOM 3722 N N . SER B 1 183 ? -1.136 30.516 19.234 1 95.81 183 SER B N 1
ATOM 3723 C CA . SER B 1 183 ? -2.418 31.125 18.906 1 95.81 183 SER B CA 1
ATOM 3724 C C . SER B 1 183 ? -2.701 31.016 17.406 1 95.81 183 SER B C 1
ATOM 3726 O O . SER B 1 183 ? -1.776 31.031 16.594 1 95.81 183 SER B O 1
ATOM 3728 N N . PRO B 1 184 ? -4 30.859 17.062 1 97.19 184 PRO B N 1
ATOM 3729 C CA . PRO B 1 184 ? -4.309 30.766 15.641 1 97.19 184 PRO B CA 1
ATOM 3730 C C . PRO B 1 184 ? -3.9 32 14.859 1 97.19 184 PRO B C 1
ATOM 3732 O O . PRO B 1 184 ? -3.902 33.125 15.406 1 97.19 184 PRO B O 1
ATOM 3735 N N . PRO B 1 185 ? -3.514 31.781 13.602 1 97.75 185 PRO B N 1
ATOM 3736 C CA . PRO B 1 185 ? -3.279 32.969 12.766 1 97.75 185 PRO B CA 1
ATOM 3737 C C . PRO B 1 185 ? -4.527 33.812 12.586 1 97.75 185 PRO B C 1
ATOM 3739 O O . PRO B 1 185 ? -5.648 33.344 12.758 1 97.75 185 PRO B O 1
ATOM 3742 N N . THR B 1 186 ? -4.285 35.125 12.328 1 96.5 186 THR B N 1
ATOM 3743 C CA . THR B 1 186 ? -5.336 36.094 12.031 1 96.5 186 THR B CA 1
ATOM 3744 C C . THR B 1 186 ? -5.09 36.75 10.68 1 96.5 186 THR B C 1
ATOM 3746 O O . THR B 1 186 ? -4.016 36.594 10.094 1 96.5 186 THR B O 1
ATOM 3749 N N . VAL B 1 187 ? -6.16 37.438 10.219 1 96.38 187 VAL B N 1
ATOM 3750 C CA . VAL B 1 187 ? -6 38.188 8.984 1 96.38 187 VAL B CA 1
ATOM 3751 C C . VAL B 1 187 ? -4.84 39.188 9.125 1 96.38 187 VAL B C 1
ATOM 3753 O O . VAL B 1 187 ? -4.051 39.375 8.195 1 96.38 187 VAL B O 1
ATOM 3756 N N . GLU B 1 188 ? -4.727 39.75 10.305 1 96.06 188 GLU B N 1
ATOM 3757 C CA . GLU B 1 188 ? -3.656 40.719 10.57 1 96.06 188 GLU B CA 1
ATOM 3758 C C . GLU B 1 188 ? -2.293 40.031 10.578 1 96.06 188 GLU B C 1
ATOM 3760 O O . GLU B 1 188 ? -1.35 40.5 9.938 1 96.06 188 GLU B O 1
ATOM 3765 N N . SER B 1 189 ? -2.209 38.875 11.25 1 96.81 189 SER B N 1
ATOM 3766 C CA . SER B 1 189 ? -0.923 38.219 11.359 1 96.81 189 SER B CA 1
ATOM 3767 C C . SER B 1 189 ? -0.471 37.656 10.016 1 96.81 189 SER B C 1
ATOM 3769 O O . SER B 1 189 ? 0.727 37.469 9.773 1 96.81 189 SER B O 1
ATOM 3771 N N . ALA B 1 190 ? -1.356 37.344 9.109 1 96.88 190 ALA B N 1
ATOM 3772 C CA . ALA B 1 190 ? -1.065 36.719 7.812 1 96.88 190 ALA B CA 1
ATOM 3773 C C . ALA B 1 190 ? -0.44 37.75 6.855 1 96.88 190 ALA B C 1
ATOM 3775 O O . ALA B 1 190 ? 0.084 37.375 5.805 1 96.88 190 ALA B O 1
ATOM 3776 N N . ARG B 1 191 ? -0.482 39.062 7.238 1 95.69 191 ARG B N 1
ATOM 3777 C CA . ARG B 1 191 ? 0.214 40.125 6.523 1 95.69 191 ARG B CA 1
ATOM 3778 C C . ARG B 1 191 ? -0.076 40.062 5.027 1 95.69 191 ARG B C 1
ATOM 3780 O O . ARG B 1 191 ? 0.848 40 4.211 1 95.69 191 ARG B O 1
ATOM 3787 N N . GLY B 1 192 ? -1.396 39.938 4.707 1 95.62 192 GLY B N 1
ATOM 3788 C CA . GLY B 1 192 ? -1.812 40.062 3.318 1 95.62 192 GLY B CA 1
ATOM 3789 C C . GLY B 1 192 ? -2.043 38.719 2.658 1 95.62 192 GLY B C 1
ATOM 3790 O O . GLY B 1 192 ? -2.533 38.625 1.529 1 95.62 192 GLY B O 1
ATOM 3791 N N . LEU B 1 193 ? -1.706 37.594 3.301 1 97.25 193 LEU B N 1
ATOM 3792 C CA . LEU B 1 193 ? -1.85 36.281 2.713 1 97.25 193 LEU B CA 1
ATOM 3793 C C . LEU B 1 193 ? -3.285 35.781 2.844 1 97.25 193 LEU B C 1
ATOM 3795 O O . LEU B 1 193 ? -3.666 34.812 2.199 1 97.25 193 LEU B O 1
ATOM 3799 N N . LEU B 1 194 ? -4.027 36.438 3.625 1 96.69 194 LEU B N 1
ATOM 3800 C CA . LEU B 1 194 ? -5.438 36.094 3.771 1 96.69 194 LEU B CA 1
ATOM 3801 C C . LEU B 1 194 ? -6.328 37.281 3.434 1 96.69 194 LEU B C 1
ATOM 3803 O O . LEU B 1 194 ? -6.043 38.438 3.84 1 96.69 194 LEU B O 1
ATOM 3807 N N . PRO B 1 195 ? -7.434 37.031 2.705 1 94.38 195 PRO B N 1
ATOM 3808 C CA . PRO B 1 195 ? -8.406 38.094 2.514 1 94.38 195 PRO B CA 1
ATOM 3809 C C . PRO B 1 195 ? -9.023 38.594 3.826 1 94.38 195 PRO B C 1
ATOM 3811 O O . PRO B 1 195 ? -9.039 37.844 4.809 1 94.38 195 PRO B O 1
ATOM 3814 N N . GLU B 1 196 ? -9.578 39.719 3.758 1 92.81 196 GLU B N 1
ATOM 3815 C CA . GLU B 1 196 ? -10.133 40.344 4.949 1 92.81 196 GLU B CA 1
ATOM 3816 C C . GLU B 1 196 ? -11.312 39.562 5.5 1 92.81 196 GLU B C 1
ATOM 3818 O O . GLU B 1 196 ? -11.523 39.5 6.715 1 92.81 196 GLU B O 1
ATOM 3823 N N . ASP B 1 197 ? -11.969 38.875 4.68 1 92.19 197 ASP B N 1
ATOM 3824 C CA . ASP B 1 197 ? -13.164 38.156 5.102 1 92.19 197 ASP B CA 1
ATOM 3825 C C . ASP B 1 197 ? -12.883 36.656 5.312 1 92.19 197 ASP B C 1
ATOM 3827 O O . ASP B 1 197 ? -13.805 35.844 5.41 1 92.19 197 ASP B O 1
ATOM 3831 N N . SER B 1 198 ? -11.562 36.375 5.371 1 91.38 198 SER B N 1
ATOM 3832 C CA . SER B 1 198 ? -11.195 34.969 5.547 1 91.38 198 SER B CA 1
ATOM 3833 C C . SER B 1 198 ? -11.688 34.438 6.891 1 91.38 198 SER B C 1
ATOM 3835 O O . SER B 1 198 ? -11.641 35.156 7.898 1 91.38 198 SER B O 1
ATOM 3837 N N . GLN B 1 199 ? -12.148 33.188 6.867 1 90 199 GLN B N 1
ATOM 3838 C CA . GLN B 1 199 ? -12.516 32.469 8.078 1 90 199 GLN B CA 1
ATOM 3839 C C . GLN B 1 199 ? -11.477 31.391 8.422 1 90 199 GLN B C 1
ATOM 3841 O O . GLN B 1 199 ? -11.375 30.375 7.734 1 90 199 GLN B O 1
ATOM 3846 N N . ILE B 1 200 ? -10.68 31.688 9.43 1 95.38 200 ILE B N 1
ATOM 3847 C CA . ILE B 1 200 ? -9.758 30.688 9.961 1 95.38 200 ILE B CA 1
ATOM 3848 C C . ILE B 1 200 ? -10.352 30.047 11.211 1 95.38 200 ILE B C 1
ATOM 3850 O O . ILE B 1 200 ? -10.688 30.75 12.172 1 95.38 200 ILE B O 1
ATOM 3854 N N . THR B 1 201 ? -10.531 28.781 11.211 1 97.25 201 THR B N 1
ATOM 3855 C CA . THR B 1 201 ? -11.148 28.094 12.344 1 97.25 201 THR B CA 1
ATOM 3856 C C . THR B 1 201 ? -10.18 27.094 12.961 1 97.25 201 THR B C 1
ATOM 3858 O O . THR B 1 201 ? -9.461 26.391 12.242 1 97.25 201 THR B O 1
ATOM 3861 N N . VAL B 1 202 ? -10.117 27.156 14.266 1 98.62 202 VAL B N 1
ATOM 3862 C CA . VAL B 1 202 ? -9.516 26.047 15.008 1 98.62 202 VAL B CA 1
ATOM 3863 C C . VAL B 1 202 ? -10.523 24.906 15.148 1 98.62 202 VAL B C 1
ATOM 3865 O O . VAL B 1 202 ? -11.578 25.078 15.773 1 98.62 202 VAL B O 1
ATOM 3868 N N . TRP B 1 203 ? -10.211 23.75 14.562 1 98.25 203 TRP B N 1
ATOM 3869 C CA . TRP B 1 203 ? -11.25 22.734 14.523 1 98.25 203 TRP B CA 1
ATOM 3870 C C . TRP B 1 203 ? -11.258 21.922 15.805 1 98.25 203 TRP B C 1
ATOM 3872 O O . TRP B 1 203 ? -12.219 21.188 16.078 1 98.25 203 TRP B O 1
ATOM 3882 N N . GLY B 1 204 ? -10.172 22.031 16.656 1 98.56 204 GLY B N 1
ATOM 3883 C CA . GLY B 1 204 ? -10.117 21.281 17.891 1 98.56 204 GLY B CA 1
ATOM 3884 C C . GLY B 1 204 ? -9.055 21.766 18.844 1 98.56 204 GLY B C 1
ATOM 3885 O O . GLY B 1 204 ? -8.125 22.484 18.453 1 98.56 204 GLY B O 1
ATOM 3886 N N . SER B 1 205 ? -9.242 21.406 20.109 1 98.38 205 SER B N 1
ATOM 3887 C CA . SER B 1 205 ? -8.312 21.766 21.172 1 98.38 205 SER B CA 1
ATOM 3888 C C . SER B 1 205 ? -8.242 20.672 22.234 1 98.38 205 SER B C 1
ATOM 3890 O O . SER B 1 205 ? -9.117 19.812 22.297 1 98.38 205 SER B O 1
ATOM 3892 N N . SER B 1 206 ? -7.113 20.688 22.906 1 97.44 206 SER B N 1
ATOM 3893 C CA . SER B 1 206 ? -6.961 19.859 24.094 1 97.44 206 SER B CA 1
ATOM 3894 C C . SER B 1 206 ? -6.496 20.688 25.281 1 97.44 206 SER B C 1
ATOM 3896 O O . SER B 1 206 ? -6.219 21.891 25.156 1 97.44 206 SER B O 1
ATOM 3898 N N . ARG B 1 207 ? -6.473 20.016 26.453 1 94.75 207 ARG B N 1
ATOM 3899 C CA . ARG B 1 207 ? -5.961 20.703 27.641 1 94.75 207 ARG B CA 1
ATOM 3900 C C . ARG B 1 207 ? -4.52 21.141 27.438 1 94.75 207 ARG B C 1
ATOM 3902 O O . ARG B 1 207 ? -4.125 22.219 27.875 1 94.75 207 ARG B O 1
ATOM 3909 N N . HIS B 1 208 ? -3.77 20.375 26.734 1 95.31 208 HIS B N 1
ATOM 3910 C CA . HIS B 1 208 ? -2.355 20.641 26.5 1 95.31 208 HIS B CA 1
ATOM 3911 C C . HIS B 1 208 ? -2.168 21.656 25.375 1 95.31 208 HIS B C 1
ATOM 3913 O O . HIS B 1 208 ? -1.273 22.5 25.438 1 95.31 208 HIS B O 1
ATOM 3919 N N . THR B 1 209 ? -2.951 21.578 24.328 1 97.56 209 THR B N 1
ATOM 3920 C CA . THR B 1 209 ? -2.727 22.297 23.062 1 97.56 209 THR B CA 1
ATOM 3921 C C . THR B 1 209 ? -4 23 22.609 1 97.56 209 THR B C 1
ATOM 3923 O O . THR B 1 209 ? -4.961 22.359 22.188 1 97.56 209 THR B O 1
ATOM 3926 N N . ALA B 1 210 ? -3.971 24.312 22.609 1 97.25 210 ALA B N 1
ATOM 3927 C CA . ALA B 1 210 ? -5.152 25.109 22.312 1 97.25 210 ALA B CA 1
ATOM 3928 C C . ALA B 1 210 ? -5.477 25.078 20.812 1 97.25 210 ALA B C 1
ATOM 3930 O O . ALA B 1 210 ? -6.633 25.234 20.422 1 97.25 210 ALA B O 1
ATOM 3931 N N . VAL B 1 211 ? -4.504 24.875 19.969 1 98.44 211 VAL B N 1
ATOM 3932 C CA . VAL B 1 211 ? -4.688 24.859 18.516 1 98.44 211 VAL B CA 1
ATOM 3933 C C . VAL B 1 211 ? -4.289 23.484 17.969 1 98.44 211 VAL B C 1
ATOM 3935 O O . VAL B 1 211 ? -3.193 23.328 17.438 1 98.44 211 VAL B O 1
ATOM 3938 N N . GLN B 1 212 ? -5.199 22.547 17.969 1 98.62 212 GLN B N 1
ATOM 3939 C CA . GLN B 1 212 ? -4.938 21.188 17.5 1 98.62 212 GLN B CA 1
ATOM 3940 C C . GLN B 1 212 ? -5.004 21.109 15.984 1 98.62 212 GLN B C 1
ATOM 3942 O O . GLN B 1 212 ? -4.508 20.141 15.391 1 98.62 212 GLN B O 1
ATOM 3947 N N . GLY B 1 213 ? -5.613 22.047 15.375 1 98.75 213 GLY B N 1
ATOM 3948 C CA . GLY B 1 213 ? -5.672 22.094 13.922 1 98.75 213 GLY B CA 1
ATOM 3949 C C . GLY B 1 213 ? -6.371 23.328 13.391 1 98.75 213 GLY B C 1
ATOM 3950 O O . GLY B 1 213 ? -7.062 24.031 14.133 1 98.75 213 GLY B O 1
ATOM 3951 N N . LEU B 1 214 ? -6.141 23.625 12.188 1 98.81 214 LEU B N 1
ATOM 3952 C CA . LEU B 1 214 ? -6.691 24.797 11.508 1 98.81 214 LEU B CA 1
ATOM 3953 C C . LEU B 1 214 ? -7.453 24.391 10.258 1 98.81 214 LEU B C 1
ATOM 3955 O O . LEU B 1 214 ? -7.125 23.375 9.625 1 98.81 214 LEU B O 1
ATOM 3959 N N . TYR B 1 215 ? -8.438 25.156 9.93 1 98.44 215 TYR B N 1
ATOM 3960 C CA . TYR B 1 215 ? -9.227 24.938 8.719 1 98.44 215 TYR B CA 1
ATOM 3961 C C . TYR B 1 215 ? -9.57 26.266 8.055 1 98.44 215 TYR B C 1
ATOM 3963 O O . TYR B 1 215 ? -10.023 27.203 8.719 1 98.44 215 TYR B O 1
ATOM 3971 N N . ILE B 1 216 ? -9.211 26.438 6.875 1 97.06 216 ILE B N 1
ATOM 3972 C CA . ILE B 1 216 ? -9.68 27.469 5.961 1 97.06 216 ILE B CA 1
ATOM 3973 C C . ILE B 1 216 ? -10.375 26.828 4.762 1 97.06 216 ILE B C 1
ATOM 3975 O O . ILE B 1 216 ? -9.75 26.094 3.996 1 97.06 216 ILE B O 1
ATOM 3979 N N . PRO B 1 217 ? -11.664 27.047 4.535 1 94.44 217 PRO B N 1
ATOM 3980 C CA . PRO B 1 217 ? -12.438 26.359 3.496 1 94.44 217 PRO B CA 1
ATOM 3981 C C . PRO B 1 217 ? -11.75 26.391 2.135 1 94.44 217 PRO B C 1
ATOM 3983 O O . PRO B 1 217 ? -11.344 27.453 1.664 1 94.44 217 PRO B O 1
ATOM 3986 N N . ASN B 1 218 ? -11.562 25.172 1.56 1 94.25 218 ASN B N 1
ATOM 3987 C CA . ASN B 1 218 ? -11.039 24.953 0.215 1 94.25 218 ASN B CA 1
ATOM 3988 C C . ASN B 1 218 ? -9.594 25.422 0.091 1 94.25 218 ASN B C 1
ATOM 3990 O O . ASN B 1 218 ? -9.133 25.734 -1.007 1 94.25 218 ASN B O 1
ATOM 3994 N N . ARG B 1 219 ? -8.938 25.531 1.27 1 97.56 219 ARG B N 1
ATOM 3995 C CA . ARG B 1 219 ? -7.598 26.109 1.168 1 97.56 219 ARG B CA 1
ATOM 3996 C C . ARG B 1 219 ? -6.629 25.391 2.098 1 97.56 219 ARG B C 1
ATOM 3998 O O . ARG B 1 219 ? -5.52 25.016 1.691 1 97.56 219 ARG B O 1
ATOM 4005 N N . LEU B 1 220 ? -7.047 25.188 3.363 1 98.56 220 LEU B N 1
ATOM 4006 C CA . LEU B 1 220 ? -6.074 24.703 4.336 1 98.56 220 LEU B CA 1
ATOM 4007 C C . LEU B 1 220 ? -6.738 23.797 5.363 1 98.56 220 LEU B C 1
ATOM 4009 O O . LEU B 1 220 ? -7.816 24.109 5.875 1 98.56 220 LEU B O 1
ATOM 4013 N N . PHE B 1 221 ? -6.199 22.656 5.57 1 98.62 221 PHE B N 1
ATOM 4014 C CA . PHE B 1 221 ? -6.469 21.797 6.707 1 98.62 221 PHE B CA 1
ATOM 4015 C C . PHE B 1 221 ? -5.168 21.312 7.344 1 98.62 221 PHE B C 1
ATOM 4017 O O . PHE B 1 221 ? -4.324 20.719 6.668 1 98.62 221 PHE B O 1
ATOM 4024 N N . THR B 1 222 ? -4.992 21.516 8.656 1 98.81 222 THR B N 1
ATOM 4025 C CA . THR B 1 222 ? -3.809 21.016 9.344 1 98.81 222 THR B CA 1
ATOM 4026 C C . THR B 1 222 ? -4.195 20.312 10.641 1 98.81 222 THR B C 1
ATOM 4028 O O . THR B 1 222 ? -5.285 20.531 11.172 1 98.81 222 THR B O 1
ATOM 4031 N N . SER B 1 223 ? -3.34 19.438 11.094 1 98.75 223 SER B N 1
ATOM 4032 C CA . SER B 1 223 ? -3.549 18.703 12.344 1 98.75 223 SER B CA 1
ATOM 4033 C C . SER B 1 223 ? -2.248 18.578 13.125 1 98.75 223 SER B C 1
ATOM 4035 O O . SER B 1 223 ? -1.219 18.188 12.578 1 98.75 223 SER B O 1
ATOM 4037 N N . GLN B 1 224 ? -2.359 18.906 14.414 1 98.56 224 GLN B N 1
ATOM 4038 C CA . GLN B 1 224 ? -1.226 18.641 15.297 1 98.56 224 GLN B CA 1
ATOM 4039 C C . GLN B 1 224 ? -1.021 17.141 15.477 1 98.56 224 GLN B C 1
ATOM 4041 O O . GLN B 1 224 ? 0.114 16.672 15.602 1 98.56 224 GLN B O 1
ATOM 4046 N N . ALA B 1 225 ? -2.084 16.453 15.438 1 97.06 225 ALA B N 1
ATOM 4047 C CA . ALA B 1 225 ? -2.012 14.992 15.5 1 97.06 225 ALA B CA 1
ATOM 4048 C C . ALA B 1 225 ? -1.381 14.414 14.234 1 97.06 225 ALA B C 1
ATOM 4050 O O . ALA B 1 225 ? -1.468 15.023 13.156 1 97.06 225 ALA B O 1
ATOM 4051 N N . HIS B 1 226 ? -0.78 13.242 14.414 1 93.62 226 HIS B N 1
ATOM 4052 C CA . HIS B 1 226 ? -0.122 12.578 13.297 1 93.62 226 HIS B CA 1
ATOM 4053 C C . HIS B 1 226 ? -1.119 11.773 12.469 1 93.62 226 HIS B C 1
ATOM 4055 O O . HIS B 1 226 ? -2.135 11.312 12.992 1 93.62 226 HIS B O 1
ATOM 4061 N N . LEU B 1 227 ? -0.786 11.633 11.234 1 91 227 LEU B N 1
ATOM 4062 C CA . LEU B 1 227 ? -1.587 10.867 10.281 1 91 227 LEU B CA 1
ATOM 4063 C C . LEU B 1 227 ? -1.053 9.445 10.141 1 91 227 LEU B C 1
ATOM 4065 O O . LEU B 1 227 ? -1.828 8.5 10 1 91 227 LEU B O 1
ATOM 4069 N N . ALA B 1 228 ? 0.26 9.336 10.117 1 86.81 228 ALA B N 1
ATOM 4070 C CA . ALA B 1 228 ? 0.898 8.039 9.867 1 86.81 228 ALA B CA 1
ATOM 4071 C C . ALA B 1 228 ? 2.002 7.77 10.891 1 86.81 228 ALA B C 1
ATOM 4073 O O . ALA B 1 228 ? 2.748 8.68 11.266 1 86.81 228 ALA B O 1
ATOM 4074 N N . PHE B 1 229 ? 2.047 6.512 11.312 1 81.38 229 PHE B N 1
ATOM 4075 C CA . PHE B 1 229 ? 3.088 6.051 12.227 1 81.38 229 PHE B CA 1
ATOM 4076 C C . PHE B 1 229 ? 3.797 4.824 11.656 1 81.38 229 PHE B C 1
ATOM 4078 O O . PHE B 1 229 ? 3.18 3.771 11.484 1 81.38 229 PHE B O 1
ATOM 4085 N N . ASP B 1 230 ? 5.047 4.996 11.391 1 76.88 230 ASP B N 1
ATOM 4086 C CA . ASP B 1 230 ? 5.82 3.809 11.047 1 76.88 230 ASP B CA 1
ATOM 4087 C C . ASP B 1 230 ? 6.352 3.113 12.297 1 76.88 230 ASP B C 1
ATOM 4089 O O . ASP B 1 230 ? 6.117 3.572 13.414 1 76.88 230 ASP B O 1
ATOM 4093 N N . ASP B 1 231 ? 7.012 1.978 12.086 1 74.44 231 ASP B N 1
ATOM 4094 C CA . ASP B 1 231 ? 7.48 1.169 13.211 1 74.44 231 ASP B CA 1
ATOM 4095 C C . ASP B 1 231 ? 8.438 1.962 14.102 1 74.44 231 ASP B C 1
ATOM 4097 O O . ASP B 1 231 ? 8.43 1.808 15.32 1 74.44 231 ASP B O 1
ATOM 4101 N N . HIS B 1 232 ? 9.188 2.789 13.516 1 76.81 232 HIS B N 1
ATOM 4102 C CA . HIS B 1 232 ? 10.141 3.6 14.273 1 76.81 232 HIS B CA 1
ATOM 4103 C C . HIS B 1 232 ? 9.414 4.574 15.195 1 76.81 232 HIS B C 1
ATOM 4105 O O . HIS B 1 232 ? 9.781 4.723 16.359 1 76.81 232 HIS B O 1
ATOM 4111 N N . MET B 1 233 ? 8.461 5.145 14.648 1 79.94 233 MET B N 1
ATOM 4112 C CA . MET B 1 233 ? 7.684 6.102 15.43 1 79.94 233 MET B CA 1
ATOM 4113 C C . MET B 1 233 ? 6.945 5.402 16.562 1 79.94 233 MET B C 1
ATOM 4115 O O . MET B 1 233 ? 6.855 5.93 17.672 1 79.94 233 MET B O 1
ATOM 4119 N N . VAL B 1 234 ? 6.434 4.273 16.25 1 77.62 234 VAL B N 1
ATOM 4120 C CA . VAL B 1 234 ? 5.711 3.512 17.25 1 77.62 234 VAL B CA 1
ATOM 4121 C C . VAL B 1 234 ? 6.652 3.145 18.406 1 77.62 234 VAL B C 1
ATOM 4123 O O . VAL B 1 234 ? 6.32 3.34 19.578 1 77.62 234 VAL B O 1
ATOM 4126 N N . LYS B 1 235 ? 7.773 2.645 18.062 1 77.94 235 LYS B N 1
ATOM 4127 C CA . LYS B 1 235 ? 8.766 2.262 19.062 1 77.94 235 LYS B CA 1
ATOM 4128 C C . LYS B 1 235 ? 9.188 3.461 19.906 1 77.94 235 LYS B C 1
ATOM 4130 O O . LYS B 1 235 ? 9.32 3.357 21.125 1 77.94 235 LYS B O 1
ATOM 4135 N N . ARG B 1 236 ? 9.406 4.539 19.219 1 81.25 236 ARG B N 1
ATOM 4136 C CA . ARG B 1 236 ? 9.805 5.762 19.922 1 81.25 236 ARG B CA 1
ATOM 4137 C C . ARG B 1 236 ? 8.727 6.211 20.891 1 81.25 236 ARG B C 1
ATOM 4139 O O . ARG B 1 236 ? 9.039 6.605 22.031 1 81.25 236 ARG B O 1
ATOM 4146 N N . GLN B 1 237 ? 7.57 6.18 20.453 1 81.56 237 GLN B N 1
ATOM 4147 C CA . GLN B 1 237 ? 6.465 6.59 21.312 1 81.56 237 GLN B CA 1
ATOM 4148 C C . GLN B 1 237 ? 6.371 5.707 22.562 1 81.56 237 GLN B C 1
ATOM 4150 O O . GLN B 1 237 ? 6.172 6.203 23.672 1 81.56 237 GLN B O 1
ATOM 4155 N N . ILE B 1 238 ? 6.531 4.473 22.344 1 77.75 238 ILE B N 1
ATOM 4156 C CA . ILE B 1 238 ? 6.457 3.525 23.453 1 77.75 238 ILE B CA 1
ATOM 4157 C C . ILE B 1 238 ? 7.59 3.797 24.438 1 77.75 238 ILE B C 1
ATOM 4159 O O . ILE B 1 238 ? 7.363 3.852 25.656 1 77.75 238 ILE B O 1
ATOM 4163 N N . GLN B 1 239 ? 8.727 3.955 23.891 1 82.12 239 GLN B N 1
ATOM 4164 C CA . GLN B 1 239 ? 9.883 4.219 24.734 1 82.12 239 GLN B CA 1
ATOM 4165 C C . GLN B 1 239 ? 9.688 5.496 25.547 1 82.12 239 GLN B C 1
ATOM 4167 O O . GLN B 1 239 ? 10 5.535 26.734 1 82.12 239 GLN B O 1
ATOM 4172 N N . MET B 1 240 ? 9.203 6.48 24.922 1 83.31 240 MET B N 1
ATOM 4173 C CA . MET B 1 240 ? 8.969 7.75 25.609 1 83.31 240 MET B CA 1
ATOM 4174 C C . MET B 1 240 ? 7.938 7.59 26.719 1 83.31 240 MET B C 1
ATOM 4176 O O . MET B 1 240 ? 8.086 8.164 27.797 1 83.31 240 MET B O 1
ATOM 4180 N N . ARG B 1 241 ? 6.961 6.828 26.469 1 80.75 241 ARG B N 1
ATOM 4181 C CA . ARG B 1 241 ? 5.914 6.613 27.469 1 80.75 241 ARG B CA 1
ATOM 4182 C C . ARG B 1 241 ? 6.445 5.812 28.656 1 80.75 241 ARG B C 1
ATOM 4184 O O . ARG B 1 241 ? 6.051 6.055 29.797 1 80.75 241 ARG B O 1
ATOM 4191 N N . VAL B 1 242 ? 7.301 4.898 28.344 1 78.81 242 VAL B N 1
ATOM 4192 C CA . VAL B 1 242 ? 7.941 4.137 29.406 1 78.81 242 VAL B CA 1
ATOM 4193 C C . VAL B 1 242 ? 8.812 5.062 30.25 1 78.81 242 VAL B C 1
ATOM 4195 O O . VAL B 1 242 ? 8.75 5.043 31.484 1 78.81 242 VAL B O 1
ATOM 4198 N N . ASP B 1 243 ? 9.578 5.816 29.578 1 81.75 243 ASP B N 1
ATOM 4199 C CA . ASP B 1 243 ? 10.5 6.719 30.25 1 81.75 243 ASP B CA 1
ATOM 4200 C C . ASP B 1 243 ? 9.75 7.719 31.141 1 81.75 243 ASP B C 1
ATOM 4202 O O . ASP B 1 243 ? 10.242 8.109 32.188 1 81.75 243 ASP B O 1
ATOM 4206 N N . MET B 1 244 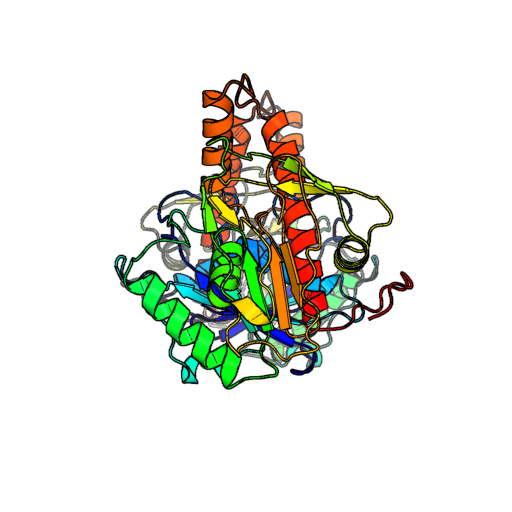? 8.594 7.984 30.672 1 80.12 244 MET B N 1
ATOM 4207 C CA . MET B 1 244 ? 7.801 8.969 31.406 1 80.12 244 MET B CA 1
ATOM 4208 C C . MET B 1 244 ? 6.965 8.289 32.5 1 80.12 244 MET B C 1
ATOM 4210 O O . MET B 1 244 ? 6.293 8.961 33.281 1 80.12 244 MET B O 1
ATOM 4214 N N . GLY B 1 245 ? 7.027 6.945 32.531 1 73.62 245 GLY B N 1
ATOM 4215 C CA . GLY B 1 245 ? 6.355 6.188 33.562 1 73.62 245 GLY B CA 1
ATOM 4216 C C . GLY B 1 245 ? 4.879 5.977 33.312 1 73.62 245 GLY B C 1
ATOM 4217 O O . GLY B 1 245 ? 4.125 5.598 34.188 1 73.62 245 GLY B O 1
ATOM 4218 N N . SER B 1 246 ? 4.465 6.234 32.188 1 69.94 246 SER B N 1
ATOM 4219 C CA . SER B 1 246 ? 3.047 6.141 31.859 1 69.94 246 SER B CA 1
ATOM 4220 C C . SER B 1 246 ? 2.646 4.703 31.531 1 69.94 246 SER B C 1
ATOM 4222 O O . SER B 1 246 ? 1.469 4.348 31.609 1 69.94 246 SER B O 1
ATOM 4224 N N . ILE B 1 247 ? 3.535 3.85 31.078 1 68.44 247 ILE B N 1
ATOM 4225 C CA . ILE B 1 247 ? 3.26 2.438 30.844 1 68.44 247 ILE B CA 1
ATOM 4226 C C . ILE B 1 247 ? 4.395 1.588 31.406 1 68.44 247 ILE B C 1
ATOM 4228 O O . ILE B 1 247 ? 5.535 2.049 31.5 1 68.44 247 ILE B O 1
ATOM 4232 N N . GLN B 1 248 ? 3.957 0.525 32.094 1 60.66 248 GLN B N 1
ATOM 4233 C CA . GLN B 1 248 ? 4.973 -0.293 32.75 1 60.66 248 GLN B CA 1
ATOM 4234 C C . GLN B 1 248 ? 5.723 -1.155 31.734 1 60.66 248 GLN B C 1
ATOM 4236 O O . GLN B 1 248 ? 6.926 -1.376 31.875 1 60.66 248 GLN B O 1
ATOM 4241 N N . ASP B 1 249 ? 4.883 -2.182 31.047 1 54 249 ASP B N 1
ATOM 4242 C CA . ASP B 1 249 ? 5.66 -3.086 30.203 1 54 249 ASP B CA 1
ATOM 4243 C C . ASP B 1 249 ? 5.137 -3.092 28.766 1 54 249 ASP B C 1
ATOM 4245 O O . ASP B 1 249 ? 3.982 -2.734 28.531 1 54 249 ASP B O 1
ATOM 4249 N N . LEU B 1 250 ? 6.125 -3.168 27.781 1 54.97 250 LEU B N 1
ATOM 4250 C CA . LEU B 1 250 ? 5.938 -3.324 26.344 1 54.97 250 LEU B CA 1
ATOM 4251 C C . LEU B 1 250 ? 5.008 -4.492 26.047 1 54.97 250 LEU B C 1
ATOM 4253 O O . LEU B 1 250 ? 4.953 -4.973 24.906 1 54.97 250 LEU B O 1
ATOM 4257 N N . ASP B 1 251 ? 4.152 -4.77 26.938 1 53.19 251 ASP B N 1
ATOM 4258 C CA . ASP B 1 251 ? 3.441 -6.023 26.703 1 53.19 251 ASP B CA 1
ATOM 4259 C C . ASP B 1 251 ? 2.713 -5.996 25.359 1 53.19 251 ASP B C 1
ATOM 4261 O O . ASP B 1 251 ? 2.264 -4.938 24.906 1 53.19 251 ASP B O 1
ATOM 4265 N N . HIS B 1 252 ? 2.592 -7.23 24.562 1 51.97 252 HIS B N 1
ATOM 4266 C CA . HIS B 1 252 ? 2.029 -7.602 23.281 1 51.97 252 HIS B CA 1
ATOM 4267 C C . HIS B 1 252 ? 0.619 -7.043 23.109 1 51.97 252 HIS B C 1
ATOM 4269 O O . HIS B 1 252 ? 0.281 -6.508 22.047 1 51.97 252 HIS B O 1
ATOM 4275 N N . ALA B 1 253 ? -0.341 -7.316 24 1 48.03 253 ALA B N 1
ATOM 4276 C CA . ALA B 1 253 ? -1.72 -6.836 23.922 1 48.03 253 ALA B CA 1
ATOM 4277 C C . ALA B 1 253 ? -1.766 -5.32 23.75 1 48.03 253 ALA B C 1
ATOM 4279 O O . ALA B 1 253 ? -2.605 -4.801 23.016 1 48.03 253 ALA B O 1
ATOM 4280 N N . ASP B 1 254 ? -0.782 -4.672 24.234 1 54.44 254 ASP B N 1
ATOM 4281 C CA . ASP B 1 254 ? -0.763 -3.213 24.188 1 54.44 254 ASP B CA 1
ATOM 4282 C C . ASP B 1 254 ? -0.309 -2.705 22.828 1 54.44 254 ASP B C 1
ATOM 4284 O O . ASP B 1 254 ? -0.818 -1.697 22.328 1 54.44 254 ASP B O 1
ATOM 4288 N N . ARG B 1 255 ? 0.27 -3.627 22.125 1 61.97 255 ARG B N 1
ATOM 4289 C CA . ARG B 1 255 ? 0.75 -3.229 20.812 1 61.97 255 ARG B CA 1
ATOM 4290 C C . ARG B 1 255 ? -0.359 -3.332 19.766 1 61.97 255 ARG B C 1
ATOM 4292 O O . ARG B 1 255 ? -0.503 -2.449 18.922 1 61.97 255 ARG B O 1
ATOM 4299 N N . ALA B 1 256 ? -1.126 -4.395 19.938 1 60.31 256 ALA B N 1
ATOM 4300 C CA . ALA B 1 256 ? -2.225 -4.574 18.984 1 60.31 256 ALA B CA 1
ATOM 4301 C C . ALA B 1 256 ? -3.246 -3.445 19.109 1 60.31 256 ALA B C 1
ATOM 4303 O O . ALA B 1 256 ? -3.719 -2.912 18.109 1 60.31 256 ALA B O 1
ATOM 4304 N N . ALA B 1 257 ? -3.588 -3.121 20.344 1 64.56 257 ALA B N 1
ATOM 4305 C CA . ALA B 1 257 ? -4.535 -2.037 20.594 1 64.56 257 ALA B CA 1
ATOM 4306 C C . ALA B 1 257 ? -3.984 -0.705 20.094 1 64.56 257 ALA B C 1
ATOM 4308 O O . ALA B 1 257 ? -4.707 0.079 19.469 1 64.56 257 ALA B O 1
ATOM 4309 N N . GLU B 1 258 ? -2.779 -0.553 20.391 1 68.75 258 GLU B N 1
ATOM 4310 C CA . GLU B 1 258 ? -2.143 0.691 19.969 1 68.75 258 GLU B CA 1
ATOM 4311 C C . GLU B 1 258 ? -2.107 0.804 18.453 1 68.75 258 GLU B C 1
ATOM 4313 O O . GLU B 1 258 ? -2.373 1.872 17.891 1 68.75 258 GLU B O 1
ATOM 4318 N N . THR B 1 259 ? -1.901 -0.3 17.875 1 68.19 259 THR B N 1
ATOM 4319 C CA . THR B 1 259 ? -1.843 -0.304 16.406 1 68.19 259 THR B CA 1
ATOM 4320 C C . THR B 1 259 ? -3.221 -0.037 15.812 1 68.19 259 THR B C 1
ATOM 4322 O O . THR B 1 259 ? -3.338 0.636 14.789 1 68.19 259 THR B O 1
ATOM 4325 N N . GLY B 1 260 ? -4.227 -0.578 16.484 1 70.81 260 GLY B N 1
ATOM 4326 C CA . GLY B 1 260 ? -5.586 -0.31 16.031 1 70.81 260 GLY B CA 1
ATOM 4327 C C . GLY B 1 260 ? -5.961 1.158 16.109 1 70.81 260 GLY B C 1
ATOM 4328 O O . GLY B 1 260 ? -6.59 1.694 15.203 1 70.81 260 GLY B O 1
ATOM 4329 N N . HIS B 1 261 ? -5.535 1.736 17.141 1 78.06 261 HIS B N 1
ATOM 4330 C CA . HIS B 1 261 ? -5.793 3.162 17.297 1 78.06 261 HIS B CA 1
ATOM 4331 C C . HIS B 1 261 ? -5.062 3.977 16.234 1 78.06 261 HIS B C 1
ATOM 4333 O O . HIS B 1 261 ? -5.617 4.934 15.695 1 78.06 261 HIS B O 1
ATOM 4339 N N . LEU B 1 262 ? -3.912 3.547 15.992 1 78.69 262 LEU B N 1
ATOM 4340 C CA . LEU B 1 262 ? -3.109 4.258 15.008 1 78.69 262 LEU B CA 1
ATOM 4341 C C . LEU B 1 262 ? -3.76 4.191 13.625 1 78.69 262 LEU B C 1
ATOM 4343 O O . LEU B 1 262 ? -3.812 5.191 12.914 1 78.69 262 LEU B O 1
ATOM 4347 N N . GLU B 1 263 ? -4.254 3.041 13.328 1 80.5 263 GLU B N 1
ATOM 4348 C CA . GLU B 1 263 ? -4.914 2.855 12.039 1 80.5 263 GLU B CA 1
ATOM 4349 C C . GLU B 1 263 ? -6.168 3.719 11.93 1 80.5 263 GLU B C 1
ATOM 4351 O O . GLU B 1 263 ? -6.379 4.391 10.922 1 80.5 263 GLU B O 1
ATOM 4356 N N . HIS B 1 264 ? -6.906 3.699 12.93 1 82.69 264 HIS B N 1
ATOM 4357 C CA . HIS B 1 264 ? -8.141 4.473 12.938 1 82.69 264 HIS B CA 1
ATOM 4358 C C . HIS B 1 264 ? -7.859 5.969 12.82 1 82.69 264 HIS B C 1
ATOM 4360 O O . HIS B 1 264 ? -8.516 6.672 12.047 1 82.69 264 HIS B O 1
ATOM 4366 N N . ASP B 1 265 ? -6.941 6.418 13.562 1 89.06 265 ASP B N 1
ATOM 4367 C CA . ASP B 1 265 ? -6.609 7.84 13.594 1 89.06 265 ASP B CA 1
ATOM 4368 C C . ASP B 1 265 ? -6.125 8.32 12.227 1 89.06 265 ASP B C 1
ATOM 4370 O O . ASP B 1 265 ? -6.523 9.391 11.758 1 89.06 265 ASP B O 1
ATOM 4374 N N . GLY B 1 266 ? -5.254 7.555 11.672 1 91.69 266 GLY B N 1
ATOM 4375 C CA . GLY B 1 266 ? -4.758 7.891 10.352 1 91.69 266 GLY B CA 1
ATOM 4376 C C . GLY B 1 266 ? -5.855 8 9.312 1 91.69 266 GLY B C 1
ATOM 4377 O O . GLY B 1 266 ? -5.867 8.93 8.5 1 91.69 266 GLY B O 1
ATOM 4378 N N . ASP B 1 267 ? -6.77 7.078 9.422 1 92.75 267 ASP B N 1
ATOM 4379 C CA . ASP B 1 267 ? -7.898 7.086 8.5 1 92.75 267 ASP B CA 1
ATOM 4380 C C . ASP B 1 267 ? -8.758 8.336 8.688 1 92.75 267 ASP B C 1
ATOM 4382 O O . ASP B 1 267 ? -9.227 8.93 7.711 1 92.75 267 ASP B O 1
ATOM 4386 N N . ALA B 1 268 ? -8.953 8.727 9.922 1 94.81 268 ALA B N 1
ATOM 4387 C CA . ALA B 1 268 ? -9.781 9.898 10.227 1 94.81 268 ALA B CA 1
ATOM 4388 C C . ALA B 1 268 ? -9.156 11.172 9.672 1 94.81 268 ALA B C 1
ATOM 4390 O O . ALA B 1 268 ? -9.844 11.992 9.062 1 94.81 268 ALA B O 1
ATOM 4391 N N . ILE B 1 269 ? -7.926 11.336 9.867 1 96.88 269 ILE B N 1
ATOM 4392 C CA . ILE B 1 269 ? -7.238 12.531 9.406 1 96.88 269 ILE B CA 1
ATOM 4393 C C . ILE B 1 269 ? -7.211 12.555 7.875 1 96.88 269 ILE B C 1
ATOM 4395 O O . ILE B 1 269 ? -7.457 13.594 7.258 1 96.88 269 ILE B O 1
ATOM 4399 N N . ALA B 1 270 ? -6.906 11.422 7.281 1 97.56 270 ALA B N 1
ATOM 4400 C CA . ALA B 1 270 ? -6.887 11.32 5.824 1 97.56 270 ALA B CA 1
ATOM 4401 C C . ALA B 1 270 ? -8.242 11.695 5.23 1 97.56 270 ALA B C 1
ATOM 4403 O O . ALA B 1 270 ? -8.312 12.414 4.23 1 97.56 270 ALA B O 1
ATOM 4404 N N . ALA B 1 271 ? -9.297 11.203 5.824 1 96.81 271 ALA B N 1
ATOM 4405 C CA . ALA B 1 271 ? -10.641 11.516 5.352 1 96.81 271 ALA B CA 1
ATOM 4406 C C . ALA B 1 271 ? -10.922 13.016 5.438 1 96.81 271 ALA B C 1
ATOM 4408 O O . ALA B 1 271 ? -11.484 13.602 4.512 1 96.81 271 ALA B O 1
ATOM 4409 N N . ALA B 1 272 ? -10.523 13.594 6.531 1 97.31 272 ALA B N 1
ATOM 4410 C CA . ALA B 1 272 ? -10.703 15.031 6.695 1 97.31 272 ALA B CA 1
ATOM 4411 C C . ALA B 1 272 ? -9.93 15.812 5.641 1 97.31 272 ALA B C 1
ATOM 4413 O O . ALA B 1 272 ? -10.414 16.812 5.113 1 97.31 272 ALA B O 1
ATOM 4414 N N . ILE B 1 273 ? -8.734 15.359 5.352 1 97.81 273 ILE B N 1
ATOM 4415 C CA . ILE B 1 273 ? -7.922 15.992 4.32 1 97.81 273 ILE B CA 1
ATOM 4416 C C . ILE B 1 273 ? -8.664 15.953 2.984 1 97.81 273 ILE B C 1
ATOM 4418 O O . ILE B 1 273 ? -8.75 16.969 2.287 1 97.81 273 ILE B O 1
ATOM 4422 N N . LEU B 1 274 ? -9.219 14.836 2.641 1 97.25 274 LEU B N 1
ATOM 4423 C CA . LEU B 1 274 ? -9.875 14.703 1.344 1 97.25 274 LEU B CA 1
ATOM 4424 C C . LEU B 1 274 ? -11.117 15.586 1.271 1 97.25 274 LEU B C 1
ATOM 4426 O O . LEU B 1 274 ? -11.477 16.078 0.198 1 97.25 274 LEU B O 1
ATOM 4430 N N . ARG B 1 275 ? -11.727 15.812 2.404 1 95.94 275 ARG B N 1
ATOM 4431 C CA . ARG B 1 275 ? -12.914 16.656 2.445 1 95.94 275 ARG B CA 1
ATOM 4432 C C . ARG B 1 275 ? -12.562 18.125 2.189 1 95.94 275 ARG B C 1
ATOM 4434 O O . ARG B 1 275 ? -13.438 18.938 1.879 1 95.94 275 ARG B O 1
ATOM 4441 N N . LEU B 1 276 ? -11.297 18.422 2.359 1 96.19 276 LEU B N 1
ATOM 4442 C CA . LEU B 1 276 ? -10.836 19.75 1.944 1 96.19 276 LEU B CA 1
ATOM 4443 C C . LEU B 1 276 ? -10.914 19.891 0.429 1 96.19 276 LEU B C 1
ATOM 4445 O O . LEU B 1 276 ? -11.188 20.984 -0.075 1 96.19 276 LEU B O 1
ATOM 4449 N N . PHE B 1 277 ? -10.656 18.797 -0.266 1 95.56 277 PHE B N 1
ATOM 4450 C CA . PHE B 1 277 ? -10.531 18.828 -1.719 1 95.56 277 PHE B CA 1
ATOM 4451 C C . PHE B 1 277 ? -11.891 18.656 -2.385 1 95.56 277 PHE B C 1
ATOM 4453 O O . PHE B 1 277 ? -12.164 19.266 -3.416 1 95.56 277 PHE B O 1
ATOM 4460 N N . HIS B 1 278 ? -12.672 17.734 -1.858 1 93.38 278 HIS B N 1
ATOM 4461 C CA . HIS B 1 278 ? -13.969 17.406 -2.438 1 93.38 278 HIS B CA 1
ATOM 4462 C C . HIS B 1 278 ? -15.031 17.266 -1.356 1 93.38 278 HIS B C 1
ATOM 4464 O O . HIS B 1 278 ? -14.766 16.703 -0.288 1 93.38 278 HIS B O 1
ATOM 4470 N N . PHE B 1 279 ? -16.172 17.797 -1.691 1 88.25 279 PHE B N 1
ATOM 4471 C CA . PHE B 1 279 ? -17.297 17.594 -0.792 1 88.25 279 PHE B CA 1
ATOM 4472 C C . PHE B 1 279 ? -17.625 16.109 -0.663 1 88.25 279 PHE B C 1
ATOM 4474 O O . PHE B 1 279 ? -17.703 15.398 -1.664 1 88.25 279 PHE B O 1
ATOM 4481 N N . ASP B 1 280 ? -17.719 15.672 0.569 1 89.81 280 ASP B N 1
ATOM 4482 C CA . ASP B 1 280 ? -18.078 14.289 0.866 1 89.81 280 ASP B CA 1
ATOM 4483 C C . ASP B 1 280 ? -19.578 14.141 1.104 1 89.81 280 ASP B C 1
ATOM 4485 O O . ASP B 1 280 ? -20.078 14.484 2.18 1 89.81 280 ASP B O 1
ATOM 4489 N N . ASP B 1 281 ? -20.281 13.688 0.161 1 87.06 281 ASP B N 1
ATOM 4490 C CA . ASP B 1 281 ? -21.734 13.562 0.256 1 87.06 281 ASP B CA 1
ATOM 4491 C C . ASP B 1 281 ? -22.125 12.297 1.016 1 87.06 281 ASP B C 1
ATOM 4493 O O . ASP B 1 281 ? -22.75 11.398 0.45 1 87.06 281 ASP B O 1
ATOM 4497 N N . ASP B 1 282 ? -21.844 12.344 2.342 1 80.69 282 ASP B N 1
ATOM 4498 C CA . ASP B 1 282 ? -22 11.141 3.156 1 80.69 282 ASP B CA 1
ATOM 4499 C C . ASP B 1 282 ? -23.375 11.102 3.809 1 80.69 282 ASP B C 1
ATOM 4501 O O . ASP B 1 282 ? -23.672 10.188 4.582 1 80.69 282 ASP B O 1
ATOM 4505 N N . GLY B 1 283 ? -24.172 12.031 3.521 1 75.88 283 GLY B N 1
ATOM 4506 C CA . GLY B 1 283 ? -25.516 12.07 4.051 1 75.88 283 GLY B CA 1
ATOM 4507 C C . GLY B 1 283 ? -25.609 12.711 5.426 1 75.88 283 GLY B C 1
ATOM 4508 O O . GLY B 1 283 ? -26.688 12.797 6.012 1 75.88 283 GLY B O 1
ATOM 4509 N N . MET B 1 284 ? -24.562 13.117 6.125 1 70.56 284 MET B N 1
ATOM 4510 C CA . MET B 1 284 ? -24.562 13.609 7.5 1 70.56 284 MET B CA 1
ATOM 4511 C C . MET B 1 284 ? -24.953 15.078 7.559 1 70.56 284 MET B C 1
ATOM 4513 O O . MET B 1 284 ? -25.047 15.664 8.641 1 70.56 284 MET B O 1
ATOM 4517 N N . ASP B 1 285 ? -25.641 15.539 6.773 1 65.62 285 ASP B N 1
ATOM 4518 C CA . ASP B 1 285 ? -26.234 16.875 6.742 1 65.62 285 ASP B CA 1
ATOM 4519 C C . ASP B 1 285 ? -25.203 17.922 7.16 1 65.62 285 ASP B C 1
ATOM 4521 O O . ASP B 1 285 ? -25.562 18.953 7.734 1 65.62 285 ASP B O 1
ATOM 4525 N N . TYR B 1 286 ? -24 17.547 7.387 1 60.28 286 TYR B N 1
ATOM 4526 C CA . TYR B 1 286 ? -23.031 18.625 7.629 1 60.28 286 TYR B CA 1
ATOM 4527 C C . TYR B 1 286 ? -22.797 19.438 6.359 1 60.28 286 TYR B C 1
ATOM 4529 O O . TYR B 1 286 ? -22.734 18.875 5.262 1 60.28 286 TYR B O 1
ATOM 4537 N N . GLY B 1 287 ? -23.469 20.578 6.273 1 49.75 287 GLY B N 1
ATOM 4538 C CA . GLY B 1 287 ? -23.297 21.453 5.121 1 49.75 287 GLY B CA 1
ATOM 4539 C C . GLY B 1 287 ? -21.828 21.703 4.789 1 49.75 287 GLY B C 1
ATOM 4540 O O . GLY B 1 287 ? -20.938 21.297 5.547 1 49.75 287 GLY B O 1
ATOM 4541 N N . ASN B 1 288 ? -21.609 22.172 3.457 1 47.47 288 ASN B N 1
ATOM 4542 C CA . ASN B 1 288 ? -20.281 22.594 3.049 1 47.47 288 ASN B CA 1
ATOM 4543 C C . ASN B 1 288 ? -19.719 23.672 3.969 1 47.47 288 ASN B C 1
ATOM 4545 O O . ASN B 1 288 ? -20.484 24.484 4.504 1 47.47 288 ASN B O 1
#

Sequence (576 aa):
MVLTYKPSHETPSKDVVKLMVLETDEPHADTIESRGSFGEILFHHMFKAGQAHHPPLGIEVDYQHVVTEKGGILPTFDDMARFDGLLITGSVYDAHGGNQWILDLLSLLKELWTKRPDFHFTGVCFGHQLLARLLGAEVGPAPSGDWELGHCKIDLTKTGKRLFRVHDDEIHLHQMHQDQVMSPPTVESARGLLPEDSQITVWGSSRHTAVQGLYIPNRLFTSQAHLAFDDHMVKRQIQMRVDMGSIQDLDHADRAAETGHLEHDGDAIAAAILRLFHFDDDGMDYGNMVLTYKPSHETPSKDVVKLMVLETDEPHADTIESRGSFGEILFHHMFKAGQAHHPPLGIEVDYQHVVTEKGGILPTFDDMARFDGLLITGSVYDAHGGNQWILDLLSLLKELWTKRPDFHFTGVCFGHQLLARLLGAEVGPAPSGDWELGHCKIDLTKTGKRLFRVHDDEIHLHQMHQDQVMSPPTVESARGLLPEDSQITVWGSSRHTAVQGLYIPNRLFTSQAHLAFDDHMVKRQIQMRVDMGSIQDLDHADRAAETGHLEHDGDAIAAAILRLFHFDDDGMDYGN

Organism: Verticillium dahliae (strain VdLs.17 / ATCC MYA-4575 / FGSC 10137) (NCBI:txid498257)

Foldseek 3Di:
DKDKDDPDPPDDPLQEAEEEEEEAEDFDPDDPWPQDGQVVQLVVLQQVLQVVFVVRGMYMYDYFHQHVVVPTNDDALVSCVVHQEYEYADYPDALQDDPPSSVVVLVRVLVCLPPPVQYAQEYEQSSQQNVQVSQQFDKDFFPVNDWDAAFDKKAFDLQLCLLLVHPDRIDTFGATDGMAGPDGHDPVRNPPSDDPPWDKDQGIADPRYRRQWIDTASYYTYGSGHQTDIPVNVVVRVVVCVVVVNDPDPDPVVVVVRVVRNSVNNNSSSNSSVCSNPPGPPVSPSDD/DKDKDDPDPPDDPLQEAEEEEEEAEDFDPDDPFPQDGQVVQLVVLLQVLQVVFVVRGMYMYDYFHQHVVVPTNDDALVSCVVHQEYEYAAYPDALQDDDPSSVVVLVRVLVCLPVPVQYAQEYEQSSQQNVQVSQQFDKDFFPVNDWDAAFDKKAFDLQLCLLLVHPDRIDTFGATDGMAGPDGHDPVRNPNSDDPPWDKDQGIADPRYRRQWIDTASYYTYGSGHQTDTPVNVVVRVVVCVVVVNDPDPDPVVVVVRVVRNSVNNNSSSNSSVCSNPPGPPVSPSDD

pLDDT: mean 89.85, std 12.58, range [42.78, 98.88]

Nearest PDB structures (foldseek):
  1o1y-assembly1_A  TM=7.240E-01  e=1.713E-11  Thermotoga maritima
  5tw7-assembly3_F  TM=7.437E-01  e=8.650E-10  Neisseria gonorrhoeae
  5tw7-assembly1_A  TM=7.378E-01  e=1.612E-09  Neisseria gonorrhoeae
  5tw7-assembly2_B  TM=7.016E-01  e=2.342E-09  Neisseria gonorrhoeae
  1qdl-assembly1_B-2  TM=6.664E-01  e=6.347E-08  Saccharolobus solfataricus

Solvent-accessible surface area (backbone atoms only — not comparable to full-atom values): 30349 Å² total; per-residue (Å²): 73,30,43,33,34,25,69,37,92,78,59,52,71,90,46,36,52,31,33,40,32,39,35,49,50,82,81,79,80,78,67,88,43,92,65,39,54,57,69,53,40,41,47,49,24,41,40,54,25,18,63,70,34,31,74,62,32,20,32,33,39,35,58,38,48,33,42,42,93,77,73,27,53,70,78,52,78,73,73,49,66,83,40,50,27,39,36,29,39,44,43,90,60,60,60,68,53,82,50,65,48,56,54,52,49,50,52,52,50,51,50,45,60,70,74,34,78,76,42,30,44,34,17,21,29,30,20,24,36,35,55,36,39,70,29,46,18,53,50,43,68,34,92,84,69,51,71,48,68,44,80,36,70,29,41,40,38,74,62,24,22,52,54,62,70,46,87,58,61,54,51,66,37,40,31,79,44,42,62,40,39,74,49,80,51,43,52,76,47,20,70,73,77,39,57,90,84,60,64,75,40,62,25,24,25,33,96,88,40,72,46,34,20,41,38,28,88,58,35,34,45,30,25,44,39,50,50,60,75,30,58,66,54,50,51,49,50,51,50,51,35,40,76,69,62,74,45,90,73,90,49,66,74,57,47,55,54,50,49,51,51,50,53,52,28,12,33,47,48,32,36,31,52,48,47,48,78,41,80,59,66,73,76,75,75,60,74,137,73,29,43,35,35,27,68,37,94,77,58,53,71,91,45,34,52,30,31,40,32,40,33,50,50,82,80,80,80,78,68,89,46,90,66,40,53,55,70,54,40,41,47,50,25,40,41,53,24,20,65,69,34,33,74,61,31,21,33,32,40,34,58,37,48,33,42,41,95,76,74,26,54,70,79,52,79,75,71,49,67,81,40,48,28,38,36,28,39,45,42,91,60,62,61,70,54,84,51,64,50,56,54,51,47,49,52,51,50,50,50,45,61,70,74,32,79,77,43,30,44,33,16,20,30,30,20,24,33,36,56,35,38,71,30,46,19,53,50,43,68,34,92,83,69,52,69,49,68,43,81,37,70,31,41,41,36,73,62,26,22,51,52,63,69,47,88,58,62,54,49,64,39,40,32,80,43,42,60,42,37,75,46,81,51,43,51,74,47,21,72,72,77,40,56,90,84,60,63,74,39,64,26,23,25,34,95,88,40,72,46,34,21,42,38,28,88,59,36,35,44,30,25,44,38,48,51,61,75,30,58,67,51,50,52,49,51,51,49,52,35,39,74,70,62,75,45,91,72,90,49,66,73,56,49,55,54,49,48,50,49,50,53,52,28,11,32,47,48,32,36,31,53,48,46,49,78,41,80,60,66,73,76,75,77,62,73,134

Radius of gyration: 25.77 Å; Cα contacts (8 Å, |Δi|>4): 1155; chains: 2; bounding box: 52×80×63 Å

Secondary structure (DSSP, 8-state):
-EEEEESSTT--GGGEEEEEEEE-S-----S--SS--HHHHHHHHHHHHHHHSSS--EEEEEEEE--GGGT--PPPTGGGTT-SEEEE---SS-TTS--HHHHHHHHHHHHHHHH-TT-EEEEETHHHHHHHHHTT--EEE-TT---EEEEEEEEE-HHHHHHHT-SSSEEEEEEEESEEESS---TTTTTTSS-TT---EEEEE-SS-S-SEEEETTTEEEESS-S---HHHHHHHHHHHHHTTS-S---HHHHHHHHHHHHHHHHHHHHHHHHHHS----SS----/-EEEEESSTT--GGGEEEEEEEE-S-----S--SS--HHHHHHHHHHHHHHHSSS--EEEEEEEE--GGGT--PPPTGGGTT-SEEEE---SS-TTS--HHHHHHHHHHHHHHHH-TT-EEEEETHHHHHHHHHTT--EEE-TT---EEEEEEEEE-HHHHHHHT-SSSEEEEEEEESEEESS---TTTTTTSS-TT---EEEEE-SS-S-SEEEETTTEEEESS-S---HHHHHHHHHHHHHTTS-S---HHHHHHHHHHHHHHHHHHHHHHHHHHS----SS----

InterPro domains:
  IPR017926 Glutamine amidotransferase [PF00117] (82-226)
  IPR029062 Class I glutamine amidotransferase-like [G3DSA:3.40.50.880] (45-277)
  IPR029062 Class I glutamine amidotransferase-like [SSF52317] (73-252)
  IPR044992 Glutamine amidotransferase domain containing protein ChyE-like [PTHR42695] (18-277)